Protein 6A2F (pdb70)

CATH classification: 2.40.37.10 (+1 more: 3.20.20.10)

B-factor: mean 16.04, std 6.46, range [0.5, 63.32]

Solvent-accessible surface area: 25827 Å² total

Radius of gyration: 26.83 Å; Cα contacts (8 Å, |Δi|>4): 1817; chains: 2; bounding box: 50×62×83 Å

InterPro domains:
  IPR000821 Alanine racemase [MF_01201] (3-357)
  IPR000821 Alanine racemase [PR00992] (26-42)
  IPR000821 Alanine racemase [PR00992] (61-79)
  IPR000821 Alanine racemase [PR00992] (121-133)
  IPR000821 Alanine racemase [PR00992] (155-166)
  IPR000821 Alanine racemase [PR00992] (192-219)
  IPR000821 Alanine racemase [PR00992] (249-264)
  IPR000821 Alanine racemase [PR00992] (266-281)
  IPR000821 Alanine racemase [PR00992] (287-304)
  IPR000821 Alanine racemase [PR00992] (339-352)
  IPR000821 Alanine racemase [PTHR30511] (1-357)
  IPR000821 Alanine racemase [TIGR00492] (4-356)
  IPR001608 Alanine racemase, N-terminal [PF01168] (8-219)
  IPR009006 Alanine racemase/group IV decarboxylase, C-terminal [G3DSA:2.40.37.10] (213-358)
  IPR009006 Alanine racemase/group IV decarboxylase, C-terminal [SSF50621] (227-357)
  IPR011079 Alanine racemase, C-terminal [PF00842] (233-356)
  IPR011079 Alanine racemase, C-terminal [SM01005] (233-357)
  IPR020622 Alanine racemase, pyridoxal-phosphate attachment site [PS00395] (31-41)
  IPR029066 PLP-binding barrel [G3DSA:3.20.20.10] (10-212)
  IPR029066 PLP-binding barrel [SSF51419] (8-234)

Sequence (714 aa):
MRPLVATVDLSAIRHNYALAKRCAPQRQAFAVVANAYGHGAREVVTALHDDADGFAVACLEEAAEVRALHASARILLLEGCFEASEYALAGQLRLDLVIQGAEQGEAFLAAGLDIPLNVWLKLDSGMHRLGFDPAALRAWHARLRSHPGVRELNLISHFACADERNHPLTEQQLESFLGLLDLDFDQRSLANSAAVLTIPAAHMDWLRPGIMLYGSTPLADLSAAELGLKPAMSLGAQLISLREVAVGESVGYGATWIAERPARIGTVSCGYADGYPRTAPAGTPVLVGGRRAILAGRVSMDMLAVDLSDLPEARVGDPVELWGAGLSVDEVARACGTLGYELLSKVTARVPRRYSHMRPLVATVDLSAIRHNYALAKRCAPQRQAFAVVANAYGHGAREVVTALHDDADGFAVACLEEAAEVRALHASARILLLEGCFEASEYALAGQLRLDLVIQGAEQGEAFLAAGLDIPLNVWLKLDSGMHRLGFDPAALRAWHARLRSHPGVRELNLISHFACADERNHPLTEQQLESFLGLLDLDFDQRSLANSAAVLTIPAAHMDWLRPGIMLYGSTPLADLSAAELGLKPAMSLGAQLISLREVAVGESVGYGATWIAERPARIGTVSCGYADGYPRTAPAGTPVLVGGRRAILAGRVSMDMLAVDLSDLPEARVGDPVELWGAGLSVDEVARACGTLGYELLSKVTARVPRRYSH

Secondary structure (DSSP, 8-state):
--SEEEEE-HHHHHHHHHHHHHTSTTSEEEEE--TTTTT-HHHHHHHTTTT-SEEEESSHHHHHHHHHH-SSSEEEETT--SSTTHHHHHHHTTPBEEE-SHHHHHHHHHH--SS-EEEEEEB-SSS-SSSB-HHHHHHHHHHHTT-TTEEEEEEE---SSTTSSS-HHHHHHHHHHHTTTTS--S-EE---HHHHHH-GGG--SEE---GGGGT----SSS-TTTTTPPP-EEEEEEEEEEEEE-TT-EESGGG-EE-SSSEEEEEES--GGGT--TT--TT-EEEETTEEEEE-S---SS-EEEE-TT-TT--TT-EEEEESSSS-HHHHHHHTTS-HHHHHHT--TTS-EEE--/--S-EEEEEHHHHHHHHHHHHHTSTTSEEEEE--TTTTT-HHHHHHHTTTT-SEEEESSHHHHHHHHHH-SSSEEEETT--SSTTHHHHHHHTTPBEEE-SHHHHHHHHHH--SS-EEEEEEB-SS--SSSB-HHHHHHHHHHHTT-TTEEEEEEE---SSTTSTT-HHHHHHHHHHHTTTTS--S-EE---HHHHHH-GGG--SEE---GGGGT----SSS-HHHHTPPP-EEEEEEEEEEEEE-TT-EESGGG-EE-SSSEEEEEES--GGGT--TTPPTT-EEEETTEEEEE-S---SS-EEEE-TT-TT--TT-EEEEESSSS-HHHHHHHTTS-HHHHHHT--TTS-EEEE-

Structure (mmCIF, N/CA/C/O backbone):
data_6A2F
#
_entry.id   6A2F
#
_cell.length_a   74.240
_cell.length_b   78.300
_cell.length_c   154.070
_cell.angle_alpha   90.00
_cell.angle_beta   90.00
_cell.angle_gamma   90.00
#
_symmetry.space_group_name_H-M   'P 21 21 21'
#
loop_
_entity.id
_entity.type
_entity.pdbx_description
1 polymer 'Alanine racemase, biosynthetic'
2 non-polymer 'MALONATE ION'
3 non-polymer D-LYSINE
4 non-polymer 'ACETATE ION'
5 water water
#
loop_
_atom_site.group_PDB
_atom_site.id
_atom_site.type_symbol
_atom_site.label_atom_id
_atom_site.label_alt_id
_atom_site.label_comp_id
_atom_site.label_asym_id
_atom_site.label_entity_id
_atom_site.label_seq_id
_atom_site.pdbx_PDB_ins_code
_atom_site.Cartn_x
_atom_site.Cartn_y
_atom_site.Cartn_z
_atom_site.occupancy
_atom_site.B_iso_or_equiv
_atom_site.auth_seq_id
_atom_site.auth_comp_id
_atom_site.auth_asym_id
_atom_site.auth_atom_id
_atom_site.pdbx_PDB_model_num
ATOM 1 N N . MET A 1 1 ? 4.625 -1.525 -0.609 1.00 17.32 1 MET A N 1
ATOM 2 C CA . MET A 1 1 ? 5.169 -0.354 0.137 1.00 17.20 1 MET A CA 1
ATOM 3 C C . MET A 1 1 ? 6.688 -0.416 0.259 1.00 16.42 1 MET A C 1
ATOM 4 O O . MET A 1 1 ? 7.288 -1.483 0.106 1.00 16.25 1 MET A O 1
ATOM 9 N N . ARG A 1 2 ? 7.300 0.738 0.520 1.00 15.32 2 ARG A N 1
ATOM 10 C CA . ARG A 1 2 ? 8.723 0.814 0.821 1.00 14.49 2 ARG A CA 1
ATOM 11 C C . ARG A 1 2 ? 9.010 -0.016 2.089 1.00 13.84 2 ARG A C 1
ATOM 12 O O . ARG A 1 2 ? 8.345 0.165 3.111 1.00 13.56 2 ARG A O 1
ATOM 20 N N . PRO A 1 3 ? 9.987 -0.940 2.020 1.00 13.25 3 PRO A N 1
ATOM 21 C CA . PRO A 1 3 ? 10.252 -1.804 3.166 1.00 12.84 3 PRO A CA 1
ATOM 22 C C . PRO A 1 3 ? 11.033 -1.082 4.262 1.00 12.51 3 PRO A C 1
ATOM 23 O O . PRO A 1 3 ? 12.236 -1.303 4.428 1.00 12.37 3 PRO A O 1
ATOM 27 N N . LEU A 1 4 ? 10.339 -0.205 4.983 1.00 12.14 4 LEU A N 1
ATOM 28 C CA . LEU A 1 4 ? 10.891 0.473 6.150 1.00 11.87 4 LEU A CA 1
ATOM 29 C C . LEU A 1 4 ? 9.790 0.776 7.152 1.00 11.75 4 LEU A C 1
ATOM 30 O O . LEU A 1 4 ? 8.840 1.515 6.855 1.00 11.73 4 LEU A O 1
ATOM 35 N N . VAL A 1 5 ? 9.927 0.194 8.339 1.00 11.54 5 VAL A N 1
ATOM 36 C CA . VAL A 1 5 ? 8.916 0.306 9.385 1.00 11.45 5 VAL A CA 1
ATOM 37 C C . VAL A 1 5 ? 9.572 0.481 10.756 1.00 11.33 5 VAL A C 1
ATOM 38 O O . VAL A 1 5 ? 10.522 -0.229 11.100 1.00 11.23 5 VAL A O 1
ATOM 42 N N . ALA A 1 6 ? 9.066 1.445 11.521 1.00 11.20 6 ALA A N 1
ATOM 43 C CA . ALA A 1 6 ? 9.447 1.606 12.917 1.00 11.17 6 ALA A CA 1
ATOM 44 C C . ALA A 1 6 ? 8.399 0.923 13.803 1.00 11.15 6 ALA A C 1
ATOM 45 O O . ALA A 1 6 ? 7.285 1.425 13.973 1.00 11.23 6 ALA A O 1
ATOM 47 N N . THR A 1 7 ? 8.756 -0.239 14.339 1.00 11.07 7 THR A N 1
ATOM 48 C CA . THR A 1 7 ? 7.874 -0.985 15.225 1.00 11.00 7 THR A CA 1
ATOM 49 C C . THR A 1 7 ? 8.118 -0.528 16.657 1.00 10.89 7 THR A C 1
ATOM 50 O O . THR A 1 7 ? 9.250 -0.583 17.157 1.00 10.88 7 THR A O 1
ATOM 54 N N . VAL A 1 8 ? 7.049 -0.065 17.298 1.00 10.70 8 VAL A N 1
ATOM 55 C CA . VAL A 1 8 ? 7.116 0.450 18.658 1.00 10.58 8 VAL A CA 1
ATOM 56 C C . VAL A 1 8 ? 6.443 -0.521 19.631 1.00 10.69 8 VAL A C 1
ATOM 57 O O . VAL A 1 8 ? 5.267 -0.883 19.467 1.00 10.62 8 VAL A O 1
ATOM 61 N N . ASP A 1 9 ? 7.207 -0.950 20.634 1.00 10.81 9 ASP A N 1
ATOM 62 C CA . ASP A 1 9 ? 6.694 -1.814 21.692 1.00 10.86 9 ASP A CA 1
ATOM 63 C C . ASP A 1 9 ? 6.189 -0.965 22.858 1.00 10.87 9 ASP A C 1
ATOM 64 O O . ASP A 1 9 ? 6.970 -0.529 23.714 1.00 10.89 9 ASP A O 1
ATOM 69 N N . LEU A 1 10 ? 4.876 -0.747 22.887 1.00 10.93 10 LEU A N 1
ATOM 70 C CA . LEU A 1 10 ? 4.246 0.095 23.903 1.00 10.89 10 LEU A CA 1
ATOM 71 C C . LEU A 1 10 ? 4.331 -0.492 25.312 1.00 10.93 10 LEU A C 1
ATOM 72 O O . LEU A 1 10 ? 4.468 0.243 26.289 1.00 11.04 10 LEU A O 1
ATOM 77 N N . SER A 1 11 ? 4.272 -1.815 25.415 1.00 11.01 11 SER A N 1
ATOM 78 C CA . SER A 1 11 ? 4.340 -2.474 26.719 1.00 11.06 11 SER A CA 1
ATOM 79 C C . SER A 1 11 ? 5.765 -2.492 27.293 1.00 11.00 11 SER A C 1
ATOM 80 O O . SER A 1 11 ? 5.946 -2.647 28.505 1.00 11.07 11 SER A O 1
ATOM 83 N N . ALA A 1 12 ? 6.769 -2.322 26.433 1.00 10.85 12 ALA A N 1
ATOM 84 C CA . ALA A 1 12 ? 8.134 -2.073 26.904 1.00 10.76 12 ALA A CA 1
ATOM 85 C C . ALA A 1 12 ? 8.234 -0.698 27.583 1.00 10.76 12 ALA A C 1
ATOM 86 O O . ALA A 1 12 ? 8.934 -0.543 28.586 1.00 10.76 12 ALA A O 1
ATOM 88 N N . ILE A 1 13 ? 7.527 0.290 27.033 1.00 10.73 13 ILE A N 1
ATOM 89 C CA . ILE A 1 13 ? 7.471 1.633 27.618 1.00 10.65 13 ILE A CA 1
ATOM 90 C C . ILE A 1 13 ? 6.783 1.589 28.987 1.00 10.71 13 ILE A C 1
ATOM 91 O O . ILE A 1 13 ? 7.258 2.211 29.942 1.00 10.72 13 ILE A O 1
ATOM 96 N N . ARG A 1 14 ? 5.680 0.844 29.081 1.00 10.65 14 ARG A N 1
ATOM 97 C CA . ARG A 1 14 ? 4.997 0.625 30.363 1.00 10.72 14 ARG A CA 1
ATOM 98 C C . ARG A 1 14 ? 5.947 -0.005 31.385 1.00 10.77 14 ARG A C 1
ATOM 99 O O . ARG A 1 14 ? 5.996 0.426 32.536 1.00 10.73 14 ARG A O 1
ATOM 107 N N . HIS A 1 15 ? 6.699 -1.015 30.947 1.00 10.98 15 HIS A N 1
ATOM 108 C CA . HIS A 1 15 ? 7.709 -1.683 31.776 1.00 11.15 15 HIS A CA 1
ATOM 109 C C . HIS A 1 15 ? 8.784 -0.709 32.274 1.00 11.19 15 HIS A C 1
ATOM 110 O O . HIS A 1 15 ? 9.083 -0.670 33.470 1.00 11.29 15 HIS A O 1
ATOM 117 N N . ASN A 1 16 ? 9.350 0.074 31.358 1.00 11.21 16 ASN A N 1
ATOM 118 C CA . ASN A 1 16 ? 10.420 1.003 31.701 1.00 11.40 16 ASN A CA 1
ATOM 119 C C . ASN A 1 16 ? 9.934 2.110 32.630 1.00 11.55 16 ASN A C 1
ATOM 120 O O . ASN A 1 16 ? 10.681 2.566 33.502 1.00 11.59 16 ASN A O 1
ATOM 125 N N . TYR A 1 17 ? 8.683 2.532 32.447 1.00 11.72 17 TYR A N 1
ATOM 126 C CA . TYR A 1 17 ? 8.070 3.525 33.326 1.00 11.80 17 TYR A CA 1
ATOM 127 C C . TYR A 1 17 ? 7.913 3.015 34.763 1.00 12.11 17 TYR A C 1
ATOM 128 O O . TYR A 1 17 ? 8.205 3.740 35.714 1.00 12.17 17 TYR A O 1
ATOM 137 N N . ALA A 1 18 ? 7.449 1.772 34.910 1.00 12.35 18 ALA A N 1
ATOM 138 C CA . ALA A 1 18 ? 7.281 1.153 36.222 1.00 12.61 18 ALA A CA 1
ATOM 139 C C . ALA A 1 18 ? 8.634 0.970 36.910 1.00 12.94 18 ALA A C 1
ATOM 140 O O . ALA A 1 18 ? 8.739 1.070 38.134 1.00 12.91 18 ALA A O 1
ATOM 142 N N . LEU A 1 19 ? 9.661 0.699 36.106 1.00 13.25 19 LEU A N 1
ATOM 143 C CA . LEU A 1 19 ? 11.029 0.592 36.592 1.00 13.56 19 LEU A CA 1
ATOM 144 C C . LEU A 1 19 ? 11.521 1.938 37.136 1.00 13.81 19 LEU A C 1
ATOM 145 O O . LEU A 1 19 ? 12.225 1.986 38.148 1.00 13.80 19 LEU A O 1
ATOM 150 N N . ALA A 1 20 ? 11.151 3.023 36.457 1.00 14.13 20 ALA A N 1
ATOM 151 C CA . ALA A 1 20 ? 11.498 4.370 36.905 1.00 14.42 20 ALA A CA 1
ATOM 152 C C . ALA A 1 20 ? 10.795 4.697 38.219 1.00 14.58 20 ALA A C 1
ATOM 153 O O . ALA A 1 20 ? 11.399 5.272 39.124 1.00 14.63 20 ALA A O 1
ATOM 155 N N . LYS A 1 21 ? 9.524 4.319 38.321 1.00 15.00 21 LYS A N 1
ATOM 156 C CA . LYS A 1 21 ? 8.750 4.543 39.539 1.00 15.69 21 LYS A CA 1
ATOM 157 C C . LYS A 1 21 ? 9.299 3.759 40.735 1.00 16.36 21 LYS A C 1
ATOM 158 O O . LYS A 1 21 ? 9.291 4.254 41.864 1.00 16.35 21 LYS A O 1
ATOM 164 N N . ARG A 1 22 ? 9.810 2.558 40.466 1.00 17.22 22 ARG A N 1
ATOM 165 C CA . ARG A 1 22 ? 10.373 1.676 41.495 1.00 17.93 22 ARG A CA 1
ATOM 166 C C . ARG A 1 22 ? 11.669 2.226 42.121 1.00 17.78 22 ARG A C 1
ATOM 167 O O . ARG A 1 22 ? 12.030 1.850 43.240 1.00 17.68 22 ARG A O 1
ATOM 175 N N . CYS A 1 23 ? 12.346 3.127 41.410 1.00 17.56 23 CYS A N 1
ATOM 176 C CA . CYS A 1 23 ? 13.513 3.829 41.953 1.00 17.60 23 CYS A CA 1
ATOM 177 C C . CYS A 1 23 ? 13.167 4.739 43.131 1.00 17.61 23 CYS A C 1
ATOM 178 O O . CYS A 1 23 ? 14.006 4.993 43.989 1.00 17.60 23 CYS A O 1
ATOM 181 N N . ALA A 1 24 ? 11.935 5.239 43.153 1.00 18.01 24 ALA A N 1
ATOM 182 C CA . ALA A 1 24 ? 11.444 6.083 44.242 1.00 18.46 24 ALA A CA 1
ATOM 183 C C . ALA A 1 24 ? 9.951 5.824 44.440 1.00 18.79 24 ALA A C 1
ATOM 184 O O . ALA A 1 24 ? 9.128 6.668 44.092 1.00 18.60 24 ALA A O 1
ATOM 186 N N . PRO A 1 25 ? 9.597 4.650 45.007 1.00 19.45 25 PRO A N 1
ATOM 187 C CA . PRO A 1 25 ? 8.196 4.184 45.007 1.00 20.00 25 PRO A CA 1
ATOM 188 C C . PRO A 1 25 ? 7.210 5.085 45.752 1.00 20.68 25 PRO A C 1
ATOM 189 O O . PRO A 1 25 ? 6.033 5.121 45.396 1.00 21.04 25 PRO A O 1
ATOM 193 N N . GLN A 1 26 ? 7.680 5.818 46.756 1.00 21.20 26 GLN A N 1
ATOM 194 C CA . GLN A 1 26 ? 6.793 6.702 47.512 1.00 22.26 26 GLN A CA 1
ATOM 195 C C . GLN A 1 26 ? 6.631 8.071 46.844 1.00 22.07 26 GLN A C 1
ATOM 196 O O . GLN A 1 26 ? 5.909 8.944 47.342 1.00 21.86 26 GLN A O 1
ATOM 202 N N . ARG A 1 27 ? 7.296 8.234 45.704 1.00 21.52 27 ARG A N 1
ATOM 203 C CA . ARG A 1 27 ? 7.306 9.485 44.966 1.00 21.16 27 ARG A CA 1
ATOM 204 C C . ARG A 1 27 ? 6.489 9.378 43.680 1.00 19.92 27 ARG A C 1
ATOM 205 O O . ARG A 1 27 ? 5.993 8.306 43.345 1.00 19.88 27 ARG A O 1
ATOM 213 N N . GLN A 1 28 ? 6.343 10.495 42.973 1.00 18.77 28 GLN A N 1
ATOM 214 C CA . GLN A 1 28 ? 5.622 10.527 41.697 1.00 17.85 28 GLN A CA 1
ATOM 215 C C . GLN A 1 28 ? 6.594 10.624 40.513 1.00 16.71 28 GLN A C 1
ATOM 216 O O . GLN A 1 28 ? 7.744 11.045 40.672 1.00 16.50 28 GLN A O 1
ATOM 222 N N . ALA A 1 29 ? 6.134 10.233 39.328 1.00 15.32 29 ALA A N 1
ATOM 223 C CA . ALA A 1 29 ? 6.959 10.351 38.125 1.00 14.15 29 ALA A CA 1
ATOM 224 C C . ALA A 1 29 ? 6.213 10.950 36.927 1.00 13.30 29 ALA A C 1
ATOM 225 O O . ALA A 1 29 ? 5.130 10.477 36.555 1.00 13.32 29 ALA A O 1
ATOM 227 N N . PHE A 1 30 ? 6.794 11.997 36.340 1.00 12.13 30 PHE A N 1
ATOM 228 C CA . PHE A 1 30 ? 6.336 12.513 35.054 1.00 11.39 30 PHE A CA 1
ATOM 229 C C . PHE A 1 30 ? 6.803 11.572 33.952 1.00 10.99 30 PHE A C 1
ATOM 230 O O . PHE A 1 30 ? 7.970 11.176 33.929 1.00 10.79 30 PHE A O 1
ATOM 238 N N . ALA A 1 31 ? 5.900 11.212 33.043 1.00 10.52 31 ALA A N 1
ATOM 239 C CA . ALA A 1 31 ? 6.313 10.592 31.791 1.00 10.18 31 ALA A CA 1
ATOM 240 C C . ALA A 1 31 ? 6.650 11.714 30.811 1.00 9.97 31 ALA A C 1
ATOM 241 O O . ALA A 1 31 ? 5.765 12.458 30.381 1.00 9.91 31 ALA A O 1
ATOM 243 N N . VAL A 1 32 ? 7.937 11.859 30.495 1.00 9.76 32 VAL A N 1
ATOM 244 C CA . VAL A 1 32 ? 8.387 12.871 29.540 1.00 9.56 32 VAL A CA 1
ATOM 245 C C . VAL A 1 32 ? 8.123 12.339 28.137 1.00 9.48 32 VAL A C 1
ATOM 246 O O . VAL A 1 32 ? 8.744 11.368 27.701 1.00 9.57 32 VAL A O 1
ATOM 250 N N . VAL A 1 33 ? 7.177 12.974 27.452 1.00 9.35 33 VAL A N 1
ATOM 251 C CA . VAL A 1 33 ? 6.676 12.504 26.166 1.00 9.25 33 VAL A CA 1
ATOM 252 C C . VAL A 1 33 ? 6.805 13.568 25.071 1.00 9.22 33 VAL A C 1
ATOM 253 O O . VAL A 1 33 ? 6.120 13.503 24.049 1.00 9.15 33 VAL A O 1
ATOM 281 N N . ALA A 1 35 ? 8.463 15.931 21.985 1.00 9.22 35 ALA A N 1
ATOM 282 C CA . ALA A 1 35 ? 8.967 15.596 20.645 1.00 9.15 35 ALA A CA 1
ATOM 283 C C . ALA A 1 35 ? 8.367 14.301 20.098 1.00 9.12 35 ALA A C 1
ATOM 284 O O . ALA A 1 35 ? 9.091 13.395 19.681 1.00 9.05 35 ALA A O 1
ATOM 286 N N . ASN A 1 36 ? 7.038 14.233 20.102 1.00 9.18 36 ASN A N 1
ATOM 287 C CA . ASN A 1 36 ? 6.293 13.063 19.628 1.00 9.24 36 ASN A CA 1
ATOM 288 C C . ASN A 1 36 ? 6.734 11.797 20.377 1.00 9.30 36 ASN A C 1
ATOM 289 O O . ASN A 1 36 ? 7.043 10.766 19.766 1.00 9.23 36 ASN A O 1
ATOM 294 N N . ALA A 1 37 ? 6.750 11.896 21.708 1.00 9.37 37 ALA A N 1
ATOM 295 C CA . ALA A 1 37 ? 7.334 10.874 22.587 1.00 9.49 37 ALA A CA 1
ATOM 296 C C . ALA A 1 37 ? 8.691 10.356 22.088 1.00 9.60 37 ALA A C 1
ATOM 297 O O . ALA A 1 37 ? 8.885 9.150 21.923 1.00 9.61 37 ALA A O 1
ATOM 299 N N . TYR A 1 38 ? 9.617 11.282 21.842 1.00 9.71 38 TYR A N 1
ATOM 300 C CA . TYR A 1 38 ? 10.955 10.945 21.358 1.00 9.95 38 TYR A CA 1
ATOM 301 C C . TYR A 1 38 ? 10.864 10.117 20.067 1.00 10.10 38 TYR A C 1
ATOM 302 O O . TYR A 1 38 ? 11.579 9.126 19.891 1.00 10.10 38 TYR A O 1
ATOM 311 N N . GLY A 1 39 ? 9.959 10.521 19.178 1.00 10.21 39 GLY A N 1
ATOM 312 C CA . GLY A 1 39 ? 9.769 9.840 17.902 1.00 10.40 39 GLY A CA 1
ATOM 313 C C . GLY A 1 39 ? 8.903 8.588 17.937 1.00 10.57 39 GLY A C 1
ATOM 314 O O . GLY A 1 39 ? 8.637 7.996 16.894 1.00 10.54 39 GLY A O 1
ATOM 315 N N . HIS A 1 40 ? 8.449 8.190 19.122 1.00 10.79 40 HIS A N 1
ATOM 316 C CA . HIS A 1 40 ? 7.681 6.953 19.271 1.00 11.06 40 HIS A CA 1
ATOM 317 C C . HIS A 1 40 ? 6.178 7.130 19.022 1.00 11.46 40 HIS A C 1
ATOM 318 O O . HIS A 1 40 ? 5.444 6.142 18.886 1.00 11.52 40 HIS A O 1
ATOM 325 N N . GLY A 1 41 ? 5.733 8.386 18.951 1.00 11.69 41 GLY A N 1
ATOM 326 C CA . GLY A 1 41 ? 4.325 8.712 18.736 1.00 11.99 41 GLY A CA 1
ATOM 327 C C . GLY A 1 41 ? 3.637 9.063 20.040 1.00 12.42 41 GLY A C 1
ATOM 328 O O . GLY A 1 41 ? 3.271 8.171 20.809 1.00 12.32 41 GLY A O 1
ATOM 329 N N . ALA A 1 42 ? 3.454 10.361 20.286 1.00 12.81 42 ALA A N 1
ATOM 330 C CA . ALA A 1 42 ? 2.863 10.845 21.540 1.00 13.40 42 ALA A CA 1
ATOM 331 C C . ALA A 1 42 ? 1.475 10.262 21.800 1.00 13.87 42 ALA A C 1
ATOM 332 O O . ALA A 1 42 ? 1.174 9.836 22.914 1.00 13.82 42 ALA A O 1
ATOM 334 N N . ARG A 1 43 ? 0.648 10.232 20.761 1.00 14.61 43 ARG A N 1
ATOM 335 C CA . ARG A 1 43 ? -0.718 9.724 20.856 1.00 15.21 43 ARG A CA 1
ATOM 336 C C . ARG A 1 43 ? -0.764 8.288 21.409 1.00 14.70 43 ARG A C 1
ATOM 337 O O . ARG A 1 43 ? -1.510 8.000 22.346 1.00 14.37 43 ARG A O 1
ATOM 345 N N . GLU A 1 44 ? 0.064 7.408 20.852 1.00 14.24 44 GLU A N 1
ATOM 346 C CA . GLU A 1 44 ? 0.097 6.004 21.272 1.00 13.67 44 GLU A CA 1
ATOM 347 C C . GLU A 1 44 ? 0.801 5.789 22.619 1.00 13.26 44 GLU A C 1
ATOM 348 O O . GLU A 1 44 ? 0.362 4.965 23.430 1.00 13.46 44 GLU A O 1
ATOM 354 N N . VAL A 1 45 ? 1.879 6.531 22.861 1.00 12.49 45 VAL A N 1
ATOM 355 C CA . VAL A 1 45 ? 2.608 6.438 24.128 1.00 12.00 45 VAL A CA 1
ATOM 356 C C . VAL A 1 45 ? 1.767 6.916 25.324 1.00 11.75 45 VAL A C 1
ATOM 357 O O . VAL A 1 45 ? 1.722 6.245 26.364 1.00 11.55 45 VAL A O 1
ATOM 361 N N . VAL A 1 46 ? 1.100 8.059 25.166 1.00 11.42 46 VAL A N 1
ATOM 362 C CA . VAL A 1 46 ? 0.204 8.597 26.195 1.00 11.28 46 VAL A CA 1
ATOM 363 C C . VAL A 1 46 ? -0.979 7.654 26.451 1.00 11.29 46 VAL A C 1
ATOM 364 O O . VAL A 1 46 ? -1.378 7.456 27.597 1.00 11.33 46 VAL A O 1
ATOM 368 N N . THR A 1 47 ? -1.518 7.059 25.387 1.00 11.29 47 THR A N 1
ATOM 369 C CA . THR A 1 47 ? -2.604 6.077 25.499 1.00 11.23 47 THR A CA 1
ATOM 370 C C . THR A 1 47 ? -2.171 4.841 26.303 1.00 11.35 47 THR A C 1
ATOM 371 O O . THR A 1 47 ? -2.923 4.347 27.141 1.00 11.42 47 THR A O 1
ATOM 375 N N . ALA A 1 48 ? -0.955 4.360 26.051 1.00 11.43 48 ALA A N 1
ATOM 376 C CA . ALA A 1 48 ? -0.404 3.237 26.796 1.00 11.48 48 ALA A CA 1
ATOM 377 C C . ALA A 1 48 ? -0.148 3.592 28.268 1.00 11.72 48 ALA A C 1
ATOM 378 O O . ALA A 1 48 ? -0.340 2.749 29.149 1.00 11.88 48 ALA A O 1
ATOM 380 N N . LEU A 1 49 ? 0.271 4.836 28.525 1.00 11.78 49 LEU A N 1
ATOM 381 C CA . LEU A 1 49 ? 0.545 5.328 29.884 1.00 11.80 49 LEU A CA 1
ATOM 382 C C . LEU A 1 49 ? -0.600 6.190 30.445 1.00 12.05 49 LEU A C 1
ATOM 383 O O . LEU A 1 49 ? -0.401 6.980 31.379 1.00 12.07 49 LEU A O 1
ATOM 388 N N . HIS A 1 50 ? -1.795 6.024 29.876 1.00 12.20 50 HIS A N 1
ATOM 389 C CA . HIS A 1 50 ? -2.973 6.819 30.240 1.00 12.29 50 HIS A CA 1
ATOM 390 C C . HIS A 1 50 ? -3.308 6.726 31.732 1.00 12.42 50 HIS A C 1
ATOM 391 O O . HIS A 1 50 ? -3.599 7.738 32.370 1.00 12.39 50 HIS A O 1
ATOM 398 N N . ASP A 1 51 ? -3.253 5.512 32.276 1.00 12.47 51 ASP A N 1
ATOM 399 C CA . ASP A 1 51 ? -3.563 5.267 33.683 1.00 12.45 51 ASP A CA 1
ATOM 400 C C . ASP A 1 51 ? -2.313 5.020 34.518 1.00 12.27 51 ASP A C 1
ATOM 401 O O . ASP A 1 51 ? -2.286 5.342 35.701 1.00 12.26 51 ASP A O 1
ATOM 406 N N . ASP A 1 52 ? -1.282 4.450 33.895 1.00 12.22 52 ASP A N 1
ATOM 407 C CA . ASP A 1 52 ? -0.014 4.157 34.569 1.00 12.11 52 ASP A CA 1
ATOM 408 C C . ASP A 1 52 ? 0.680 5.411 35.091 1.00 11.99 52 ASP A C 1
ATOM 409 O O . ASP A 1 52 ? 1.205 5.412 36.206 1.00 11.94 52 ASP A O 1
ATOM 414 N N . ALA A 1 53 ? 0.686 6.465 34.274 1.00 11.80 53 ALA A N 1
ATOM 415 C CA . ALA A 1 53 ? 1.489 7.655 34.548 1.00 11.62 53 ALA A CA 1
ATOM 416 C C . ALA A 1 53 ? 0.868 8.559 35.608 1.00 11.48 53 ALA A C 1
ATOM 417 O O . ALA A 1 53 ? -0.341 8.788 35.616 1.00 11.41 53 ALA A O 1
ATOM 419 N N . ASP A 1 54 ? 1.712 9.070 36.497 1.00 11.35 54 ASP A N 1
ATOM 420 C CA . ASP A 1 54 ? 1.277 10.026 37.509 1.00 11.24 54 ASP A CA 1
ATOM 421 C C . ASP A 1 54 ? 1.011 11.383 36.872 1.00 10.96 54 ASP A C 1
ATOM 422 O O . ASP A 1 54 ? 0.211 12.161 37.372 1.00 10.95 54 ASP A O 1
ATOM 427 N N . GLY A 1 55 ? 1.687 11.649 35.761 1.00 10.73 55 GLY A N 1
ATOM 428 C CA . GLY A 1 55 ? 1.490 12.872 34.998 1.00 10.46 55 GLY A CA 1
ATOM 429 C C . GLY A 1 55 ? 2.344 12.866 33.751 1.00 10.23 55 GLY A C 1
ATOM 430 O O . GLY A 1 55 ? 3.114 11.936 33.528 1.00 10.21 55 GLY A O 1
ATOM 431 N N . PHE A 1 56 ? 2.217 13.911 32.941 1.00 10.12 56 PHE A N 1
ATOM 432 C CA . PHE A 1 56 ? 2.966 14.009 31.691 1.00 10.03 56 PHE A CA 1
ATOM 433 C C . PHE A 1 56 ? 3.739 15.313 31.602 1.00 10.00 56 PHE A C 1
ATOM 434 O O . PHE A 1 56 ? 3.274 16.348 32.076 1.00 10.04 56 PHE A O 1
ATOM 442 N N . ALA A 1 57 ? 4.918 15.254 30.992 1.00 9.98 57 ALA A N 1
ATOM 443 C CA . ALA A 1 57 ? 5.717 16.450 30.738 1.00 9.97 57 ALA A CA 1
ATOM 444 C C . ALA A 1 57 ? 6.011 16.599 29.242 1.00 9.97 57 ALA A C 1
ATOM 445 O O . ALA A 1 57 ? 6.403 15.634 28.570 1.00 9.80 57 ALA A O 1
ATOM 447 N N . VAL A 1 58 ? 5.806 17.813 28.732 1.00 9.99 58 VAL A N 1
ATOM 448 C CA . VAL A 1 58 ? 6.048 18.140 27.320 1.00 9.96 58 VAL A CA 1
ATOM 449 C C . VAL A 1 58 ? 6.866 19.430 27.177 1.00 9.99 58 VAL A C 1
ATOM 450 O O . VAL A 1 58 ? 7.110 20.128 28.162 1.00 9.76 58 VAL A O 1
ATOM 454 N N . ALA A 1 59 ? 7.270 19.743 25.945 1.00 10.15 59 ALA A N 1
ATOM 455 C CA . ALA A 1 59 ? 8.139 20.893 25.661 1.00 10.32 59 ALA A CA 1
ATOM 456 C C . ALA A 1 59 ? 7.414 22.201 25.266 1.00 10.46 59 ALA A C 1
ATOM 457 O O . ALA A 1 59 ? 8.012 23.287 25.310 1.00 10.45 59 ALA A O 1
ATOM 459 N N . CYS A 1 60 ? 6.146 22.097 24.867 1.00 10.51 60 CYS A N 1
ATOM 460 C CA . CYS A 1 60 ? 5.392 23.256 24.377 1.00 10.58 60 CYS A CA 1
ATOM 461 C C . CYS A 1 60 ? 3.885 23.027 24.458 1.00 10.69 60 CYS A C 1
ATOM 462 O O . CYS A 1 60 ? 3.433 21.902 24.694 1.00 10.73 60 CYS A O 1
ATOM 465 N N . LEU A 1 61 ? 3.123 24.103 24.249 1.00 10.73 61 LEU A N 1
ATOM 466 C CA . LEU A 1 61 ? 1.663 24.100 24.392 1.00 10.66 61 LEU A CA 1
ATOM 467 C C . LEU A 1 61 ? 0.978 23.184 23.379 1.00 10.70 61 LEU A C 1
ATOM 468 O O . LEU A 1 61 ? -0.011 22.518 23.708 1.00 10.71 61 LEU A O 1
ATOM 473 N N . GLU A 1 62 ? 1.513 23.157 22.157 1.00 10.62 62 GLU A N 1
ATOM 474 C CA . GLU A 1 62 ? 0.995 22.309 21.083 1.00 10.56 62 GLU A CA 1
ATOM 475 C C . GLU A 1 62 ? 0.984 20.843 21.521 1.00 10.55 62 GLU A C 1
ATOM 476 O O . GLU A 1 62 ? -0.027 20.152 21.366 1.00 10.42 62 GLU A O 1
ATOM 482 N N . GLU A 1 63 ? 2.105 20.388 22.087 1.00 10.54 63 GLU A N 1
ATOM 483 C CA . GLU A 1 63 ? 2.229 19.019 22.600 1.00 10.48 63 GLU A CA 1
ATOM 484 C C . GLU A 1 63 ? 1.283 18.764 23.758 1.00 10.40 63 GLU A C 1
ATOM 485 O O . GLU A 1 63 ? 0.669 17.698 23.844 1.00 10.32 63 GLU A O 1
ATOM 491 N N . ALA A 1 64 ? 1.170 19.753 24.641 1.00 10.37 64 ALA A N 1
ATOM 492 C CA . ALA A 1 64 ? 0.285 19.675 25.794 1.00 10.41 64 ALA A CA 1
ATOM 493 C C . ALA A 1 64 ? -1.180 19.541 25.370 1.00 10.44 64 ALA A C 1
ATOM 494 O O . ALA A 1 64 ? -1.944 18.799 25.992 1.00 10.35 64 ALA A O 1
ATOM 496 N N . ALA A 1 65 ? -1.555 20.249 24.305 1.00 10.50 65 ALA A N 1
ATOM 497 C CA . ALA A 1 65 ? -2.924 20.208 23.784 1.00 10.59 65 ALA A CA 1
ATOM 498 C C . ALA A 1 65 ? -3.280 18.813 23.294 1.00 10.68 65 ALA A C 1
ATOM 499 O O . ALA A 1 65 ? -4.395 18.345 23.507 1.00 10.70 65 ALA A O 1
ATOM 501 N N . GLU A 1 66 ? -2.318 18.163 22.639 1.00 10.89 66 GLU A N 1
ATOM 502 C CA . GLU A 1 66 ? -2.459 16.783 22.198 1.00 10.96 66 GLU A CA 1
ATOM 503 C C . GLU A 1 66 ? -2.645 15.836 23.389 1.00 10.90 66 GLU A C 1
ATOM 504 O O . GLU A 1 66 ? -3.511 14.960 23.351 1.00 11.01 66 GLU A O 1
ATOM 510 N N . VAL A 1 67 ? -1.851 16.026 24.444 1.00 10.72 67 VAL A N 1
ATOM 511 C CA . VAL A 1 67 ? -1.955 15.195 25.651 1.00 10.62 67 VAL A CA 1
ATOM 512 C C . VAL A 1 67 ? -3.301 15.390 26.363 1.00 10.66 67 VAL A C 1
ATOM 513 O O . VAL A 1 67 ? -3.951 14.408 26.732 1.00 10.78 67 VAL A O 1
ATOM 517 N N . ARG A 1 68 ? -3.726 16.644 26.532 1.00 10.52 68 ARG A N 1
ATOM 518 C CA . ARG A 1 68 ? -4.997 16.941 27.200 1.00 10.48 68 ARG A CA 1
ATOM 519 C C . ARG A 1 68 ? -6.184 16.367 26.431 1.00 10.70 68 ARG A C 1
ATOM 520 O O . ARG A 1 68 ? -7.158 15.897 27.032 1.00 10.70 68 ARG A O 1
ATOM 528 N N . ALA A 1 69 ? -6.093 16.399 25.103 1.00 10.81 69 ALA A N 1
ATOM 529 C CA . ALA A 1 69 ? -7.129 15.821 24.253 1.00 10.88 69 ALA A CA 1
ATOM 530 C C . ALA A 1 69 ? -7.330 14.346 24.579 1.00 10.92 69 ALA A C 1
ATOM 531 O O . ALA A 1 69 ? -8.449 13.848 24.535 1.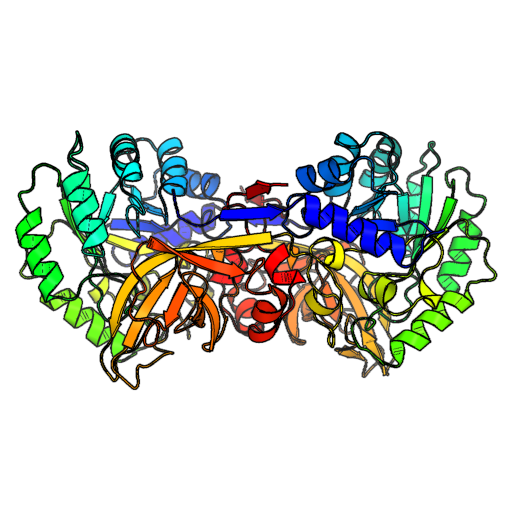00 11.01 69 ALA A O 1
ATOM 533 N N . LEU A 1 70 ? -6.239 13.660 24.920 1.00 11.05 70 LEU A N 1
ATOM 534 C CA . LEU A 1 70 ? -6.276 12.223 25.194 1.00 11.00 70 LEU A CA 1
ATOM 535 C C . LEU A 1 70 ? -6.588 11.889 26.650 1.00 10.95 70 LEU A C 1
ATOM 536 O O . LEU A 1 70 ? -7.187 10.849 26.927 1.00 11.02 70 LEU A O 1
ATOM 541 N N . HIS A 1 71 ? -6.181 12.770 27.565 1.00 10.86 71 HIS A N 1
ATOM 542 C CA . HIS A 1 71 ? -6.417 12.590 29.000 1.00 10.83 71 HIS A CA 1
ATOM 543 C C . HIS A 1 71 ? -6.942 13.877 29.617 1.00 10.73 71 HIS A C 1
ATOM 544 O O . HIS A 1 71 ? -6.233 14.883 29.683 1.00 10.72 71 HIS A O 1
ATOM 551 N N . ALA A 1 72 ? -8.183 13.823 30.088 1.00 10.69 72 ALA A N 1
ATOM 552 C CA . ALA A 1 72 ? -8.908 15.005 30.549 1.00 10.56 72 ALA A CA 1
ATOM 553 C C . ALA A 1 72 ? -8.415 15.566 31.883 1.00 10.60 72 ALA A C 1
ATOM 554 O O . ALA A 1 72 ? -8.496 16.778 32.118 1.00 10.59 72 ALA A O 1
ATOM 556 N N . SER A 1 73 ? -7.899 14.698 32.751 1.00 10.52 73 SER A N 1
ATOM 557 C CA . SER A 1 73 ? -7.602 15.102 34.130 1.00 10.46 73 SER A CA 1
ATOM 558 C C . SER A 1 73 ? -6.125 15.060 34.538 1.00 10.42 73 SER A C 1
ATOM 559 O O . SER A 1 73 ? -5.759 15.611 35.577 1.00 10.62 73 SER A O 1
ATOM 562 N N . ALA A 1 74 ? -5.282 14.413 33.737 1.00 10.23 74 ALA A N 1
ATOM 563 C CA . ALA A 1 74 ? -3.885 14.218 34.119 1.00 10.07 74 ALA A CA 1
ATOM 564 C C . ALA A 1 74 ? -3.110 15.530 34.256 1.00 10.01 74 ALA A C 1
ATOM 565 O O . ALA A 1 74 ? -3.394 16.519 33.562 1.00 10.01 74 ALA A O 1
ATOM 567 N N . ARG A 1 75 ? -2.139 15.525 35.166 1.00 9.75 75 ARG A N 1
ATOM 568 C CA . ARG A 1 75 ? -1.194 16.624 35.308 1.00 9.57 75 ARG A CA 1
ATOM 569 C C . ARG A 1 75 ? -0.308 16.703 34.053 1.00 9.37 75 ARG A C 1
ATOM 570 O O . ARG A 1 75 ? 0.314 15.716 33.659 1.00 9.33 75 ARG A O 1
ATOM 578 N N . ILE A 1 76 ? -0.292 17.871 33.415 1.00 9.15 76 ILE A N 1
ATOM 579 C CA . ILE A 1 76 ? 0.581 18.119 32.264 1.00 8.95 76 ILE A CA 1
ATOM 580 C C . ILE A 1 76 ? 1.488 19.322 32.543 1.00 8.80 76 ILE A C 1
ATOM 581 O O . ILE A 1 76 ? 1.017 20.441 32.743 1.00 8.83 76 ILE A O 1
ATOM 586 N N . LEU A 1 77 ? 2.791 19.073 32.558 1.00 8.70 77 LEU A N 1
ATOM 587 C CA . LEU A 1 77 ? 3.787 20.103 32.819 1.00 8.57 77 LEU A CA 1
ATOM 588 C C . LEU A 1 77 ? 4.400 20.634 31.526 1.00 8.47 77 LEU A C 1
ATOM 589 O O . LEU A 1 77 ? 4.890 19.865 30.710 1.00 8.37 77 LEU A O 1
ATOM 594 N N . LEU A 1 78 ? 4.350 21.951 31.346 1.00 8.52 78 LEU A N 1
ATOM 595 C CA . LEU A 1 78 ? 5.113 22.616 30.294 1.00 8.53 78 LEU A CA 1
ATOM 596 C C . LEU A 1 78 ? 6.521 22.868 30.828 1.00 8.59 78 LEU A C 1
ATOM 597 O O . LEU A 1 78 ? 6.716 23.725 31.691 1.00 8.57 78 LEU A O 1
ATOM 602 N N . LEU A 1 79 ? 7.493 22.112 30.323 1.00 8.64 79 LEU A N 1
ATOM 603 C CA . LEU A 1 79 ? 8.870 22.171 30.821 1.00 8.80 79 LEU A CA 1
ATOM 604 C C . LEU A 1 79 ? 9.531 23.539 30.637 1.00 8.97 79 LEU A C 1
ATOM 605 O O . LEU A 1 79 ? 10.306 23.971 31.484 1.00 8.86 79 LEU A O 1
ATOM 610 N N . GLU A 1 80 ? 9.218 24.208 29.530 1.00 9.26 80 GLU A N 1
ATOM 611 C CA . GLU A 1 80 ? 9.794 25.517 29.227 1.00 9.50 80 GLU A CA 1
ATOM 612 C C . GLU A 1 80 ? 8.814 26.652 29.519 1.00 9.51 80 GLU A C 1
ATOM 613 O O . GLU A 1 80 ? 9.116 27.817 29.257 1.00 9.59 80 GLU A O 1
ATOM 619 N N . GLY A 1 81 ? 7.648 26.305 30.064 1.00 9.47 81 GLY A N 1
ATOM 620 C CA . GLY A 1 81 ? 6.575 27.266 30.292 1.00 9.49 81 GLY A CA 1
ATOM 621 C C . GLY A 1 81 ? 5.979 27.791 28.996 1.00 9.56 81 GLY A C 1
ATOM 622 O O . GLY A 1 81 ? 6.145 27.186 27.930 1.00 9.59 81 GLY A O 1
ATOM 623 N N . CYS A 1 82 ? 5.287 28.924 29.094 1.00 9.57 82 CYS A N 1
ATOM 624 C CA . CYS A 1 82 ? 4.691 29.583 27.937 1.00 9.58 82 CYS A CA 1
ATOM 625 C C . CYS A 1 82 ? 5.693 30.503 27.242 1.00 9.43 82 CYS A C 1
ATOM 626 O O . CYS A 1 82 ? 6.447 31.224 27.905 1.00 9.51 82 CYS A O 1
ATOM 629 N N . PHE A 1 83 ? 5.673 30.485 25.910 1.00 9.21 83 PHE A N 1
ATOM 630 C CA . PHE A 1 83 ? 6.606 31.253 25.083 1.00 9.10 83 PHE A CA 1
ATOM 631 C C . PHE A 1 83 ? 6.160 32.689 24.827 1.00 9.10 83 PHE A C 1
ATOM 632 O O . PHE A 1 83 ? 6.996 33.567 24.619 1.00 9.04 83 PHE A O 1
ATOM 640 N N . GLU A 1 84 ? 4.848 32.920 24.821 1.00 9.15 84 GLU A N 1
ATOM 641 C CA . GLU A 1 84 ? 4.296 34.263 24.597 1.00 9.22 84 GLU A CA 1
ATOM 642 C C . GLU A 1 84 ? 3.029 34.526 25.410 1.00 9.16 84 GLU A C 1
ATOM 643 O O . GLU A 1 84 ? 2.339 33.593 25.831 1.00 9.13 84 GLU A O 1
ATOM 649 N N . ALA A 1 85 ? 2.734 35.810 25.603 1.00 9.07 85 ALA A N 1
ATOM 650 C CA . ALA A 1 85 ? 1.576 36.267 26.375 1.00 8.99 85 ALA A CA 1
ATOM 651 C C . ALA A 1 85 ? 0.269 35.559 26.009 1.00 8.98 85 ALA A C 1
ATOM 652 O O . ALA A 1 85 ? -0.508 35.185 26.896 1.00 8.99 85 ALA A O 1
ATOM 654 N N . SER A 1 86 ? 0.036 35.372 24.711 1.00 8.94 86 SER A N 1
ATOM 655 C CA . SER A 1 86 ? -1.233 34.833 24.224 1.00 8.94 86 SER A CA 1
ATOM 656 C C . SER A 1 86 ? -1.437 33.355 24.567 1.00 8.97 86 SER A C 1
ATOM 657 O O . SER A 1 86 ? -2.550 32.839 24.452 1.00 9.07 86 SER A O 1
ATOM 660 N N . GLU A 1 87 ? -0.369 32.680 24.990 1.00 8.93 87 GLU A N 1
ATOM 661 C CA . GLU A 1 87 ? -0.449 31.263 25.339 1.00 8.90 87 GLU A CA 1
ATOM 662 C C . GLU A 1 87 ? -1.183 31.000 26.654 1.00 8.88 87 GLU A C 1
ATOM 663 O O . GLU A 1 87 ? -1.868 29.985 26.793 1.00 8.90 87 GLU A O 1
ATOM 669 N N . TYR A 1 88 ? -1.060 31.922 27.605 1.00 8.81 88 TYR A N 1
ATOM 670 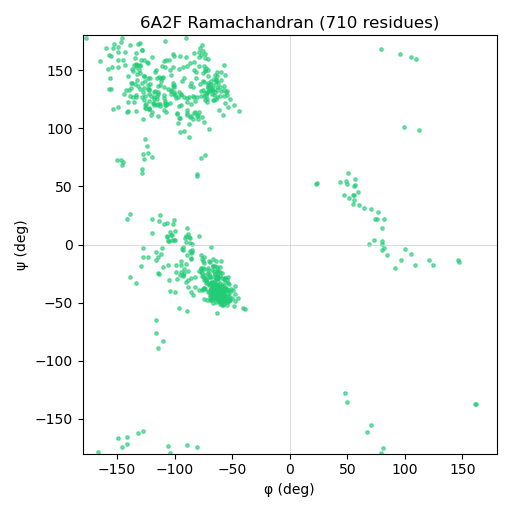C CA . TYR A 1 88 ? -1.590 31.707 28.959 1.00 8.75 88 TYR A CA 1
ATOM 671 C C . TYR A 1 88 ? -3.074 31.368 29.036 1.00 8.72 88 TYR A C 1
ATOM 672 O O . TYR A 1 88 ? -3.453 30.447 29.767 1.00 8.69 88 TYR A O 1
ATOM 681 N N . ALA A 1 89 ? -3.902 32.087 28.277 1.00 8.70 89 ALA A N 1
ATOM 682 C CA . ALA A 1 89 ? -5.343 31.796 28.225 1.00 8.62 89 ALA A CA 1
ATOM 683 C C . ALA A 1 89 ? -5.613 30.347 27.795 1.00 8.59 89 ALA A C 1
ATOM 684 O O . ALA A 1 89 ? -6.477 29.679 28.366 1.00 8.55 89 ALA A O 1
ATOM 686 N N . LEU A 1 90 ? -4.860 29.863 26.806 1.00 8.62 90 LEU A N 1
ATOM 687 C CA . LEU A 1 90 ? -4.989 28.477 26.363 1.00 8.75 90 LEU A CA 1
ATOM 688 C C . LEU A 1 90 ? -4.446 27.478 27.395 1.00 8.77 90 LEU A C 1
ATOM 689 O O . LEU A 1 90 ? -5.058 26.436 27.625 1.00 8.77 90 LEU A O 1
ATOM 694 N N . ALA A 1 91 ? -3.315 27.809 28.017 1.00 8.82 91 ALA A N 1
ATOM 695 C CA . ALA A 1 91 ? -2.745 26.992 29.094 1.00 8.91 91 ALA A CA 1
ATOM 696 C C . ALA A 1 91 ? -3.728 26.840 30.249 1.00 9.01 91 ALA A C 1
ATOM 697 O O . ALA A 1 91 ? -3.786 25.780 30.882 1.00 9.00 91 ALA A O 1
ATOM 699 N N . GLY A 1 92 ? -4.492 27.903 30.509 1.00 9.08 92 GLY A N 1
ATOM 700 C CA . GLY A 1 92 ? -5.540 27.897 31.526 1.00 9.24 92 GLY A CA 1
ATOM 701 C C . GLY A 1 92 ? -6.697 26.984 31.167 1.00 9.37 92 GLY A C 1
ATOM 702 O O . GLY A 1 92 ? -7.174 26.223 32.010 1.00 9.33 92 GLY A O 1
ATOM 703 N N . GLN A 1 93 ? -7.143 27.063 29.913 1.00 9.60 93 GLN A N 1
ATOM 704 C CA . GLN A 1 93 ? -8.204 26.196 29.392 1.00 9.92 93 GLN A CA 1
ATOM 705 C C . GLN A 1 93 ? -7.819 24.717 29.518 1.00 10.34 93 GLN A C 1
ATOM 706 O O . GLN A 1 93 ? -8.649 23.889 29.888 1.00 10.32 93 GLN A O 1
ATOM 712 N N . LEU A 1 94 ? -6.556 24.402 29.228 1.00 10.82 94 LEU A N 1
ATOM 713 C CA . LEU A 1 94 ? -6.073 23.021 29.235 1.00 11.43 94 LEU A CA 1
ATOM 714 C C . LEU A 1 94 ? -5.603 22.557 30.616 1.00 12.06 94 LEU A C 1
ATOM 715 O O . LEU A 1 94 ? -5.144 21.420 30.773 1.00 12.02 94 LEU A O 1
ATOM 720 N N . ARG A 1 95 ? -5.728 23.439 31.609 1.00 12.93 95 ARG A N 1
ATOM 721 C CA . ARG A 1 95 ? -5.340 23.150 32.997 1.00 13.67 95 ARG A CA 1
ATOM 722 C C . ARG A 1 95 ? -3.915 22.580 33.113 1.00 12.93 95 ARG A C 1
ATOM 723 O O . ARG A 1 95 ? -3.704 21.457 33.587 1.00 12.56 95 ARG A O 1
ATOM 731 N N . LEU A 1 96 ? -2.946 23.380 32.675 1.00 12.21 96 LEU A N 1
ATOM 732 C CA . LEU A 1 96 ? -1.553 22.956 32.603 1.00 11.75 96 LEU A CA 1
ATOM 733 C C . LEU A 1 96 ? -0.721 23.494 33.755 1.00 11.56 96 LEU A C 1
ATOM 734 O O . LEU A 1 96 ? -1.032 24.547 34.324 1.00 11.38 96 LEU A O 1
ATOM 739 N N . ASP A 1 97 ? 0.329 22.751 34.098 1.00 11.34 97 ASP A N 1
ATOM 740 C CA . ASP A 1 97 ? 1.336 23.221 35.037 1.00 11.34 97 ASP A CA 1
ATOM 741 C C . ASP A 1 97 ? 2.295 24.135 34.300 1.00 11.37 97 ASP A C 1
ATOM 742 O O . ASP A 1 97 ? 2.859 23.755 33.269 1.00 11.50 97 ASP A O 1
ATOM 747 N N . LEU A 1 98 ? 2.480 25.336 34.831 1.00 11.33 98 LEU A N 1
ATOM 748 C CA . LEU A 1 98 ? 3.351 26.310 34.201 1.00 11.36 98 LEU A CA 1
ATOM 749 C C . LEU A 1 98 ? 4.748 26.286 34.803 1.00 11.51 98 LEU A C 1
ATOM 750 O O . LEU A 1 98 ? 4.931 25.927 35.970 1.00 11.52 98 LEU A O 1
ATOM 755 N N . VAL A 1 99 ? 5.725 26.649 33.976 1.00 11.53 99 VAL A N 1
ATOM 756 C CA . VAL A 1 99 ? 7.083 26.911 34.417 1.00 11.58 99 VAL A CA 1
ATOM 757 C C . VAL A 1 99 ? 7.386 28.400 34.228 1.00 11.78 99 VAL A C 1
ATOM 758 O O . VAL A 1 99 ? 7.004 28.998 33.214 1.00 11.74 99 VAL A O 1
ATOM 762 N N . ILE A 1 100 ? 8.043 28.993 35.226 1.00 12.02 100 ILE A N 1
ATOM 763 C CA . ILE A 1 100 ? 8.624 30.332 35.099 1.00 12.25 100 ILE A CA 1
ATOM 764 C C . ILE A 1 100 ? 10.151 30.261 35.271 1.00 12.46 100 ILE A C 1
ATOM 765 O O . ILE A 1 100 ? 10.643 29.831 36.313 1.00 12.20 100 ILE A O 1
ATOM 770 N N . GLN A 1 101 ? 10.874 30.685 34.231 1.00 13.03 101 GLN A N 1
ATOM 771 C CA . GLN A 1 101 ? 12.339 30.566 34.138 1.00 13.49 101 GLN A CA 1
ATOM 772 C C . GLN A 1 101 ? 13.052 31.901 34.147 1.00 13.81 101 GLN A C 1
ATOM 773 O O . GLN A 1 101 ? 14.231 31.965 34.482 1.00 13.91 101 GLN A O 1
ATOM 779 N N . GLY A 1 102 ? 12.358 32.951 33.716 1.00 14.13 102 GLY A N 1
ATOM 780 C CA . GLY A 1 102 ? 12.980 34.252 33.509 1.00 14.47 102 GLY A CA 1
ATOM 781 C C . GLY A 1 102 ? 12.070 35.393 33.900 1.00 14.82 102 GLY A C 1
ATOM 782 O O . GLY A 1 102 ? 10.869 35.200 34.100 1.00 14.79 102 GLY A O 1
ATOM 783 N N . ALA A 1 103 ? 12.655 36.584 34.016 1.00 15.22 103 ALA A N 1
ATOM 784 C CA . ALA A 1 103 ? 11.919 37.781 34.417 1.00 15.52 103 ALA A CA 1
ATOM 785 C C . ALA A 1 103 ? 10.812 38.104 33.406 1.00 15.72 103 ALA A C 1
ATOM 786 O O . ALA A 1 103 ? 9.665 38.363 33.793 1.00 15.61 103 ALA A O 1
ATOM 788 N N . GLU A 1 104 ? 11.155 38.058 32.118 1.00 15.89 104 GLU A N 1
ATOM 789 C CA . GLU A 1 104 ? 10.196 38.356 31.053 1.00 16.13 104 GLU A CA 1
ATOM 790 C C . GLU A 1 104 ? 8.984 37.420 31.135 1.00 15.80 104 GLU A C 1
ATOM 791 O O . GLU A 1 104 ? 7.839 37.879 31.164 1.00 15.94 104 GLU A O 1
ATOM 797 N N . GLN A 1 105 ? 9.250 36.116 31.205 1.00 15.11 105 GLN A N 1
ATOM 798 C CA . GLN A 1 105 ? 8.206 35.097 31.310 1.00 14.63 105 GLN A CA 1
ATOM 799 C C . GLN A 1 105 ? 7.361 35.271 32.573 1.00 14.59 105 GLN A C 1
ATOM 800 O O . GLN A 1 105 ? 6.133 35.233 32.514 1.00 14.38 105 GLN A O 1
ATOM 806 N N . GLY A 1 106 ? 8.025 35.461 33.709 1.00 14.74 106 GLY A N 1
ATOM 807 C CA . GLY A 1 106 ? 7.336 35.698 34.981 1.00 15.24 106 GLY A CA 1
ATOM 808 C C . GLY A 1 106 ? 6.409 36.898 34.940 1.00 15.48 106 GLY A C 1
ATOM 809 O O . GLY A 1 106 ? 5.302 36.865 35.488 1.00 15.42 106 GLY A O 1
ATOM 810 N N . GLU A 1 107 ? 6.865 37.952 34.269 1.00 15.92 107 GLU A N 1
ATOM 811 C CA . GLU A 1 107 ? 6.082 39.167 34.101 1.00 16.38 107 GLU A CA 1
ATOM 812 C C . GLU A 1 107 ? 4.872 38.905 33.191 1.00 16.45 107 GLU A C 1
ATOM 813 O O . GLU A 1 107 ? 3.792 39.466 33.403 1.00 16.46 107 GLU A O 1
ATOM 819 N N . ALA A 1 108 ? 5.049 38.036 32.195 1.00 16.26 108 ALA A N 1
ATOM 820 C CA . ALA A 1 108 ? 3.958 37.665 31.294 1.00 16.05 108 ALA A CA 1
ATOM 821 C C . ALA A 1 108 ? 2.850 36.892 32.022 1.00 15.91 108 ALA A C 1
ATOM 822 O O . ALA A 1 108 ? 1.660 37.096 31.750 1.00 15.60 108 ALA A O 1
ATOM 824 N N . PHE A 1 109 ? 3.247 36.014 32.944 1.00 15.64 109 PHE A N 1
ATOM 825 C CA . PHE A 1 109 ? 2.289 35.275 33.762 1.00 15.63 109 PHE A CA 1
ATOM 826 C C . PHE A 1 109 ? 1.486 36.214 34.663 1.00 15.70 109 PHE A C 1
ATOM 827 O O . PHE A 1 109 ? 0.259 36.139 34.708 1.00 15.48 109 PHE A O 1
ATOM 835 N N . LEU A 1 110 ? 2.191 37.089 35.376 1.00 16.06 110 LEU A N 1
ATOM 836 C CA . LEU A 1 110 ? 1.564 38.126 36.197 1.00 16.36 110 LEU A CA 1
ATOM 837 C C . LEU A 1 110 ? 0.550 38.952 35.406 1.00 16.53 110 LEU A C 1
ATOM 838 O O . LEU A 1 110 ? -0.569 39.176 35.871 1.00 16.81 110 LEU A O 1
ATOM 843 N N . ALA A 1 111 ? 0.937 39.382 34.204 1.00 16.49 111 ALA A N 1
ATOM 844 C CA . ALA A 1 111 ? 0.080 40.224 33.366 1.00 16.45 111 ALA A CA 1
ATOM 845 C C . ALA A 1 111 ? -1.127 39.484 32.777 1.00 16.63 111 ALA A C 1
ATOM 846 O O . ALA A 1 111 ? -2.122 40.117 32.409 1.00 16.75 111 ALA A O 1
ATOM 848 N N . ALA A 1 112 ? -1.035 38.156 32.690 1.00 16.52 112 ALA A N 1
ATOM 849 C CA . ALA A 1 112 ? -2.059 37.339 32.031 1.00 16.63 112 ALA A CA 1
ATOM 850 C C . ALA A 1 112 ? -3.414 37.416 32.721 1.00 16.69 112 ALA A C 1
ATOM 851 O O . ALA A 1 112 ? -4.441 37.412 32.052 1.00 16.66 112 ALA A O 1
ATOM 853 N N . GLY A 1 113 ? -3.396 37.469 34.055 1.00 17.06 113 GLY A N 1
ATOM 854 C CA . GLY A 1 113 ? -4.597 37.624 34.878 1.00 17.16 113 GLY A CA 1
ATOM 855 C C . GLY A 1 113 ? -5.624 36.543 34.629 1.00 17.68 113 GLY A C 1
ATOM 856 O O . GLY A 1 113 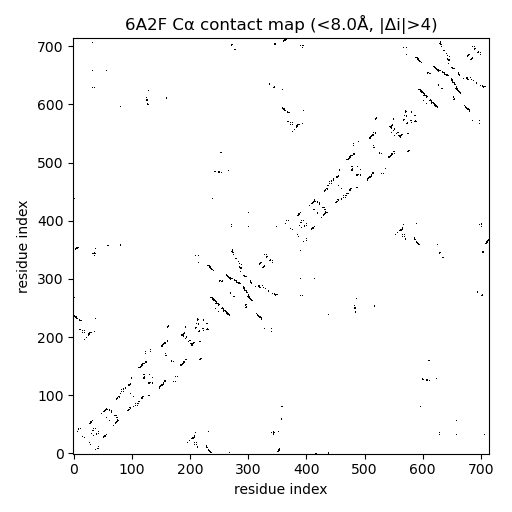? -6.773 36.838 34.292 1.00 17.75 113 GLY A O 1
ATOM 857 N N . LEU A 1 114 ? -5.207 35.291 34.798 1.00 18.17 114 LEU A N 1
ATOM 858 C CA . LEU A 1 114 ? -6.045 34.144 34.454 1.00 18.80 114 LEU A CA 1
ATOM 859 C C . LEU A 1 114 ? -7.233 33.924 35.386 1.00 19.57 114 LEU A C 1
ATOM 860 O O . LEU A 1 114 ? -7.255 34.392 36.526 1.00 19.33 114 LEU A O 1
ATOM 865 N N . ASP A 1 115 ? -8.207 33.188 34.862 1.00 20.92 115 ASP A N 1
ATOM 866 C CA . ASP A 1 115 ? -9.483 32.909 35.512 1.00 21.91 115 ASP A CA 1
ATOM 867 C C . ASP A 1 115 ? -9.359 31.863 36.615 1.00 21.55 115 ASP A C 1
ATOM 868 O O . ASP A 1 115 ? -10.178 31.813 37.534 1.00 21.93 115 ASP A O 1
ATOM 873 N N . ILE A 1 116 ? -8.332 31.026 36.506 1.00 20.38 116 ILE A N 1
ATOM 874 C CA . ILE A 1 116 ? -8.180 29.848 37.344 1.00 19.58 116 ILE A CA 1
ATOM 875 C C . ILE A 1 116 ? -6.735 29.788 37.844 1.00 18.33 116 ILE A C 1
ATOM 876 O O . ILE A 1 116 ? -5.806 30.086 37.088 1.00 18.35 116 ILE A O 1
ATOM 881 N N . PRO A 1 117 ? -6.535 29.441 39.130 1.00 17.15 117 PRO A N 1
ATOM 882 C CA . PRO A 1 117 ? -5.158 29.275 39.592 1.00 16.08 117 PRO A CA 1
ATOM 883 C C . PRO A 1 117 ? -4.527 28.012 38.998 1.00 15.12 117 PRO A C 1
ATOM 884 O O . PRO A 1 117 ? -5.212 27.013 38.793 1.00 14.95 117 PRO A O 1
ATOM 888 N N . LEU A 1 118 ? -3.232 28.073 38.712 1.00 14.23 118 LEU A N 1
ATOM 889 C CA . LEU A 1 118 ? -2.524 26.948 38.111 1.00 13.47 118 LEU A CA 1
ATOM 890 C C . LEU A 1 118 ? -1.286 26.582 38.930 1.00 13.09 118 LEU A C 1
ATOM 891 O O . LEU A 1 118 ? -0.781 27.402 39.707 1.00 12.94 118 LEU A O 1
ATOM 896 N N . ASN A 1 119 ? -0.809 25.350 38.768 1.00 12.57 119 ASN A N 1
ATOM 897 C CA . ASN A 1 119 ? 0.441 24.946 39.403 1.00 12.39 119 ASN A CA 1
ATOM 898 C C . ASN A 1 119 ? 1.599 25.629 38.686 1.00 12.30 119 ASN A C 1
ATOM 899 O O . ASN A 1 119 ? 1.678 25.612 37.453 1.00 12.22 119 ASN A O 1
ATOM 904 N N . VAL A 1 120 ? 2.470 26.253 39.474 1.00 12.11 120 VAL A N 1
ATOM 905 C CA . VAL A 1 120 ? 3.607 27.003 38.963 1.00 11.93 120 VAL A CA 1
ATOM 906 C C . VAL A 1 120 ? 4.898 26.364 39.472 1.00 11.90 120 VAL A C 1
ATOM 907 O O . VAL A 1 120 ? 5.070 26.167 40.679 1.00 11.87 120 VAL A O 1
ATOM 911 N N . TRP A 1 121 ? 5.784 26.023 38.539 1.00 11.75 121 TRP A N 1
ATOM 912 C CA . TRP A 1 121 ? 7.105 25.491 38.856 1.00 11.67 121 TRP A CA 1
ATOM 913 C C . TRP A 1 121 ? 8.144 26.554 38.523 1.00 11.87 121 TRP A C 1
ATOM 914 O O . TRP A 1 121 ? 8.299 26.943 37.360 1.00 11.85 121 TRP A O 1
ATOM 925 N N . LEU A 1 122 ? 8.835 27.038 39.550 1.00 11.99 122 LEU A N 1
ATOM 926 C CA . LEU A 1 122 ? 9.902 28.011 39.375 1.00 12.05 122 LEU A CA 1
ATOM 927 C C . LEU A 1 122 ? 11.172 27.265 39.027 1.00 12.23 122 LEU A C 1
ATOM 928 O O . LEU A 1 122 ? 11.557 26.324 39.727 1.00 12.28 122 LEU A O 1
ATOM 933 N N . LYS A 1 123 ? 11.819 27.681 37.944 1.00 12.51 123 LYS A N 1
ATOM 934 C CA . LYS A 1 123 ? 13.013 26.994 37.479 1.00 12.76 123 LYS A CA 1
ATOM 935 C C . LYS A 1 123 ? 14.290 27.643 37.972 1.00 12.90 123 LYS A C 1
ATOM 936 O O . LYS A 1 123 ? 14.569 28.806 37.683 1.00 12.81 123 LYS A O 1
ATOM 942 N N . LEU A 1 124 ? 15.059 26.864 38.718 1.00 13.35 124 LEU A N 1
ATOM 943 C CA . LEU A 1 124 ? 16.391 27.252 39.137 1.00 13.91 124 LEU A CA 1
ATOM 944 C C . LEU A 1 124 ? 17.406 26.867 38.070 1.00 14.56 124 LEU A C 1
ATOM 945 O O . LEU A 1 124 ? 17.418 25.729 37.586 1.00 14.29 124 LEU A O 1
ATOM 950 N N . ASP A 1 125 ? 18.322 27.780 37.784 1.00 15.71 125 ASP A N 1
ATOM 951 C CA . ASP A 1 125 ? 19.419 27.466 36.901 1.00 16.81 125 ASP A CA 1
ATOM 952 C C . ASP A 1 125 ? 20.503 27.104 37.906 1.00 17.38 125 ASP A C 1
ATOM 953 O O . ASP A 1 125 ? 21.013 27.964 38.609 1.00 17.51 125 ASP A O 1
ATOM 958 N N . SER A 1 126 ? 20.839 25.826 37.982 1.00 18.18 126 SER A N 1
ATOM 959 C CA . SER A 1 126 ? 21.835 25.348 38.935 1.00 19.11 126 SER A CA 1
ATOM 960 C C . SER A 1 126 ? 23.220 25.048 38.365 1.00 19.98 126 SER A C 1
ATOM 961 O O . SER A 1 126 ? 24.078 24.543 39.072 1.00 20.69 126 SER A O 1
ATOM 964 N N . GLY A 1 127 ? 23.453 25.398 37.109 1.00 20.78 127 GLY A N 1
ATOM 965 C CA . GLY A 1 127 ? 24.734 25.128 36.485 1.00 21.61 127 GLY A CA 1
ATOM 966 C C . GLY A 1 127 ? 24.660 24.805 35.008 1.00 22.41 127 GLY A C 1
ATOM 967 O O . GLY A 1 127 ? 25.669 24.823 34.327 1.00 22.46 127 GLY A O 1
ATOM 968 N N . MET A 1 128 ? 23.460 24.527 34.507 1.00 23.16 128 MET A N 1
ATOM 969 C CA . MET A 1 128 ? 23.231 24.291 33.078 1.00 23.72 128 MET A CA 1
ATOM 970 C C . MET A 1 128 ? 23.509 25.573 32.291 1.00 23.68 128 MET A C 1
ATOM 971 O O . MET A 1 128 ? 24.028 25.543 31.183 1.00 23.81 128 MET A O 1
ATOM 976 N N . HIS A 1 129 ? 23.114 26.690 32.889 1.00 23.22 129 HIS A N 1
ATOM 977 C CA . HIS A 1 129 ? 23.292 28.034 32.362 1.00 23.31 129 HIS A CA 1
ATOM 978 C C . HIS A 1 129 ? 22.585 28.412 31.074 1.00 23.02 129 HIS A C 1
ATOM 979 O O . HIS A 1 129 ? 23.091 29.193 30.280 1.00 23.26 129 HIS A O 1
ATOM 986 N N . ARG A 1 130 ? 21.419 27.825 30.859 1.00 22.46 130 ARG A N 1
ATOM 987 C CA . ARG A 1 130 ? 20.594 28.250 29.733 1.00 22.11 130 ARG A CA 1
ATOM 988 C C . ARG A 1 130 ? 19.272 28.840 30.223 1.00 21.47 130 ARG A C 1
ATOM 989 O O . ARG A 1 130 ? 19.019 30.038 30.046 1.00 21.70 130 ARG A O 1
ATOM 997 N N . LEU A 1 131 ? 18.452 28.006 30.859 1.00 20.27 131 LEU A N 1
ATOM 998 C CA . LEU A 1 131 ? 17.169 28.442 31.407 1.00 19.34 131 LEU A CA 1
ATOM 999 C C . LEU A 1 131 ? 17.206 28.494 32.929 1.00 18.76 131 LEU A C 1
ATOM 1000 O O . LEU A 1 131 ? 17.971 27.764 33.557 1.00 19.01 131 LEU A O 1
ATOM 1005 N N . GLY A 1 132 ? 16.382 29.357 33.518 1.00 18.29 132 GLY A N 1
ATOM 1006 C CA . GLY A 1 132 ? 16.240 29.415 34.978 1.00 17.65 132 GLY A CA 1
ATOM 1007 C C . GLY A 1 132 ? 16.812 30.653 35.654 1.00 17.14 132 GLY A C 1
ATOM 1008 O O . GLY A 1 132 ? 17.655 31.346 35.085 1.00 16.88 132 GLY A O 1
ATOM 1009 N N . PHE A 1 133 ? 16.334 30.925 36.870 1.00 16.72 133 PHE A N 1
ATOM 1010 C CA . PHE A 1 133 ? 16.814 32.033 37.701 1.00 16.54 133 PHE A CA 1
ATOM 1011 C C . PHE A 1 133 ? 18.078 31.646 38.475 1.00 16.61 133 PHE A C 1
ATOM 1012 O O . PHE A 1 133 ? 18.326 30.462 38.717 1.00 16.54 133 PHE A O 1
ATOM 1020 N N . ASP A 1 134 ? 18.863 32.648 38.877 1.00 16.84 134 ASP A N 1
ATOM 1021 C CA . ASP A 1 134 ? 19.878 32.457 39.922 1.00 17.14 134 ASP A CA 1
ATOM 1022 C C . ASP A 1 134 ? 19.172 32.332 41.288 1.00 16.71 134 ASP A C 1
ATOM 1023 O O . ASP A 1 134 ? 17.990 32.675 41.401 1.00 16.62 134 ASP A O 1
ATOM 1028 N N . PRO A 1 135 ? 19.875 31.826 42.323 1.00 16.36 135 PRO A N 1
ATOM 1029 C CA . PRO A 1 135 ? 19.197 31.668 43.617 1.00 16.32 135 PRO A CA 1
ATOM 1030 C C . PRO A 1 135 ? 18.509 32.934 44.152 1.00 16.34 135 PRO A C 1
ATOM 1031 O O . PRO A 1 135 ? 17.390 32.845 44.656 1.00 16.06 135 PRO A O 1
ATOM 1035 N N . ALA A 1 136 ? 19.152 34.096 44.019 1.00 16.40 136 ALA A N 1
ATOM 1036 C CA . ALA A 1 136 ? 18.578 35.354 44.531 1.00 16.43 136 ALA A CA 1
ATOM 1037 C C . ALA A 1 136 ? 17.255 35.725 43.846 1.00 16.43 136 ALA A C 1
ATOM 1038 O O . ALA A 1 136 ? 16.282 36.075 44.514 1.00 16.77 136 ALA A O 1
ATOM 1040 N N . ALA A 1 137 ? 17.227 35.633 42.518 1.00 16.24 137 ALA A N 1
ATOM 1041 C CA . ALA A 1 137 ? 16.035 35.954 41.739 1.00 16.10 137 ALA A CA 1
ATOM 1042 C C . ALA A 1 137 ? 14.884 34.993 42.042 1.00 16.12 137 ALA A C 1
ATOM 1043 O O . ALA A 1 137 ? 13.725 35.412 42.115 1.00 16.09 137 ALA A O 1
ATOM 1045 N N . LEU A 1 138 ? 15.205 33.715 42.237 1.00 16.00 138 LEU A N 1
ATOM 1046 C CA . LEU A 1 138 ? 14.183 32.720 42.549 1.00 15.88 138 LEU A CA 1
ATOM 1047 C C . LEU A 1 138 ? 13.535 32.990 43.903 1.00 15.97 138 LEU A C 1
ATOM 1048 O O . LEU A 1 138 ? 12.314 32.863 44.044 1.00 16.39 138 LEU A O 1
ATOM 1053 N N . ARG A 1 139 ? 14.342 33.373 44.888 1.00 15.98 139 ARG A N 1
ATOM 1054 C CA . ARG A 1 139 ? 13.817 33.742 46.207 1.00 15.82 139 ARG A CA 1
ATOM 1055 C C . ARG A 1 139 ? 12.874 34.938 46.066 1.00 15.57 139 ARG A C 1
ATOM 1056 O O . ARG A 1 139 ? 11.780 34.937 46.629 1.00 15.50 139 ARG A O 1
ATOM 1064 N N . ALA A 1 140 ? 13.293 35.931 45.282 1.00 15.27 140 ALA A N 1
ATOM 1065 C CA . ALA A 1 140 ? 12.471 37.110 45.008 1.00 15.19 140 ALA A CA 1
ATOM 1066 C C . ALA A 1 140 ? 11.125 36.740 44.382 1.00 15.14 140 ALA A C 1
ATOM 1067 O O . ALA A 1 140 ? 10.076 37.229 44.813 1.00 15.23 140 ALA A O 1
ATOM 1069 N N . TRP A 1 141 ? 11.161 35.865 43.376 1.00 14.92 141 TRP A N 1
ATOM 1070 C CA . TRP A 1 141 ? 9.941 35.409 42.709 1.00 14.46 141 TRP A CA 1
ATOM 1071 C C . TRP A 1 141 ? 9.074 34.535 43.611 1.00 14.38 141 TRP A C 1
ATOM 1072 O O . TRP A 1 141 ? 7.846 34.570 43.510 1.00 14.32 141 TRP A O 1
ATOM 1083 N N . HIS A 1 142 ? 9.708 33.770 44.500 1.00 14.27 142 HIS A N 1
ATOM 1084 C CA . HIS A 1 142 ? 8.965 33.001 45.494 1.00 14.34 142 HIS A CA 1
ATOM 1085 C C . HIS A 1 142 ? 8.150 33.941 46.387 1.00 14.55 142 HIS A C 1
ATOM 1086 O O . HIS A 1 142 ? 6.959 33.710 46.608 1.00 14.44 142 HIS A O 1
ATOM 1093 N N . ALA A 1 143 ? 8.800 35.001 46.874 1.00 14.68 143 ALA A N 1
ATOM 1094 C CA . ALA A 1 143 ? 8.154 36.034 47.695 1.00 15.01 143 ALA A CA 1
ATOM 1095 C C . ALA A 1 143 ? 6.951 36.683 47.000 1.00 15.22 143 ALA A C 1
ATOM 1096 O O . ALA A 1 143 ? 5.948 36.986 47.646 1.00 15.33 143 ALA A O 1
ATOM 1098 N N . ARG A 1 144 ? 7.054 36.886 45.690 1.00 15.53 144 ARG A N 1
ATOM 1099 C CA . ARG A 1 144 ? 5.967 37.482 44.924 1.00 15.96 144 ARG A CA 1
ATOM 1100 C C . ARG A 1 144 ? 4.812 36.500 44.730 1.00 15.48 144 ARG A C 1
ATOM 1101 O O . ARG A 1 144 ? 3.644 36.886 44.804 1.00 15.47 144 ARG A O 1
ATOM 1109 N N . LEU A 1 145 ? 5.145 35.229 44.509 1.00 14.89 145 LEU A N 1
ATOM 1110 C CA . LEU A 1 145 ? 4.173 34.255 44.003 1.00 14.31 145 LEU A CA 1
ATOM 1111 C C . LEU A 1 145 ? 3.518 33.340 45.035 1.00 13.88 145 LEU A C 1
ATOM 1112 O O . LEU A 1 145 ? 2.483 32.744 44.740 1.00 13.95 145 LEU A O 1
ATOM 1117 N N . ARG A 1 146 ? 4.106 33.22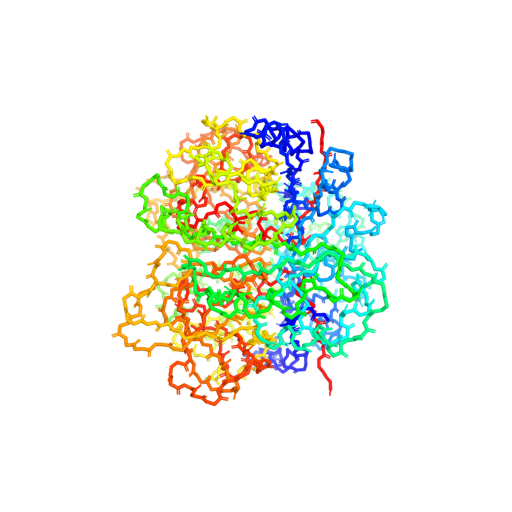8 46.227 1.00 13.42 146 ARG A N 1
ATOM 1118 C CA . ARG A 1 146 ? 3.647 32.253 47.226 1.00 13.22 146 ARG A CA 1
ATOM 1119 C C . ARG A 1 146 ? 2.163 32.362 47.610 1.00 13.22 146 ARG A C 1
ATOM 1120 O O . ARG A 1 146 ? 1.505 31.339 47.815 1.00 13.22 146 ARG A O 1
ATOM 1128 N N . SER A 1 147 ? 1.646 33.588 47.705 1.00 13.02 147 SER A N 1
ATOM 1129 C CA . SER A 1 147 ? 0.225 33.798 47.998 1.00 13.15 147 SER A CA 1
ATOM 1130 C C . SER A 1 147 ? -0.504 34.561 46.878 1.00 13.15 147 SER A C 1
ATOM 1131 O O . SER A 1 147 ? -1.560 35.164 47.110 1.00 13.21 147 SER A O 1
ATOM 1134 N N . HIS A 1 148 ? 0.061 34.520 45.671 1.00 12.87 148 HIS A N 1
ATOM 1135 C CA . HIS A 1 148 ? -0.578 35.094 44.487 1.00 12.82 148 HIS A CA 1
ATOM 1136 C C . HIS A 1 148 ? -1.834 34.297 44.115 1.00 12.74 148 HIS A C 1
ATOM 1137 O O . HIS A 1 148 ? -1.787 33.066 44.055 1.00 12.77 148 HIS A O 1
ATOM 1144 N N . PRO A 1 149 ? -2.955 35.001 43.850 1.00 12.59 149 PRO A N 1
ATOM 1145 C CA . PRO A 1 149 ? -4.251 34.374 43.565 1.00 12.47 149 PRO A CA 1
ATOM 1146 C C . PRO A 1 149 ? -4.284 33.459 42.331 1.00 12.47 149 PRO A C 1
ATOM 1147 O O . PRO A 1 149 ? -5.152 32.588 42.242 1.00 12.49 149 PRO A O 1
ATOM 1151 N N . GLY A 1 150 ? -3.366 33.667 41.390 1.00 12.32 150 GLY A N 1
ATOM 1152 C CA . GLY A 1 150 ? -3.284 32.838 40.189 1.00 12.19 150 GLY A CA 1
ATOM 1153 C C . GLY A 1 150 ? -2.385 31.620 40.343 1.00 12.16 150 GLY A C 1
ATOM 1154 O O . GLY A 1 150 ? -2.193 30.861 39.395 1.00 12.12 150 GLY A O 1
ATOM 1155 N N . VAL A 1 151 ? -1.829 31.431 41.527 1.00 12.08 151 VAL A N 1
ATOM 1156 C CA . VAL A 1 151 ? -0.947 30.305 41.766 1.00 11.94 151 VAL A CA 1
ATOM 1157 C C . VAL A 1 151 ? -1.608 29.289 42.676 1.00 12.03 151 VAL A C 1
ATOM 1158 O O . VAL A 1 151 ? -2.085 29.628 43.746 1.00 11.98 151 VAL A O 1
ATOM 1162 N N . ARG A 1 152 ? -1.662 28.041 42.238 1.00 12.03 152 ARG A N 1
ATOM 1163 C CA . ARG A 1 152 ? -2.247 27.017 43.070 1.00 11.95 152 ARG A CA 1
ATOM 1164 C C . ARG A 1 152 ? -1.133 26.303 43.823 1.00 11.85 152 ARG A C 1
ATOM 1165 O O . ARG A 1 152 ? -1.090 26.305 45.038 1.00 11.97 152 ARG A O 1
ATOM 1173 N N . GLU A 1 153 ? -0.165 25.794 43.089 1.00 11.63 153 GLU A N 1
ATOM 1174 C CA . GLU A 1 153 ? 0.953 25.107 43.690 1.00 11.42 153 GLU A CA 1
ATOM 1175 C C . GLU A 1 153 ? 2.185 25.881 43.336 1.00 11.31 153 GLU A C 1
ATOM 1176 O O . GLU A 1 153 ? 2.351 26.268 42.194 1.00 11.34 153 GLU A O 1
ATOM 1182 N N . LEU A 1 154 ? 3.020 26.172 44.317 1.00 11.17 154 LEU A N 1
ATOM 1183 C CA . LEU A 1 154 ? 4.291 26.804 43.986 1.00 11.13 154 LEU A CA 1
ATOM 1184 C C . LEU A 1 154 ? 5.392 25.766 44.191 1.00 11.09 154 LEU A C 1
ATOM 1185 O O . LEU A 1 154 ? 5.535 25.206 45.279 1.00 11.17 154 LEU A O 1
ATOM 1190 N N . ASN A 1 155 ? 6.144 25.502 43.127 1.00 10.98 155 ASN A N 1
ATOM 1191 C CA . ASN A 1 155 ? 7.057 24.364 43.074 1.00 10.98 155 ASN A CA 1
ATOM 1192 C C . ASN A 1 155 ? 8.471 24.763 42.661 1.00 11.00 155 ASN A C 1
ATOM 1193 O O . ASN A 1 155 ? 8.699 25.887 42.200 1.00 11.08 155 ASN A O 1
ATOM 1198 N N . LEU A 1 156 ? 9.417 23.842 42.839 1.00 10.91 156 LEU A N 1
ATOM 1199 C CA . LEU A 1 156 ? 10.800 24.068 42.429 1.00 10.91 156 LEU A CA 1
ATOM 1200 C C . LEU A 1 156 ? 11.273 23.009 41.433 1.00 11.03 156 LEU A C 1
ATOM 1201 O O . LEU A 1 156 ? 11.055 21.808 41.634 1.00 11.11 156 LEU A O 1
ATOM 1206 N N . ILE A 1 157 ? 11.922 23.468 40.364 1.00 11.08 157 ILE A N 1
ATOM 1207 C CA . ILE A 1 157 ? 12.468 22.579 39.337 1.00 11.19 157 ILE A CA 1
ATOM 1208 C C . ILE A 1 157 ? 13.867 23.033 38.884 1.00 11.44 157 ILE A C 1
ATOM 1209 O O . ILE A 1 157 ? 14.135 24.232 38.748 1.00 11.40 157 ILE A O 1
ATOM 1214 N N . SER A 1 158 ? 14.757 22.061 38.694 1.00 11.63 158 SER A N 1
ATOM 1215 C CA . SER A 1 158 ? 16.061 22.291 38.089 1.00 11.88 158 SER A CA 1
ATOM 1216 C C . SER A 1 158 ? 16.483 21.039 37.330 1.00 12.13 158 SER A C 1
ATOM 1217 O O . SER A 1 158 ? 15.851 19.987 37.457 1.00 12.29 158 SER A O 1
ATOM 1220 N N . HIS A 1 159 ? 17.550 21.151 36.549 1.00 12.40 159 HIS A N 1
ATOM 1221 C CA . HIS A 1 159 ? 17.944 20.091 35.629 1.00 12.79 159 HIS A CA 1
ATOM 1222 C C . HIS A 1 159 ? 19.470 19.952 35.579 1.00 12.96 159 HIS A C 1
ATOM 1223 O O . HIS A 1 159 ? 20.179 20.953 35.456 1.00 12.91 159 HIS A O 1
ATOM 1230 N N . PHE A 1 160 ? 19.958 18.712 35.683 1.00 13.17 160 PHE A N 1
ATOM 1231 C CA . PHE A 1 160 ? 21.397 18.406 35.685 1.00 13.51 160 PHE A CA 1
ATOM 1232 C C . PHE A 1 160 ? 22.021 18.549 34.305 1.00 13.76 160 PHE A C 1
ATOM 1233 O O . PHE A 1 160 ? 21.354 18.323 33.298 1.00 13.95 160 PHE A O 1
ATOM 1241 N N . ALA A 1 161 ? 23.306 18.894 34.264 1.00 14.08 161 ALA A N 1
ATOM 1242 C CA . ALA A 1 161 ? 24.046 18.990 32.996 1.00 14.44 161 ALA A CA 1
ATOM 1243 C C . ALA A 1 161 ? 24.902 17.753 32.686 1.00 14.68 161 ALA A C 1
ATOM 1244 O O . ALA A 1 161 ? 25.232 17.495 31.526 1.00 14.43 161 ALA A O 1
ATOM 1246 N N . CYS A 1 162 ? 25.269 17.005 33.724 1.00 15.20 162 CYS A N 1
ATOM 1247 C CA . CYS A 1 162 ? 26.246 15.925 33.580 1.00 16.04 162 CYS A CA 1
ATOM 1248 C C . CYS A 1 162 ? 25.906 14.685 34.404 1.00 16.71 162 CYS A C 1
ATOM 1249 O O . CYS A 1 162 ? 26.791 13.876 34.706 1.00 16.68 162 CYS A O 1
ATOM 1252 N N . ALA A 1 163 ? 24.634 14.527 34.759 1.00 17.40 163 ALA A N 1
ATOM 1253 C CA . ALA A 1 163 ? 24.194 13.350 35.505 1.00 18.55 163 ALA A CA 1
ATOM 1254 C C . ALA A 1 163 ? 24.465 12.038 34.752 1.00 19.58 163 ALA A C 1
ATOM 1255 O O . ALA A 1 163 ? 24.402 10.958 35.341 1.00 19.62 163 ALA A O 1
ATOM 1257 N N . ASP A 1 164 ? 24.774 12.141 33.457 1.00 20.91 164 ASP A N 1
ATOM 1258 C CA . ASP A 1 164 ? 25.102 10.974 32.628 1.00 22.41 164 ASP A CA 1
ATOM 1259 C C . ASP A 1 164 ? 26.454 10.355 33.006 1.00 23.67 164 ASP A C 1
ATOM 1260 O O . ASP A 1 164 ? 26.690 9.169 32.769 1.00 23.07 164 ASP A O 1
ATOM 1265 N N . GLU A 1 165 ? 27.332 11.174 33.586 1.00 25.81 165 GLU A N 1
ATOM 1266 C CA . GLU A 1 165 ? 28.660 10.737 34.023 1.00 27.90 165 GLU A CA 1
ATOM 1267 C C . GLU A 1 165 ? 28.638 10.246 35.468 1.00 29.11 165 GLU A C 1
ATOM 1268 O O . GLU A 1 165 ? 27.714 10.559 36.222 1.00 29.05 165 GLU A O 1
ATOM 1274 N N . ARG A 1 166 ? 29.657 9.477 35.849 1.00 31.46 166 ARG A N 1
ATOM 1275 C CA . ARG A 1 166 ? 29.648 8.776 37.134 1.00 33.07 166 ARG A CA 1
ATOM 1276 C C . ARG A 1 166 ? 29.623 9.705 38.349 1.00 33.33 166 ARG A C 1
ATOM 1277 O O . ARG A 1 166 ? 28.692 9.632 39.157 1.00 34.43 166 ARG A O 1
ATOM 1285 N N . ASN A 1 167 ? 30.622 10.577 38.474 1.00 31.87 167 ASN A N 1
ATOM 1286 C CA . ASN A 1 167 ? 30.649 11.554 39.570 1.00 31.31 167 ASN A CA 1
ATOM 1287 C C . ASN A 1 167 ? 31.265 12.871 39.136 1.00 30.52 167 ASN A C 1
ATOM 1288 O O . ASN A 1 167 ? 32.352 13.240 39.584 1.00 30.42 167 ASN A O 1
ATOM 1293 N N . HIS A 1 168 ? 30.561 13.577 38.258 1.00 29.17 168 HIS A N 1
ATOM 1294 C CA . HIS A 1 168 ? 31.017 14.874 37.780 1.00 27.98 168 HIS A CA 1
ATOM 1295 C C . HIS A 1 168 ? 30.900 15.913 38.903 1.00 27.61 168 HIS A C 1
ATOM 1296 O O . HIS A 1 168 ? 29.909 15.917 39.638 1.00 27.17 168 HIS A O 1
ATOM 1303 N N . PRO A 1 169 ? 31.928 16.776 39.054 1.00 27.30 169 PRO A N 1
ATOM 1304 C CA . PRO A 1 169 ? 31.926 17.857 40.047 1.00 26.88 169 PRO A CA 1
ATOM 1305 C C . PRO A 1 169 ? 30.681 18.753 39.999 1.00 26.22 169 PRO A C 1
ATOM 1306 O O . PRO A 1 169 ? 30.153 19.118 41.053 1.00 26.05 169 PRO A O 1
ATOM 1310 N N . LEU A 1 170 ? 30.219 19.088 38.793 1.00 25.47 170 LEU A N 1
ATOM 1311 C CA . LEU A 1 170 ? 29.074 19.990 38.607 1.00 24.86 170 LEU A CA 1
ATOM 1312 C C . LEU A 1 170 ? 27.754 19.424 39.148 1.00 24.84 170 LEU A C 1
ATOM 1313 O O . LEU A 1 170 ? 26.883 20.185 39.585 1.00 24.64 170 LEU A O 1
ATOM 1318 N N . THR A 1 171 ? 27.623 18.097 39.117 1.00 24.79 171 THR A N 1
ATOM 1319 C CA . THR A 1 171 ? 26.456 17.397 39.661 1.00 24.85 171 THR A CA 1
ATOM 1320 C C . THR A 1 171 ? 26.263 17.703 41.148 1.00 25.01 171 THR A C 1
ATOM 1321 O O . THR A 1 171 ? 25.137 17.942 41.592 1.00 24.95 171 THR A O 1
ATOM 1325 N N . GLU A 1 172 ? 27.362 17.697 41.906 1.00 25.41 172 GLU A N 1
ATOM 1326 C CA . GLU A 1 172 ? 27.325 18.036 43.333 1.00 25.61 172 GLU A CA 1
ATOM 1327 C C . GLU A 1 172 ? 26.987 19.512 43.536 1.00 25.24 172 GLU A C 1
ATOM 1328 O O . GLU A 1 172 ? 26.162 19.851 44.388 1.00 24.71 172 GLU A O 1
ATOM 1334 N N . GLN A 1 173 ? 27.616 20.376 42.740 1.00 25.46 173 GLN A N 1
ATOM 1335 C CA . GLN A 1 173 ? 27.332 21.811 42.756 1.00 26.28 173 GLN A CA 1
ATOM 1336 C C . GLN A 1 173 ? 25.855 22.098 42.510 1.00 25.67 173 GLN A C 1
ATOM 1337 O O . GLN A 1 173 ? 25.268 22.939 43.191 1.00 25.99 173 GLN A O 1
ATOM 1343 N N . GLN A 1 174 ? 25.273 21.406 41.527 1.00 24.49 174 GLN A N 1
ATOM 1344 C CA . GLN A 1 174 ? 23.878 21.622 41.132 1.00 23.42 174 GLN A CA 1
ATOM 1345 C C . GLN A 1 174 ? 22.917 21.167 42.222 1.00 23.07 174 GLN A C 1
ATOM 1346 O O . GLN A 1 174 ? 21.899 21.813 42.473 1.00 22.59 174 GLN A O 1
ATOM 1352 N N . LEU A 1 175 ? 23.267 20.060 42.871 1.00 23.28 175 LEU A N 1
ATOM 1353 C CA . LEU A 1 175 ? 22.472 19.481 43.948 1.00 23.54 175 LEU A CA 1
ATOM 1354 C C . LEU A 1 175 ? 22.493 20.391 45.181 1.00 23.87 175 LEU A C 1
ATOM 1355 O O . LEU A 1 175 ? 21.455 20.618 45.811 1.00 23.72 175 LEU A O 1
ATOM 1360 N N . GLU A 1 176 ? 23.674 20.927 45.496 1.00 23.93 176 GLU A N 1
ATOM 1361 C CA . GLU A 1 176 ? 23.842 21.858 46.613 1.00 23.94 176 GLU A CA 1
ATOM 1362 C C . GLU A 1 176 ? 23.090 23.163 46.384 1.00 23.50 176 GLU A C 1
ATOM 1363 O O . GLU A 1 176 ? 22.501 23.712 47.319 1.00 23.69 176 GLU A O 1
ATOM 1369 N N . SER A 1 177 ? 23.113 23.648 45.143 1.00 22.54 177 SER A N 1
ATOM 1370 C CA . SER A 1 177 ? 22.356 24.834 44.750 1.00 22.07 177 SER A CA 1
ATOM 1371 C C . SER A 1 177 ? 20.856 24.625 44.978 1.00 21.79 177 SER A C 1
ATOM 1372 O O . SER A 1 177 ? 20.193 25.467 45.585 1.00 21.60 177 SER A O 1
ATOM 1375 N N . PHE A 1 178 ? 20.345 23.493 44.494 1.00 21.56 178 PHE A N 1
ATOM 1376 C CA . PHE A 1 178 ? 18.949 23.096 44.662 1.00 21.39 178 PHE A CA 1
ATOM 1377 C C . PHE A 1 178 ? 18.576 23.013 46.142 1.00 21.61 178 PHE A C 1
ATOM 1378 O O . PHE A 1 178 ? 17.596 23.627 46.567 1.00 21.82 178 PHE A O 1
ATOM 1386 N N . LEU A 1 179 ? 19.370 22.269 46.915 1.00 21.76 179 LEU A N 1
ATOM 1387 C CA . LEU A 1 179 ? 19.118 22.056 48.344 1.00 21.84 179 LEU A CA 1
ATOM 1388 C C . LEU A 1 179 ? 19.162 23.348 49.162 1.00 22.04 179 LEU A C 1
ATOM 1389 O O . LEU A 1 179 ? 18.482 23.463 50.185 1.00 22.11 179 LEU A O 1
ATOM 1394 N N . GLY A 1 180 ? 19.957 24.314 48.705 1.00 21.88 180 GLY A N 1
ATOM 1395 C CA . GLY A 1 180 ? 20.074 25.605 49.376 1.00 22.09 180 GLY A CA 1
ATOM 1396 C C . GLY A 1 180 ? 18.820 26.464 49.300 1.00 22.74 180 GLY A C 1
ATOM 1397 O O . GLY A 1 180 ? 18.784 27.566 49.851 1.00 23.25 180 GLY A O 1
ATOM 1398 N N . LEU A 1 181 ? 17.793 25.967 48.614 1.00 22.62 181 LEU A N 1
ATOM 1399 C CA . LEU A 1 181 ? 16.528 26.686 48.505 1.00 22.86 181 LEU A CA 1
ATOM 1400 C C . LEU A 1 181 ? 15.394 26.009 49.272 1.00 22.83 181 LEU A C 1
ATOM 1401 O O . LEU A 1 181 ? 14.284 26.538 49.338 1.00 22.73 181 LEU A O 1
ATOM 1406 N N . LEU A 1 182 ? 15.679 24.854 49.869 1.00 22.96 182 LEU A N 1
ATOM 1407 C CA . LEU A 1 182 ? 14.634 24.038 50.487 1.00 23.08 182 LEU A CA 1
ATOM 1408 C C . LEU A 1 182 ? 14.183 24.525 51.873 1.00 23.13 182 LEU A C 1
ATOM 1409 O O . LEU A 1 182 ? 13.395 23.863 52.555 1.00 23.26 182 LEU A O 1
ATOM 1414 N N . ASP A 1 183 ? 14.673 25.698 52.269 1.00 22.62 183 ASP A N 1
ATOM 1415 C CA . ASP A 1 183 ? 14.124 26.425 53.412 1.00 22.22 183 ASP A CA 1
ATOM 1416 C C . ASP A 1 183 ? 12.814 27.124 53.023 1.00 21.85 183 ASP A C 1
ATOM 1417 O O . ASP A 1 183 ? 12.001 27.457 53.890 1.00 21.93 183 ASP A O 1
ATOM 1422 N N . LEU A 1 184 ? 12.622 27.338 51.719 1.00 20.97 184 LEU A N 1
ATOM 1423 C CA . LEU A 1 184 ? 11.413 27.967 51.181 1.00 20.21 184 LEU A CA 1
ATOM 1424 C C . LEU A 1 184 ? 10.263 26.975 51.056 1.00 19.65 184 LEU A C 1
ATOM 1425 O O . LEU A 1 184 ? 10.478 25.789 50.799 1.00 19.62 184 LEU A O 1
ATOM 1430 N N . ASP A 1 185 ? 9.043 27.482 51.217 1.00 19.25 185 ASP A N 1
ATOM 1431 C CA . ASP A 1 185 ? 7.835 26.666 51.140 1.00 18.98 185 ASP A CA 1
ATOM 1432 C C . ASP A 1 185 ? 7.500 26.292 49.694 1.00 18.49 185 ASP A C 1
ATOM 1433 O O . ASP A 1 185 ? 7.023 27.122 48.912 1.00 18.27 185 ASP A O 1
ATOM 1438 N N . PHE A 1 186 ? 7.757 25.031 49.358 1.00 17.83 186 PHE A N 1
ATOM 1439 C CA . PHE A 1 186 ? 7.446 24.476 48.047 1.00 17.08 186 PHE A CA 1
ATOM 1440 C C . PHE A 1 186 ? 6.497 23.291 48.192 1.00 16.85 186 PHE A C 1
ATOM 1441 O O . PHE A 1 186 ? 6.667 22.453 49.079 1.00 16.43 186 PHE A O 1
ATOM 1449 N N . ASP A 1 187 ? 5.505 23.218 47.310 1.00 16.85 187 ASP A N 1
ATOM 1450 C CA . ASP A 1 187 ? 4.566 22.102 47.308 1.00 16.83 187 ASP A CA 1
ATOM 1451 C C . ASP A 1 187 ? 5.190 20.856 46.694 1.00 16.66 187 ASP A C 1
ATOM 1452 O O . ASP A 1 187 ? 4.960 19.746 47.169 1.00 16.63 187 ASP A O 1
ATOM 1457 N N . GLN A 1 188 ? 5.974 21.051 45.635 1.00 16.61 188 GLN A N 1
ATOM 1458 C CA . GLN A 1 188 ? 6.638 19.954 44.932 1.00 16.44 188 GLN A CA 1
ATOM 1459 C C . GLN A 1 188 ? 8.046 20.355 44.516 1.00 16.66 188 GLN A C 1
ATOM 1460 O O . GLN A 1 188 ? 8.303 21.512 44.172 1.00 16.15 188 GLN A O 1
ATOM 1466 N N . ARG A 1 189 ? 8.952 19.385 44.546 1.00 17.21 189 ARG A N 1
ATOM 1467 C CA . ARG A 1 189 ? 10.326 19.596 44.118 1.00 17.86 189 ARG A CA 1
ATOM 1468 C C . ARG A 1 189 ? 10.663 18.545 43.082 1.00 17.40 189 ARG A C 1
ATOM 1469 O O . ARG A 1 189 ? 10.341 17.367 43.258 1.00 17.62 189 ARG A O 1
ATOM 1477 N N . SER A 1 190 ? 11.291 18.974 41.991 1.00 16.78 190 SER A N 1
ATOM 1478 C CA . SER A 1 190 ? 11.667 18.064 40.915 1.00 16.13 190 SER A CA 1
ATOM 1479 C C . SER A 1 190 ? 13.053 18.400 40.393 1.00 15.76 190 SER A C 1
ATOM 1480 O O . SER A 1 190 ? 13.326 19.552 40.042 1.00 15.75 190 SER A O 1
ATOM 1483 N N . LEU A 1 191 ? 13.918 17.387 40.340 1.00 15.37 191 LEU A N 1
ATOM 1484 C CA . LEU A 1 191 ? 15.318 17.567 39.945 1.00 14.88 191 LEU A CA 1
ATOM 1485 C C . LEU A 1 191 ? 15.847 16.457 39.022 1.00 14.57 191 LEU A C 1
ATOM 1486 O O . LEU A 1 191 ? 16.737 16.698 38.205 1.00 14.52 191 LEU A O 1
ATOM 1491 N N . ALA A 1 192 ? 15.280 15.257 39.142 1.00 14.26 192 ALA A N 1
ATOM 1492 C CA . ALA A 1 192 ? 15.845 14.058 38.514 1.00 13.92 192 ALA A CA 1
ATOM 1493 C C . ALA A 1 192 ? 15.363 13.762 37.090 1.00 13.71 192 ALA A C 1
ATOM 1494 O O . ALA A 1 192 ? 14.175 13.486 36.871 1.00 13.59 192 ALA A O 1
ATOM 1496 N N . ASN A 1 193 ? 16.296 13.807 36.135 1.00 13.45 193 ASN A N 1
ATOM 1497 C CA . ASN A 1 193 ? 16.089 13.210 34.803 1.00 13.20 193 ASN A CA 1
ATOM 1498 C C . ASN A 1 193 ? 16.347 11.690 34.867 1.00 13.15 193 ASN A C 1
ATOM 1499 O O . ASN A 1 193 ? 16.573 11.149 35.952 1.00 13.04 193 ASN A O 1
ATOM 1504 N N . SER A 1 194 ? 16.318 11.008 33.720 1.00 13.18 194 SER A N 1
ATOM 1505 C CA . SER A 1 194 ? 16.514 9.551 33.679 1.00 13.19 194 SER A CA 1
ATOM 1506 C C . SER A 1 194 ? 17.818 9.151 34.357 1.00 13.35 194 SER A C 1
ATOM 1507 O O . SER A 1 194 ? 17.838 8.265 35.219 1.00 13.16 194 SER A O 1
ATOM 1510 N N . ALA A 1 195 ? 18.897 9.827 33.968 1.00 13.57 195 ALA A N 1
ATOM 1511 C CA . ALA A 1 195 ? 20.214 9.619 34.553 1.00 13.83 195 ALA A CA 1
ATOM 1512 C C . ALA A 1 195 ? 20.152 9.639 36.079 1.00 14.15 195 ALA A C 1
ATOM 1513 O O . ALA A 1 195 ? 20.605 8.697 36.737 1.00 14.39 195 ALA A O 1
ATOM 1515 N N . ALA A 1 196 ? 19.562 10.699 36.628 1.00 14.29 196 ALA A N 1
ATOM 1516 C CA . ALA A 1 196 ? 19.477 10.874 38.070 1.00 14.46 196 ALA A CA 1
ATOM 1517 C C . ALA A 1 196 ? 18.495 9.907 38.725 1.00 14.65 196 ALA A C 1
ATOM 1518 O O . ALA A 1 196 ? 18.705 9.497 39.867 1.00 14.64 196 ALA A O 1
ATOM 1520 N N . VAL A 1 197 ? 17.431 9.542 38.006 1.00 14.94 197 VAL A N 1
ATOM 1521 C CA . VAL A 1 197 ? 16.438 8.586 38.518 1.00 15.27 197 VAL A CA 1
ATOM 1522 C C . VAL A 1 197 ? 17.116 7.261 38.855 1.00 15.67 197 VAL A C 1
ATOM 1523 O O . VAL A 1 197 ? 16.742 6.583 39.820 1.00 15.79 197 VAL A O 1
ATOM 1527 N N . LEU A 1 198 ? 18.127 6.912 38.067 1.00 15.94 198 LEU A N 1
ATOM 1528 C CA . LEU A 1 198 ? 18.820 5.644 38.232 1.00 16.56 198 LEU A CA 1
ATOM 1529 C C . LEU A 1 198 ? 20.034 5.717 39.157 1.00 17.13 198 LEU A C 1
ATOM 1530 O O . LEU A 1 198 ? 20.421 4.709 39.738 1.00 17.13 198 LEU A O 1
ATOM 1535 N N . THR A 1 199 ? 20.633 6.898 39.299 1.00 18.05 199 THR A N 1
ATOM 1536 C CA . THR A 1 199 ? 21.923 6.992 39.984 1.00 18.82 199 THR A CA 1
ATOM 1537 C C . THR A 1 199 ? 22.052 8.031 41.104 1.00 19.59 199 THR A C 1
ATOM 1538 O O . THR A 1 199 ? 22.975 7.932 41.916 1.00 20.23 199 THR A O 1
ATOM 1542 N N . ILE A 1 200 ? 21.156 9.021 41.154 1.00 20.02 200 ILE A N 1
ATOM 1543 C CA . ILE A 1 200 ? 21.234 10.083 42.178 1.00 19.95 200 ILE A CA 1
ATOM 1544 C C . ILE A 1 200 ? 19.976 10.129 43.062 1.00 19.84 200 ILE A C 1
ATOM 1545 O O . ILE A 1 200 ? 19.149 11.035 42.905 1.00 20.04 200 ILE A O 1
ATOM 1550 N N . PRO A 1 201 ? 19.832 9.171 44.010 1.00 19.58 201 PRO A N 1
ATOM 1551 C CA . PRO A 1 201 ? 18.615 9.137 44.846 1.00 18.99 201 PRO A CA 1
ATOM 1552 C C . PRO A 1 201 ? 18.323 10.443 45.607 1.00 18.44 201 PRO A C 1
ATOM 1553 O O . PRO A 1 201 ? 17.153 10.752 45.865 1.00 18.24 201 PRO A O 1
ATOM 1557 N N . ALA A 1 202 ? 19.371 11.199 45.942 1.00 17.72 202 ALA A N 1
ATOM 1558 C CA . ALA A 1 202 ? 19.231 12.523 46.571 1.00 17.25 202 ALA A CA 1
ATOM 1559 C C . ALA A 1 202 ? 18.507 13.546 45.682 1.00 17.10 202 ALA A C 1
ATOM 1560 O O . ALA A 1 202 ? 18.003 14.559 46.173 1.00 17.10 202 ALA A O 1
ATOM 1562 N N . ALA A 1 203 ? 18.460 13.278 44.379 1.00 16.64 203 ALA A N 1
ATOM 1563 C CA . ALA A 1 203 ? 17.801 14.171 43.431 1.00 16.13 203 ALA A CA 1
ATOM 1564 C C . ALA A 1 203 ? 16.340 13.803 43.190 1.00 15.66 203 ALA A C 1
ATOM 1565 O O . ALA A 1 203 ? 15.634 14.521 42.481 1.00 15.42 203 ALA A O 1
ATOM 1567 N N . HIS A 1 204 ? 15.898 12.689 43.775 1.00 15.13 204 HIS A N 1
ATOM 1568 C CA . HIS A 1 204 ? 14.555 12.157 43.526 1.00 14.69 204 HIS A CA 1
ATOM 1569 C C . HIS A 1 204 ? 13.432 13.120 43.913 1.00 14.60 204 HIS A C 1
ATOM 1570 O O . HIS A 1 204 ? 12.437 13.228 43.192 1.00 14.61 204 HIS A O 1
ATOM 1577 N N . MET A 1 205 ? 13.595 13.806 45.046 1.00 14.35 205 MET A N 1
ATOM 1578 C CA . MET A 1 205 ? 12.630 14.814 45.511 1.00 14.09 205 MET A CA 1
ATOM 1579 C C . MET A 1 205 ? 11.174 14.314 45.467 1.00 13.88 205 MET A C 1
ATOM 1580 O O . MET A 1 205 ? 10.884 13.245 45.994 1.00 13.88 205 MET A O 1
ATOM 1585 N N . ASP A 1 206 ? 10.267 15.067 44.843 1.00 13.46 206 ASP A N 1
ATOM 1586 C CA . ASP A 1 206 ? 8.843 14.694 44.829 1.00 13.01 206 ASP A CA 1
ATOM 1587 C C . ASP A 1 206 ? 8.372 14.111 43.494 1.00 12.70 206 ASP A C 1
ATOM 1588 O O . ASP A 1 206 ? 7.586 13.163 43.474 1.00 12.56 206 ASP A O 1
ATOM 1593 N N . TRP A 1 207 ? 8.844 14.692 42.391 1.00 12.27 207 TRP A N 1
ATOM 1594 C CA . TRP A 1 207 ? 8.472 14.251 41.049 1.00 11.95 207 TRP A CA 1
ATOM 1595 C C . TRP A 1 207 ? 9.709 13.941 40.210 1.00 11.83 207 TRP A C 1
ATOM 1596 O O . TRP A 1 207 ? 10.532 14.819 39.948 1.00 11.86 207 TRP A O 1
ATOM 1607 N N . LEU A 1 208 ? 9.832 12.680 39.806 1.00 11.61 208 LEU A N 1
ATOM 1608 C CA . LEU A 1 208 ? 10.857 12.258 38.863 1.00 11.45 208 LEU A CA 1
ATOM 1609 C C . LEU A 1 208 ? 10.473 12.719 37.462 1.00 11.41 208 LEU A C 1
ATOM 1610 O O . LEU A 1 208 ? 9.291 12.905 37.171 1.00 11.58 208 LEU A O 1
ATOM 1615 N N . ARG A 1 209 ? 11.463 12.910 36.591 1.00 11.17 209 ARG A N 1
ATOM 1616 C CA . ARG A 1 209 ? 11.185 13.288 35.204 1.00 10.78 209 ARG A CA 1
ATOM 1617 C C . ARG A 1 209 ? 11.909 12.373 34.227 1.00 10.51 209 ARG A C 1
ATOM 1618 O O . ARG A 1 209 ? 12.801 12.832 33.499 1.00 10.49 209 ARG A O 1
ATOM 1626 N N . PRO A 1 210 ? 11.539 11.074 34.202 1.00 10.25 210 PRO A N 1
ATOM 1627 C CA . PRO A 1 210 ? 12.179 10.188 33.232 1.00 10.09 210 PRO A CA 1
ATOM 1628 C C . PRO A 1 210 ? 11.691 10.417 31.804 1.00 9.92 210 PRO A C 1
ATOM 1629 O O . PRO A 1 210 ? 10.484 10.486 31.556 1.00 9.80 210 PRO A O 1
ATOM 1633 N N . GLY A 1 211 ? 12.651 10.559 30.891 1.00 9.87 211 GLY A N 1
ATOM 1634 C CA . GLY A 1 211 ? 12.398 10.621 29.460 1.00 9.75 211 GLY A CA 1
ATOM 1635 C C . GLY A 1 211 ? 13.003 9.425 28.745 1.00 9.76 211 GLY A C 1
ATOM 1636 O O . GLY A 1 211 ? 12.352 8.392 28.584 1.00 9.57 211 GLY A O 1
ATOM 1637 N N . ILE A 1 212 ? 14.263 9.566 28.338 1.00 9.85 212 ILE A N 1
ATOM 1638 C CA . ILE A 1 212 ? 14.949 8.576 27.500 1.00 9.96 212 ILE A CA 1
ATOM 1639 C C . ILE A 1 212 ? 14.864 7.130 28.019 1.00 10.21 212 ILE A C 1
ATOM 1640 O O . ILE A 1 212 ? 14.699 6.194 27.224 1.00 10.23 212 ILE A O 1
ATOM 1645 N N . MET A 1 213 ? 14.944 6.952 29.340 1.00 10.38 213 MET A N 1
ATOM 1646 C CA . MET A 1 213 ? 14.904 5.611 29.936 1.00 10.61 213 MET A CA 1
ATOM 1647 C C . MET A 1 213 ? 13.579 4.895 29.676 1.00 10.73 213 MET A C 1
ATOM 1648 O O . MET A 1 213 ? 13.532 3.661 29.626 1.00 10.81 213 MET A O 1
ATOM 1653 N N . LEU A 1 214 ? 12.515 5.677 29.496 1.00 10.80 214 LEU A N 1
ATOM 1654 C CA . LEU A 1 214 ? 11.196 5.146 29.175 1.00 10.85 214 LEU A CA 1
ATOM 1655 C C . LEU A 1 214 ? 11.199 4.372 27.866 1.00 10.87 214 LEU A C 1
ATOM 1656 O O . LEU A 1 214 ? 10.396 3.460 27.677 1.00 11.12 214 LEU A O 1
ATOM 1661 N N . TYR A 1 215 ? 12.119 4.724 26.976 1.00 10.78 215 TYR A N 1
ATOM 1662 C CA . TYR A 1 215 ? 12.125 4.173 25.624 1.00 10.80 215 TYR A CA 1
ATOM 1663 C C . TYR A 1 215 ? 13.201 3.096 25.426 1.00 10.85 215 TYR A C 1
ATOM 1664 O O . TYR A 1 215 ? 13.422 2.614 24.314 1.00 10.66 215 TYR A O 1
ATOM 1673 N N . GLY A 1 216 ? 13.844 2.711 26.526 1.00 11.10 216 GLY A N 1
ATOM 1674 C CA . GLY A 1 216 ? 14.819 1.626 26.514 1.00 11.50 216 GLY A CA 1
ATOM 1675 C C . GLY A 1 216 ? 16.154 2.025 25.925 1.00 11.87 216 GLY A C 1
ATOM 1676 O O . GLY A 1 216 ? 16.872 1.193 25.360 1.00 11.97 216 GLY A O 1
ATOM 1677 N N . SER A 1 217 ? 16.470 3.312 26.038 1.00 12.05 217 SER A N 1
ATOM 1678 C CA . SER A 1 217 ? 17.773 3.827 25.671 1.00 12.29 217 SER A CA 1
ATOM 1679 C C . SER A 1 217 ? 18.443 4.328 26.944 1.00 12.66 217 SER A C 1
ATOM 1680 O O . SER A 1 217 ? 17.822 5.059 27.726 1.00 12.75 217 SER A O 1
ATOM 1683 N N . THR A 1 218 ? 19.695 3.922 27.156 1.00 13.05 218 THR A N 1
ATOM 1684 C CA . THR A 1 218 ? 20.452 4.336 28.341 1.00 13.55 218 THR A CA 1
ATOM 1685 C C . THR A 1 218 ? 20.692 5.846 28.415 1.00 13.97 218 THR A C 1
ATOM 1686 O O . THR A 1 218 ? 21.082 6.466 27.423 1.00 13.84 218 THR A O 1
ATOM 1690 N N . PRO A 1 219 ? 20.446 6.441 29.598 1.00 14.45 219 PRO A N 1
ATOM 1691 C CA . PRO A 1 219 ? 20.813 7.830 29.886 1.00 14.86 219 PRO A CA 1
ATOM 1692 C C . PRO A 1 219 ? 22.254 7.980 30.386 1.00 15.52 219 PRO A C 1
ATOM 1693 O O . PRO A 1 219 ? 22.734 9.099 30.533 1.00 15.77 219 PRO A O 1
ATOM 1697 N N . LEU A 1 220 ? 22.927 6.861 30.645 1.00 16.38 220 LEU A N 1
ATOM 1698 C CA . LEU A 1 220 ? 24.237 6.873 31.297 1.00 17.20 220 LEU A CA 1
ATOM 1699 C C . LEU A 1 220 ? 25.385 6.615 30.328 1.00 17.96 220 LEU A C 1
ATOM 1700 O O . LEU A 1 220 ? 25.227 5.904 29.335 1.00 18.17 220 LEU A O 1
ATOM 1705 N N . ALA A 1 221 ? 26.541 7.192 30.644 1.00 18.93 221 ALA A N 1
ATOM 1706 C CA . ALA A 1 221 ? 27.726 7.105 29.796 1.00 20.10 221 ALA A CA 1
ATOM 1707 C C . ALA A 1 221 ? 28.405 5.737 29.842 1.00 21.01 221 ALA A C 1
ATOM 1708 O O . ALA A 1 221 ? 28.890 5.252 28.816 1.00 21.13 221 ALA A O 1
ATOM 1710 N N . ASP A 1 222 ? 28.434 5.116 31.019 1.00 22.23 222 ASP A N 1
ATOM 1711 C CA . ASP A 1 222 ? 29.197 3.872 31.195 1.00 23.70 222 ASP A CA 1
ATOM 1712 C C . ASP A 1 222 ? 28.399 2.617 31.616 1.00 23.30 222 ASP A C 1
ATOM 1713 O O . ASP A 1 222 ? 28.984 1.583 31.944 1.00 23.60 222 ASP A O 1
ATOM 1718 N N . LEU A 1 223 ? 27.074 2.707 31.588 1.00 22.55 223 LEU A N 1
ATOM 1719 C CA . LEU A 1 223 ? 26.218 1.522 31.692 1.00 21.72 223 LEU A CA 1
ATOM 1720 C C . LEU A 1 223 ? 25.245 1.494 30.511 1.00 20.89 223 LEU A C 1
ATOM 1721 O O . LEU A 1 223 ? 24.806 2.545 30.040 1.00 20.81 223 LEU A O 1
ATOM 1726 N N . SER A 1 224 ? 24.928 0.296 30.025 1.00 19.88 224 SER A N 1
ATOM 1727 C CA . SER A 1 224 ? 24.031 0.140 28.876 1.00 19.03 224 SER A CA 1
ATOM 1728 C C . SER A 1 224 ? 22.592 -0.113 29.322 1.00 18.56 224 SER A C 1
ATOM 1729 O O . SER A 1 224 ? 22.345 -0.497 30.470 1.00 18.48 224 SER A O 1
ATOM 1732 N N . ALA A 1 225 ? 21.654 0.092 28.398 1.00 17.97 225 ALA A N 1
ATOM 1733 C CA . ALA A 1 225 ? 20.228 -0.129 28.649 1.00 17.54 225 ALA A CA 1
ATOM 1734 C C . ALA A 1 225 ? 19.912 -1.560 29.090 1.00 17.16 225 ALA A C 1
ATOM 1735 O O . ALA A 1 225 ? 19.058 -1.771 29.955 1.00 16.70 225 ALA A O 1
ATOM 1737 N N . ALA A 1 226 ? 20.605 -2.529 28.492 1.00 17.07 226 ALA A N 1
ATOM 1738 C CA . ALA A 1 226 ? 20.460 -3.938 28.863 1.00 17.32 226 ALA A CA 1
ATOM 1739 C C . ALA A 1 226 ? 20.919 -4.201 30.303 1.00 17.46 226 ALA A C 1
ATOM 1740 O O . ALA A 1 226 ? 20.234 -4.907 31.055 1.00 17.50 226 ALA A O 1
ATOM 1742 N N . GLU A 1 227 ? 22.063 -3.619 30.677 1.00 17.46 227 GLU A N 1
ATOM 1743 C CA . GLU A 1 227 ? 22.609 -3.738 32.038 1.00 17.69 227 GLU A CA 1
ATOM 1744 C C .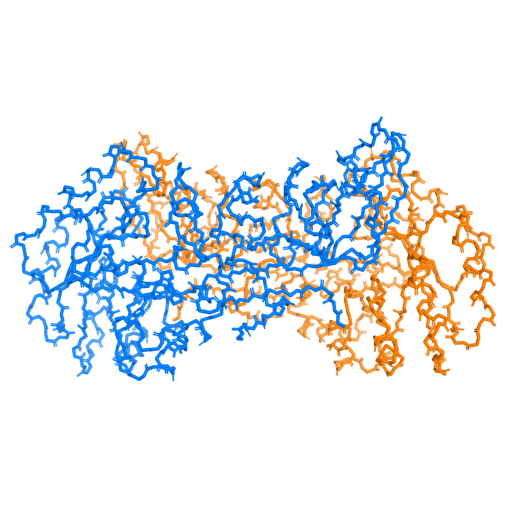 GLU A 1 227 ? 21.706 -3.070 33.075 1.00 17.42 227 GLU A C 1
ATOM 1745 O O . GLU A 1 227 ? 21.725 -3.435 34.252 1.00 17.38 227 GLU A O 1
ATOM 1751 N N . LEU A 1 228 ? 20.924 -2.088 32.627 1.00 17.06 228 LEU A N 1
ATOM 1752 C CA . LEU A 1 228 ? 19.999 -1.357 33.498 1.00 16.73 228 LEU A CA 1
ATOM 1753 C C . LEU A 1 228 ? 18.595 -1.970 33.516 1.00 16.57 228 LEU A C 1
ATOM 1754 O O . LEU A 1 228 ? 17.714 -1.498 34.238 1.00 16.64 228 LEU A O 1
ATOM 1759 N N . GLY A 1 229 ? 18.397 -3.023 32.728 1.00 16.45 229 GLY A N 1
ATOM 1760 C CA . GLY A 1 229 ? 17.112 -3.718 32.667 1.00 16.51 229 GLY A CA 1
ATOM 1761 C C . GLY A 1 229 ? 16.034 -2.995 31.872 1.00 16.65 229 GLY A C 1
ATOM 1762 O O . GLY A 1 229 ? 14.846 -3.254 32.067 1.00 16.97 229 GLY A O 1
ATOM 1763 N N . LEU A 1 230 ? 16.447 -2.100 30.976 1.00 16.45 230 LEU A N 1
ATOM 1764 C CA . LEU A 1 230 ? 15.518 -1.328 30.153 1.00 16.40 230 LEU A CA 1
ATOM 1765 C C . LEU A 1 230 ? 15.240 -2.018 28.819 1.00 16.50 230 LEU A C 1
ATOM 1766 O O . LEU A 1 230 ? 16.172 -2.348 28.077 1.00 16.53 230 LEU A O 1
ATOM 1771 N N . LYS A 1 231 ? 13.959 -2.215 28.511 1.00 16.33 231 LYS A N 1
ATOM 1772 C CA . LYS A 1 231 ? 13.553 -2.851 27.257 1.00 16.34 231 LYS A CA 1
ATOM 1773 C C . LYS A 1 231 ? 13.413 -1.828 26.125 1.00 15.81 231 LYS A C 1
ATOM 1774 O O . LYS A 1 231 ? 12.712 -0.831 26.285 1.00 15.59 231 LYS A O 1
ATOM 1780 N N . PRO A 1 232 ? 14.081 -2.071 24.977 1.00 15.45 232 PRO A N 1
ATOM 1781 C CA . PRO A 1 232 ? 14.031 -1.124 23.854 1.00 15.02 232 PRO A CA 1
ATOM 1782 C C . PRO A 1 232 ? 12.630 -0.994 23.271 1.00 14.60 232 PRO A C 1
ATOM 1783 O O . PRO A 1 232 ? 11.971 -1.997 23.006 1.00 14.87 232 PRO A O 1
ATOM 1787 N N . ALA A 1 233 ? 12.180 0.241 23.088 1.00 14.14 233 ALA A N 1
ATOM 1788 C CA . ALA A 1 233 ? 10.827 0.498 22.609 1.00 13.61 233 ALA A CA 1
ATOM 1789 C C . ALA A 1 233 ? 10.732 0.466 21.087 1.00 13.23 233 ALA A C 1
ATOM 1790 O O . ALA A 1 233 ? 9.772 -0.084 20.545 1.00 13.19 233 ALA A O 1
ATOM 1792 N N . MET A 1 234 ? 11.724 1.042 20.407 1.00 12.76 234 MET A N 1
ATOM 1793 C CA . MET A 1 234 ? 11.673 1.183 18.953 1.00 12.62 234 MET A CA 1
ATOM 1794 C C . MET A 1 234 ? 12.548 0.174 18.221 1.00 12.63 234 MET A C 1
ATOM 1795 O O . MET A 1 234 ? 13.715 -0.021 18.561 1.00 12.66 234 MET A O 1
ATOM 1800 N N . SER A 1 235 ? 11.965 -0.452 17.205 1.00 12.62 235 SER A N 1
ATOM 1801 C CA . SER A 1 235 ? 12.700 -1.316 16.302 1.00 12.71 235 SER A CA 1
ATOM 1802 C C . SER A 1 235 ? 12.564 -0.762 14.888 1.00 12.76 235 SER A C 1
ATOM 1803 O O . SER A 1 235 ? 11.473 -0.760 14.318 1.00 12.73 235 SER A O 1
ATOM 1806 N N . LEU A 1 236 ? 13.666 -0.256 14.341 1.00 12.93 236 LEU A N 1
ATOM 1807 C CA . LEU A 1 236 ? 13.671 0.257 12.974 1.00 13.05 236 LEU A CA 1
ATOM 1808 C C . LEU A 1 236 ? 14.161 -0.837 12.032 1.00 13.28 236 LEU A C 1
ATOM 1809 O O . LEU A 1 236 ? 15.338 -1.204 12.045 1.00 13.42 236 LEU A O 1
ATOM 1814 N N . GLY A 1 237 ? 13.239 -1.373 11.237 1.00 13.56 237 GLY A N 1
ATOM 1815 C CA . GLY A 1 237 ? 13.542 -2.474 10.330 1.00 13.89 237 GLY A CA 1
ATOM 1816 C C . GLY A 1 237 ? 13.416 -2.088 8.868 1.00 14.31 237 GLY A C 1
ATOM 1817 O O . GLY A 1 237 ? 12.469 -1.402 8.476 1.00 14.24 237 GLY A O 1
ATOM 1818 N N . ALA A 1 238 ? 14.384 -2.526 8.067 1.00 14.57 238 ALA A N 1
ATOM 1819 C CA . ALA A 1 238 ? 14.346 -2.339 6.624 1.00 14.94 238 ALA A CA 1
ATOM 1820 C C . ALA A 1 238 ? 14.657 -3.651 5.901 1.00 15.21 238 ALA A C 1
ATOM 1821 O O . ALA A 1 238 ? 14.565 -4.730 6.492 1.00 14.92 238 ALA A O 1
ATOM 1823 N N . GLN A 1 239 ? 15.019 -3.549 4.623 1.00 15.43 239 GLN A N 1
ATOM 1824 C CA . GLN A 1 239 ? 15.326 -4.720 3.811 1.00 15.75 239 GLN A CA 1
ATOM 1825 C C . GLN A 1 239 ? 16.472 -4.480 2.848 1.00 15.94 239 GLN A C 1
ATOM 1826 O O . GLN A 1 239 ? 16.738 -3.343 2.450 1.00 16.01 239 GLN A O 1
ATOM 1832 N N . LEU A 1 240 ? 17.143 -5.567 2.476 1.00 16.14 240 LEU A N 1
ATOM 1833 C CA . LEU A 1 240 ? 18.071 -5.552 1.355 1.00 16.20 240 LEU A CA 1
ATOM 1834 C C . LEU A 1 240 ? 17.261 -5.451 0.072 1.00 16.18 240 LEU A C 1
ATOM 1835 O O . LEU A 1 240 ? 16.391 -6.283 -0.182 1.00 16.10 240 LEU A O 1
ATOM 1840 N N . ILE A 1 241 ? 17.542 -4.414 -0.715 1.00 16.56 241 ILE A N 1
ATOM 1841 C CA . ILE A 1 241 ? 16.831 -4.148 -1.971 1.00 17.15 241 ILE A CA 1
ATOM 1842 C C . ILE A 1 241 ? 17.752 -4.348 -3.177 1.00 17.95 241 ILE A C 1
ATOM 1843 O O . ILE A 1 241 ? 17.308 -4.308 -4.335 1.00 17.85 241 ILE A O 1
ATOM 1848 N N . SER A 1 242 ? 19.036 -4.557 -2.890 1.00 18.67 242 SER A N 1
ATOM 1849 C CA . SER A 1 242 ? 20.034 -4.827 -3.919 1.00 19.42 242 SER A CA 1
ATOM 1850 C C . SER A 1 242 ? 21.242 -5.550 -3.339 1.00 20.15 242 SER A C 1
ATOM 1851 O O . SER A 1 242 ? 21.569 -5.393 -2.159 1.00 20.06 242 SER A O 1
ATOM 1854 N N . LEU A 1 243 ? 21.896 -6.342 -4.184 1.00 21.13 243 LEU A N 1
ATOM 1855 C CA . LEU A 1 243 ? 23.102 -7.063 -3.806 1.00 22.00 243 LEU A CA 1
ATOM 1856 C C . LEU A 1 243 ? 24.053 -7.108 -5.000 1.00 22.86 243 LEU A C 1
ATOM 1857 O O . LEU A 1 243 ? 23.645 -7.452 -6.113 1.00 22.85 243 LEU A O 1
ATOM 1862 N N . ARG A 1 244 ? 25.310 -6.732 -4.762 1.00 24.18 244 ARG A N 1
ATOM 1863 C CA . ARG A 1 244 ? 26.312 -6.569 -5.821 1.00 25.30 244 ARG A CA 1
ATOM 1864 C C . ARG A 1 244 ? 27.649 -7.222 -5.493 1.00 25.63 244 ARG A C 1
ATOM 1865 O O . ARG A 1 244 ? 28.023 -7.362 -4.326 1.00 25.00 244 ARG A O 1
ATOM 1873 N N . GLU A 1 245 ? 28.363 -7.602 -6.548 1.00 26.34 245 GLU A N 1
ATOM 1874 C CA . GLU A 1 245 ? 29.759 -7.990 -6.459 1.00 26.31 245 GLU A CA 1
ATOM 1875 C C . GLU A 1 245 ? 30.605 -6.760 -6.769 1.00 25.76 245 GLU A C 1
ATOM 1876 O O . GLU A 1 245 ? 30.376 -6.081 -7.773 1.00 25.66 245 GLU A O 1
ATOM 1882 N N . VAL A 1 246 ? 31.569 -6.468 -5.902 1.00 24.94 246 VAL A N 1
ATOM 1883 C CA . VAL A 1 246 ? 32.466 -5.328 -6.092 1.00 24.42 246 VAL A CA 1
ATOM 1884 C C . VAL A 1 246 ? 33.910 -5.819 -6.042 1.00 24.47 246 VAL A C 1
ATOM 1885 O O . VAL A 1 246 ? 34.345 -6.394 -5.038 1.00 24.54 246 VAL A O 1
ATOM 1889 N N . ALA A 1 247 ? 34.640 -5.597 -7.134 1.00 24.32 247 ALA A N 1
ATOM 1890 C CA . ALA A 1 247 ? 36.034 -6.037 -7.262 1.00 24.17 247 ALA A CA 1
ATOM 1891 C C . ALA A 1 247 ? 36.985 -5.181 -6.428 1.00 23.99 247 ALA A C 1
ATOM 1892 O O . ALA A 1 247 ? 36.643 -4.066 -6.039 1.00 24.18 247 ALA A O 1
ATOM 1894 N N . VAL A 1 248 ? 38.173 -5.716 -6.154 1.00 24.10 248 VAL A N 1
ATOM 1895 C CA . VAL A 1 248 ? 39.217 -4.989 -5.423 1.00 24.02 248 VAL A CA 1
ATOM 1896 C C . VAL A 1 248 ? 39.555 -3.670 -6.137 1.00 23.77 248 VAL A C 1
ATOM 1897 O O . VAL A 1 248 ? 39.649 -3.628 -7.368 1.00 23.45 248 VAL A O 1
ATOM 1901 N N . GLY A 1 249 ? 39.691 -2.595 -5.360 1.00 23.32 249 GLY A N 1
ATOM 1902 C CA . GLY A 1 249 ? 40.019 -1.274 -5.900 1.00 22.67 249 GLY A CA 1
ATOM 1903 C C . GLY A 1 249 ? 38.824 -0.474 -6.393 1.00 22.64 249 GLY A C 1
ATOM 1904 O O . GLY A 1 249 ? 38.957 0.711 -6.724 1.00 22.69 249 GLY A O 1
ATOM 1905 N N . GLU A 1 250 ? 37.660 -1.119 -6.460 1.00 22.12 250 GLU A N 1
ATOM 1906 C CA . GLU A 1 250 ? 36.419 -0.440 -6.839 1.00 21.84 250 GLU A CA 1
ATOM 1907 C C . GLU A 1 250 ? 35.804 0.255 -5.625 1.00 20.70 250 GLU A C 1
ATOM 1908 O O . GLU A 1 250 ? 35.973 -0.196 -4.489 1.00 20.40 250 GLU A O 1
ATOM 1914 N N . SER A 1 251 ? 35.097 1.356 -5.869 1.00 19.50 251 SER A N 1
ATOM 1915 C CA . SER A 1 251 ? 34.555 2.175 -4.784 1.00 18.75 251 SER A CA 1
ATOM 1916 C C . SER A 1 251 ? 33.036 2.059 -4.635 1.00 18.14 251 SER A C 1
ATOM 1917 O O . SER A 1 251 ? 32.343 1.655 -5.566 1.00 17.91 251 SER A O 1
ATOM 1920 N N . VAL A 1 252 ? 32.534 2.409 -3.450 1.00 17.73 252 VAL A N 1
ATOM 1921 C CA . VAL A 1 252 ? 31.101 2.345 -3.153 1.00 17.20 252 VAL A CA 1
ATOM 1922 C C . VAL A 1 252 ? 30.575 3.687 -2.647 1.00 17.07 252 VAL A C 1
ATOM 1923 O O . VAL A 1 252 ? 31.138 4.276 -1.719 1.00 17.13 252 VAL A O 1
ATOM 1927 N N . GLY A 1 253 ? 29.503 4.162 -3.282 1.00 16.79 253 GLY A N 1
ATOM 1928 C CA . GLY A 1 253 ? 28.772 5.346 -2.832 1.00 16.68 253 GLY A CA 1
ATOM 1929 C C . GLY A 1 253 ? 29.402 6.677 -3.195 1.00 16.63 253 GLY A C 1
ATOM 1930 O O . GLY A 1 253 ? 30.457 6.728 -3.832 1.00 16.66 253 GLY A O 1
ATOM 1931 N N . TYR A 1 254 ? 28.744 7.757 -2.778 1.00 16.58 254 TYR A N 1
ATOM 1932 C CA . TYR A 1 254 ? 29.206 9.119 -3.028 1.00 16.64 254 TYR A CA 1
ATOM 1933 C C . TYR A 1 254 ? 30.607 9.372 -2.500 1.00 16.68 254 TYR A C 1
ATOM 1934 O O . TYR A 1 254 ? 31.001 8.828 -1.461 1.00 16.62 254 TYR A O 1
ATOM 1943 N N . GLY A 1 255 ? 31.351 10.204 -3.224 1.00 16.55 255 GLY A N 1
ATOM 1944 C CA . GLY A 1 255 ? 32.697 10.590 -2.816 1.00 16.77 255 GLY A CA 1
ATOM 1945 C C . GLY A 1 255 ? 33.729 9.481 -2.882 1.00 16.85 255 GLY A C 1
ATOM 1946 O O . GLY A 1 255 ? 34.894 9.707 -2.554 1.00 16.98 255 GLY A O 1
ATOM 1947 N N . ALA A 1 256 ? 33.300 8.292 -3.314 1.00 16.95 256 ALA A N 1
ATOM 1948 C CA . ALA A 1 256 ? 34.151 7.098 -3.386 1.00 17.50 256 ALA A CA 1
ATOM 1949 C C . ALA A 1 256 ? 34.877 6.827 -2.059 1.00 17.80 256 ALA A C 1
ATOM 1950 O O . ALA A 1 256 ? 36.048 6.435 -2.039 1.00 17.56 256 ALA A O 1
ATOM 1952 N N . THR A 1 257 ? 34.145 7.028 -0.962 1.00 18.51 257 THR A N 1
ATOM 1953 C CA . THR A 1 257 ? 34.670 6.966 0.408 1.00 19.07 257 THR A CA 1
ATOM 1954 C C . THR A 1 257 ? 35.141 5.573 0.822 1.00 19.23 257 THR A C 1
ATOM 1955 O O . THR A 1 257 ? 36.076 5.436 1.609 1.00 19.03 257 THR A O 1
ATOM 1959 N N . TRP A 1 258 ? 34.482 4.550 0.288 1.00 19.54 258 TRP A N 1
ATOM 1960 C CA . TRP A 1 258 ? 34.767 3.168 0.638 1.00 19.77 258 TRP A CA 1
ATOM 1961 C C . TRP A 1 258 ? 35.364 2.444 -0.574 1.00 20.13 258 TRP A C 1
ATOM 1962 O O . TRP A 1 258 ? 34.739 2.375 -1.634 1.00 19.67 258 TRP A O 1
ATOM 1973 N N . ILE A 1 259 ? 36.581 1.925 -0.411 1.00 20.83 259 ILE A N 1
ATOM 1974 C CA . ILE A 1 259 ? 37.275 1.194 -1.476 1.00 21.49 259 ILE A CA 1
ATOM 1975 C C . ILE A 1 259 ? 37.481 -0.264 -1.066 1.00 22.20 259 ILE A C 1
ATOM 1976 O O . ILE A 1 259 ? 38.040 -0.546 -0.005 1.00 22.38 259 ILE A O 1
ATOM 1981 N N . ALA A 1 260 ? 37.020 -1.180 -1.916 1.00 23.40 260 ALA A N 1
ATOM 1982 C CA . ALA A 1 260 ? 37.130 -2.620 -1.674 1.00 24.69 260 ALA A CA 1
ATOM 1983 C C . ALA A 1 260 ? 38.576 -3.107 -1.715 1.00 25.80 260 ALA A C 1
ATOM 1984 O O . ALA A 1 260 ? 39.311 -2.827 -2.665 1.00 25.78 260 ALA A O 1
ATOM 1986 N N . GLU A 1 261 ? 38.967 -3.844 -0.679 1.00 27.56 261 GLU A N 1
ATOM 1987 C CA . GLU A 1 261 ? 40.332 -4.354 -0.545 1.00 29.84 261 GLU A CA 1
ATOM 1988 C C . GLU A 1 261 ? 40.443 -5.855 -0.817 1.00 30.89 261 GLU A C 1
ATOM 1989 O O . GLU A 1 261 ? 41.537 -6.371 -1.056 1.00 31.88 261 GLU A O 1
ATOM 1995 N N . ARG A 1 262 ? 39.307 -6.542 -0.764 1.00 31.56 262 ARG A N 1
ATOM 1996 C CA . ARG A 1 262 ? 39.187 -7.935 -1.184 1.00 32.01 262 ARG A CA 1
ATOM 1997 C C . AR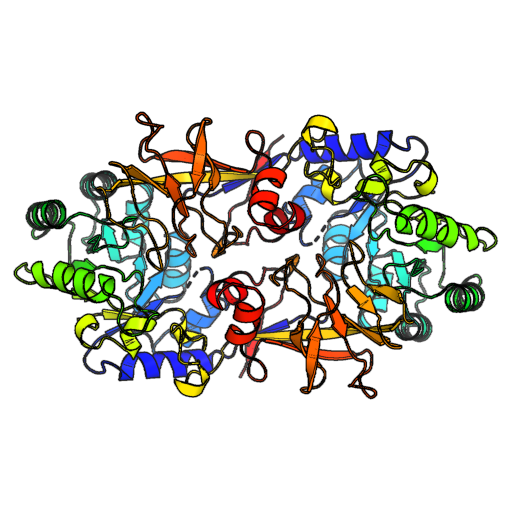G A 1 262 ? 37.915 -8.027 -2.029 1.00 31.60 262 ARG A C 1
ATOM 1998 O O . ARG A 1 262 ? 37.068 -7.134 -1.936 1.00 32.05 262 ARG A O 1
ATOM 2006 N N . PRO A 1 263 ? 37.769 -9.079 -2.869 1.00 30.83 263 PRO A N 1
ATOM 2007 C CA . PRO A 1 263 ? 36.506 -9.165 -3.613 1.00 29.85 263 PRO A CA 1
ATOM 2008 C C . PRO A 1 263 ? 35.334 -9.051 -2.640 1.00 29.08 263 PRO A C 1
ATOM 2009 O O . PRO A 1 263 ? 35.269 -9.793 -1.655 1.00 28.63 263 PRO A O 1
ATOM 2013 N N . ALA A 1 264 ? 34.441 -8.099 -2.902 1.00 28.03 264 ALA A N 1
ATOM 2014 C CA . ALA A 1 264 ? 33.416 -7.734 -1.930 1.00 26.73 264 ALA A CA 1
ATOM 2015 C C . ALA A 1 264 ? 31.989 -8.004 -2.391 1.00 26.21 264 ALA A C 1
ATOM 2016 O O . ALA A 1 264 ? 31.678 -7.967 -3.584 1.00 25.85 264 ALA A O 1
ATOM 2018 N N . ARG A 1 265 ? 31.138 -8.283 -1.409 1.00 25.48 265 ARG A N 1
ATOM 2019 C CA . ARG A 1 265 ? 29.717 -8.489 -1.603 1.00 24.64 265 ARG A CA 1
ATOM 2020 C C . ARG A 1 265 ? 29.025 -7.317 -0.904 1.00 23.48 265 ARG A C 1
ATOM 2021 O O . ARG A 1 265 ? 29.196 -7.121 0.300 1.00 23.54 265 ARG A O 1
ATOM 2029 N N . ILE A 1 266 ? 28.274 -6.518 -1.659 1.00 21.98 266 ILE A N 1
ATOM 2030 C CA . ILE A 1 266 ? 27.713 -5.271 -1.129 1.00 20.58 266 ILE A CA 1
ATOM 2031 C C . ILE A 1 266 ? 26.203 -5.151 -1.326 1.00 19.86 266 ILE A C 1
ATOM 2032 O O . ILE A 1 266 ? 25.706 -5.246 -2.451 1.00 19.73 266 ILE A O 1
ATOM 2037 N N . GLY A 1 267 ? 25.488 -4.940 -0.220 1.00 18.92 267 GLY A N 1
ATOM 2038 C CA . GLY A 1 267 ? 24.028 -4.871 -0.229 1.00 17.95 267 GLY A CA 1
ATOM 2039 C C . GLY A 1 267 ? 23.493 -3.485 0.065 1.00 17.27 267 GLY A C 1
ATOM 2040 O O . GLY A 1 267 ? 24.029 -2.778 0.912 1.00 17.36 267 GLY A O 1
ATOM 2041 N N . THR A 1 268 ? 22.430 -3.100 -0.637 1.00 16.54 268 THR A N 1
ATOM 2042 C CA . THR A 1 268 ? 21.790 -1.799 -0.442 1.00 15.88 268 THR A CA 1
ATOM 2043 C C . THR A 1 268 ? 20.515 -1.946 0.394 1.00 15.41 268 THR A C 1
ATOM 2044 O O . THR A 1 268 ? 19.719 -2.860 0.175 1.00 15.37 268 THR A O 1
ATOM 2048 N N . VAL A 1 269 ? 20.340 -1.037 1.352 1.00 14.82 269 VAL A N 1
ATOM 2049 C CA . VAL A 1 269 ? 19.244 -1.096 2.318 1.00 14.30 269 VAL A CA 1
ATOM 2050 C C . VAL A 1 269 ? 18.270 0.071 2.134 1.00 13.99 269 VAL A C 1
ATOM 2051 O O . VAL A 1 269 ? 18.676 1.197 1.816 1.00 13.97 269 VAL A O 1
ATOM 2055 N N . SER A 1 270 ? 16.985 -0.216 2.345 1.00 13.51 270 SER A N 1
ATOM 2056 C CA . SER A 1 270 ? 15.907 0.757 2.184 1.00 13.03 270 SER A CA 1
ATOM 2057 C C . SER A 1 270 ? 15.764 1.688 3.393 1.00 12.76 270 SER A C 1
ATOM 2058 O O . SER A 1 270 ? 14.703 1.754 4.032 1.00 12.64 270 SER A O 1
ATOM 2061 N N . CYS A 1 271 ? 16.843 2.403 3.700 1.00 12.51 271 CYS A N 1
ATOM 2062 C CA . CYS A 1 271 ? 16.869 3.385 4.787 1.00 12.29 271 CYS A CA 1
ATOM 2063 C C . CYS A 1 271 ? 17.978 4.389 4.528 1.00 12.03 271 CYS A C 1
ATOM 2064 O O . CYS A 1 271 ? 19.088 4.005 4.181 1.00 12.04 271 CYS A O 1
ATOM 2067 N N . GLY A 1 272 ? 17.671 5.671 4.692 1.00 11.85 272 GLY A N 1
ATOM 2068 C CA . GLY A 1 272 ? 18.650 6.736 4.484 1.00 11.66 272 GLY A CA 1
ATOM 2069 C C . GLY A 1 272 ? 18.449 7.897 5.431 1.00 11.56 272 GLY A C 1
ATOM 2070 O O . GLY A 1 272 ? 17.590 7.841 6.314 1.00 11.51 272 GLY A O 1
ATOM 2071 N N . TYR A 1 273 ? 19.224 8.964 5.244 1.00 11.64 273 TYR A N 1
ATOM 2072 C CA . TYR A 1 273 ? 19.212 10.076 6.203 1.00 11.71 273 TYR A CA 1
ATOM 2073 C C . TYR A 1 273 ? 17.895 10.856 6.283 1.00 11.74 273 TYR A C 1
ATOM 2074 O O . TYR A 1 273 ? 17.614 11.483 7.303 1.00 11.76 273 TYR A O 1
ATOM 2083 N N . ALA A 1 274 ? 17.086 10.797 5.226 1.00 11.64 274 ALA A N 1
ATOM 2084 C CA . ALA A 1 274 ? 15.753 11.402 5.251 1.00 11.57 274 ALA A CA 1
ATOM 2085 C C . ALA A 1 274 ? 14.749 10.584 6.068 1.00 11.51 274 ALA A C 1
ATOM 2086 O O . ALA A 1 274 ? 13.668 11.067 6.392 1.00 11.46 274 ALA A O 1
ATOM 2088 N N . ASP A 1 275 ? 15.105 9.344 6.388 1.00 11.61 275 ASP A N 1
ATOM 2089 C CA . ASP A 1 275 ? 14.300 8.524 7.288 1.00 11.75 275 ASP A CA 1
ATOM 2090 C C . ASP A 1 275 ? 14.664 8.801 8.749 1.00 11.86 275 ASP A C 1
ATOM 2091 O O . ASP A 1 275 ? 13.951 8.391 9.662 1.00 11.99 275 ASP A O 1
ATOM 2096 N N . GLY A 1 276 ? 15.770 9.510 8.958 1.00 11.88 276 GLY A N 1
ATOM 2097 C CA . GLY A 1 276 ? 16.244 9.829 10.298 1.00 12.04 276 GLY A CA 1
ATOM 2098 C C . GLY A 1 276 ? 17.638 9.301 10.590 1.00 12.17 276 GLY A C 1
ATOM 2099 O O . GLY A 1 276 ? 18.260 9.697 11.581 1.00 12.17 276 GLY A O 1
ATOM 2100 N N . TYR A 1 277 ? 18.125 8.405 9.730 1.00 12.08 277 TYR A N 1
ATOM 2101 C CA . TYR A 1 277 ? 19.447 7.823 9.901 1.00 12.10 277 TYR A CA 1
ATOM 2102 C C . TYR A 1 277 ? 20.526 8.906 9.787 1.00 12.24 277 TYR A C 1
ATOM 2103 O O . TYR A 1 277 ? 20.387 9.836 8.987 1.00 12.24 277 TYR A O 1
ATOM 2112 N N . PRO A 1 278 ? 21.586 8.817 10.614 1.00 12.33 278 PRO A N 1
ATOM 2113 C CA . PRO A 1 278 ? 22.672 9.805 10.499 1.00 12.33 278 PRO A CA 1
ATOM 2114 C C . PRO A 1 278 ? 23.378 9.713 9.152 1.00 12.42 278 PRO A C 1
ATOM 2115 O O . PRO A 1 278 ? 23.842 8.634 8.778 1.00 12.50 278 PRO A O 1
ATOM 2119 N N . ARG A 1 279 ? 23.452 10.829 8.427 1.00 12.40 279 ARG A N 1
ATOM 2120 C CA . ARG A 1 279 ? 24.102 10.837 7.115 1.00 12.44 279 ARG A CA 1
ATOM 2121 C C . ARG A 1 279 ? 25.583 10.474 7.187 1.00 12.62 279 ARG A C 1
ATOM 2122 O O . ARG A 1 279 ? 26.107 9.816 6.282 1.00 12.64 279 ARG A O 1
ATOM 2130 N N . THR A 1 280 ? 26.245 10.907 8.259 1.00 12.80 280 THR A N 1
ATOM 2131 C CA . THR A 1 280 ? 27.701 10.783 8.384 1.00 13.16 280 THR A CA 1
ATOM 2132 C C . THR A 1 280 ? 28.156 9.472 9.044 1.00 13.39 280 THR A C 1
ATOM 2133 O O . THR A 1 280 ? 29.342 9.299 9.332 1.00 13.26 280 THR A O 1
ATOM 2137 N N . ALA A 1 281 ? 27.214 8.558 9.276 1.00 13.75 281 ALA A N 1
ATOM 2138 C CA . ALA A 1 281 ? 27.525 7.234 9.813 1.00 14.13 281 ALA A CA 1
ATOM 2139 C C . ALA A 1 281 ? 28.752 6.668 9.107 1.00 14.43 281 ALA A C 1
ATOM 2140 O O . ALA A 1 281 ? 28.712 6.424 7.900 1.00 14.26 281 ALA A O 1
ATOM 2142 N N . PRO A 1 282 ? 29.856 6.486 9.855 1.00 14.84 282 PRO A N 1
ATOM 2143 C CA . PRO A 1 282 ? 31.112 6.043 9.253 1.00 15.25 282 PRO A CA 1
ATOM 2144 C C . PRO A 1 282 ? 31.146 4.543 8.961 1.00 15.71 282 PRO A C 1
ATOM 2145 O O . PRO A 1 282 ? 30.260 3.798 9.397 1.00 15.75 282 PRO A O 1
ATOM 2149 N N . ALA A 1 283 ? 32.167 4.124 8.215 1.00 15.98 283 ALA A N 1
ATOM 2150 C CA . ALA A 1 283 ? 32.443 2.718 7.982 1.00 16.03 283 ALA A CA 1
ATOM 2151 C C . ALA A 1 283 ? 32.621 2.017 9.330 1.00 16.14 283 ALA A C 1
ATOM 2152 O O . ALA A 1 283 ? 33.327 2.519 10.210 1.00 15.95 283 ALA A O 1
ATOM 2154 N N . GLY A 1 284 ? 31.962 0.873 9.493 1.00 16.10 284 GLY A N 1
ATOM 2155 C CA . GLY A 1 284 ? 32.042 0.116 10.742 1.00 16.19 284 GLY A CA 1
ATOM 2156 C C . GLY A 1 284 ? 30.861 0.305 11.682 1.00 16.11 284 GLY A C 1
ATOM 2157 O O . GLY A 1 284 ? 30.800 -0.331 12.740 1.00 16.08 284 GLY A O 1
ATOM 2158 N N . THR A 1 285 ? 29.936 1.191 11.310 1.00 15.91 285 THR A N 1
ATOM 2159 C CA . THR A 1 285 ? 28.675 1.347 12.032 1.00 15.78 285 THR A CA 1
ATOM 2160 C C . THR A 1 285 ? 27.908 0.026 11.921 1.00 15.95 285 THR A C 1
ATOM 2161 O O . THR A 1 285 ? 27.722 -0.492 10.818 1.00 15.86 285 THR A O 1
ATOM 2165 N N . PRO A 1 286 ? 27.488 -0.536 13.067 1.00 16.17 286 PRO A N 1
ATOM 2166 C CA . PRO A 1 286 ? 26.881 -1.866 13.073 1.00 16.46 286 PRO A CA 1
ATOM 2167 C C . PRO A 1 286 ? 25.461 -1.907 12.508 1.00 16.82 286 PRO A C 1
ATOM 2168 O O . PRO A 1 286 ? 24.707 -0.922 12.604 1.00 16.59 286 PRO A O 1
ATOM 2172 N N . VAL A 1 287 ? 25.120 -3.053 11.921 1.00 16.91 287 VAL A N 1
ATOM 2173 C CA . VAL A 1 287 ? 23.775 -3.330 11.435 1.00 17.19 287 VAL A CA 1
ATOM 2174 C C . VAL A 1 287 ? 23.495 -4.837 11.550 1.00 17.38 287 VAL A C 1
ATOM 2175 O O . VAL A 1 287 ? 24.430 -5.641 11.640 1.00 17.35 287 VAL A O 1
ATOM 2179 N N . LEU A 1 288 ? 22.221 -5.217 11.572 1.00 17.58 288 LEU A N 1
ATOM 2180 C CA . LEU A 1 288 ? 21.855 -6.633 11.527 1.00 17.85 288 LEU A CA 1
ATOM 2181 C C . LEU A 1 288 ? 21.229 -7.008 10.186 1.00 18.13 288 LEU A C 1
ATOM 2182 O O . LEU A 1 288 ? 20.304 -6.346 9.717 1.00 18.14 288 LEU A O 1
ATOM 2187 N N . VAL A 1 289 ? 21.751 -8.068 9.573 1.00 18.52 289 VAL A N 1
ATOM 2188 C CA . VAL A 1 289 ? 21.178 -8.627 8.349 1.00 18.85 289 VAL A CA 1
ATOM 2189 C C . VAL A 1 289 ? 20.784 -10.071 8.638 1.00 19.30 289 VAL A C 1
ATOM 2190 O O . VAL A 1 289 ? 21.641 -10.916 8.903 1.00 19.94 289 VAL A O 1
ATOM 2194 N N . GLY A 1 290 ? 19.483 -10.341 8.607 1.00 19.52 290 GLY A N 1
ATOM 2195 C CA . GLY A 1 290 ? 18.952 -11.652 8.979 1.00 19.88 290 GLY A CA 1
ATOM 2196 C C . GLY A 1 290 ? 19.279 -12.022 10.414 1.00 20.14 290 GLY A C 1
ATOM 2197 O O . GLY A 1 290 ? 19.509 -13.193 10.727 1.00 20.19 290 GLY A O 1
ATOM 2198 N N . GLY A 1 291 ? 19.308 -11.012 11.282 1.00 20.28 291 GLY A N 1
ATOM 2199 C CA . GLY A 1 291 ? 19.708 -11.181 12.675 1.00 20.26 291 GLY A CA 1
ATOM 2200 C C . GLY A 1 291 ? 21.212 -11.220 12.883 1.00 20.65 291 GLY A C 1
ATOM 2201 O O . GLY A 1 291 ? 21.679 -11.265 14.021 1.00 20.72 291 GLY A O 1
ATOM 2202 N N . ARG A 1 292 ? 21.977 -11.194 11.793 1.00 21.11 292 ARG A N 1
ATOM 2203 C CA . ARG A 1 292 ? 23.432 -11.357 11.873 1.00 21.56 292 ARG A CA 1
ATOM 2204 C C . ARG A 1 292 ? 24.178 -10.026 11.773 1.00 21.42 292 ARG A C 1
ATOM 2205 O O . ARG A 1 292 ? 23.832 -9.162 10.966 1.00 21.30 292 ARG A O 1
ATOM 2213 N N . ARG A 1 293 ? 25.210 -9.875 12.595 1.00 21.44 293 ARG A N 1
ATOM 2214 C CA . ARG A 1 293 ? 25.969 -8.629 12.672 1.00 21.47 293 ARG A CA 1
ATOM 2215 C C . ARG A 1 293 ? 26.781 -8.353 11.401 1.00 21.20 293 ARG A C 1
ATOM 2216 O O . ARG A 1 293 ? 27.439 -9.248 10.863 1.00 21.29 293 ARG A O 1
ATOM 2224 N N . ALA A 1 294 ? 26.703 -7.111 10.926 1.00 20.74 294 ALA A N 1
ATOM 2225 C CA . ALA A 1 294 ? 27.436 -6.647 9.746 1.00 20.27 294 ALA A CA 1
ATOM 2226 C C . ALA A 1 294 ? 27.660 -5.139 9.852 1.00 20.25 294 ALA A C 1
ATOM 2227 O O . ALA A 1 294 ? 27.075 -4.484 10.717 1.00 21.26 294 ALA A O 1
ATOM 2229 N N . ILE A 1 295 ? 28.497 -4.588 8.976 1.00 19.57 295 ILE A N 1
ATOM 2230 C CA . ILE A 1 295 ? 28.877 -3.174 9.066 1.00 18.87 295 ILE A CA 1
ATOM 2231 C C . ILE A 1 295 ? 28.587 -2.364 7.798 1.00 18.40 295 ILE A C 1
ATOM 2232 O O . ILE A 1 295 ? 28.474 -2.917 6.704 1.00 18.61 295 ILE A O 1
ATOM 2237 N N . LEU A 1 296 ? 28.462 -1.050 7.966 1.00 17.90 296 LEU A N 1
ATOM 2238 C CA . LEU A 1 296 ? 28.178 -0.138 6.859 1.00 17.38 296 LEU A CA 1
ATOM 2239 C C . LEU A 1 296 ? 29.365 0.021 5.922 1.00 16.86 296 LEU A C 1
ATOM 2240 O O . LEU A 1 296 ? 30.521 -0.076 6.340 1.00 16.54 296 LEU A O 1
ATOM 2245 N N . ALA A 1 297 ? 29.058 0.278 4.652 1.00 16.52 297 ALA A N 1
ATOM 2246 C CA . ALA A 1 297 ? 30.071 0.534 3.636 1.00 16.14 297 ALA A CA 1
ATOM 2247 C C . ALA A 1 297 ? 29.606 1.645 2.705 1.00 15.91 297 ALA A C 1
ATOM 2248 O O . ALA A 1 297 ? 28.619 1.488 1.983 1.00 15.83 297 ALA A O 1
ATOM 2250 N N . GLY A 1 298 ? 30.317 2.770 2.736 1.00 15.69 298 GLY A N 1
ATOM 2251 C CA . GLY A 1 298 ? 30.016 3.908 1.872 1.00 15.46 298 GLY A CA 1
ATOM 2252 C C . GLY A 1 298 ? 29.144 4.941 2.555 1.00 15.37 298 GLY A C 1
ATOM 2253 O O . GLY A 1 298 ? 28.536 4.657 3.586 1.00 15.16 298 GLY A O 1
ATOM 2254 N N . ARG A 1 299 ? 29.091 6.143 1.980 1.00 15.51 299 ARG A N 1
ATOM 2255 C CA . ARG A 1 299 ? 28.253 7.223 2.499 1.00 15.68 299 ARG A CA 1
ATOM 2256 C C . ARG A 1 299 ? 26.785 6.825 2.487 1.00 15.21 299 ARG A C 1
ATOM 2257 O O . ARG A 1 299 ? 26.297 6.247 1.518 1.00 15.03 299 ARG A O 1
ATOM 2265 N N . VAL A 1 300 ? 26.093 7.130 3.579 1.00 14.74 300 VAL A N 1
ATOM 2266 C CA . VAL A 1 300 ? 24.643 7.029 3.629 1.00 14.39 300 VAL A CA 1
ATOM 2267 C C . VAL A 1 300 ? 24.071 8.115 2.713 1.00 14.18 300 VAL A C 1
ATOM 2268 O O . VAL A 1 300 ? 24.521 9.266 2.739 1.00 14.12 300 VAL A O 1
ATOM 2272 N N . SER A 1 301 ? 23.105 7.743 1.883 1.00 13.91 301 SER A N 1
ATOM 2273 C CA . SER A 1 301 ? 22.409 8.718 1.057 1.00 13.96 301 SER A CA 1
ATOM 2274 C C . SER A 1 301 ? 20.996 8.982 1.604 1.00 14.11 301 SER A C 1
ATOM 2275 O O . SER A 1 301 ? 20.654 8.512 2.695 1.00 13.96 301 SER A O 1
ATOM 2278 N N . MET A 1 302 ? 20.196 9.751 0.868 1.00 14.25 302 MET A N 1
ATOM 2279 C CA . MET A 1 302 ? 18.892 10.212 1.356 1.00 14.48 302 MET A CA 1
ATOM 2280 C C . MET A 1 302 ? 17.914 9.075 1.670 1.00 14.62 302 MET A C 1
ATOM 2281 O O . MET A 1 302 ? 17.245 9.090 2.706 1.00 14.50 302 MET A O 1
ATOM 2286 N N . ASP A 1 303 ? 17.796 8.128 0.757 1.00 14.93 303 ASP A N 1
ATOM 2287 C CA . ASP A 1 303 ? 16.879 7.029 0.953 1.00 15.57 303 ASP A CA 1
ATOM 2288 C C . ASP A 1 303 ? 17.549 5.672 1.064 1.00 16.07 303 ASP A C 1
ATOM 2289 O O . ASP A 1 303 ? 16.881 4.679 1.308 1.00 16.04 303 ASP A O 1
ATOM 2294 N N . MET A 1 304 ? 18.856 5.623 0.835 1.00 16.82 304 MET A N 1
ATOM 2295 C CA . MET A 1 304 ? 19.559 4.346 0.822 1.00 17.60 304 MET A CA 1
ATOM 2296 C C . MET A 1 304 ? 20.818 4.254 1.670 1.00 17.26 304 MET A C 1
ATOM 2297 O O . MET A 1 304 ? 21.472 5.247 1.966 1.00 17.15 304 MET A O 1
ATOM 2302 N N . LEU A 1 305 ? 21.122 3.024 2.074 1.00 16.77 305 LEU A N 1
ATOM 2303 C CA . LEU A 1 305 ? 22.298 2.715 2.873 1.00 16.69 305 LEU A CA 1
ATOM 2304 C C . LEU A 1 305 ? 22.937 1.446 2.319 1.00 16.69 305 LEU A C 1
ATOM 2305 O O . LEU A 1 305 ? 22.249 0.591 1.762 1.00 16.69 305 LEU A O 1
ATOM 2310 N N . ALA A 1 306 ? 24.250 1.325 2.472 1.00 16.81 306 ALA A N 1
ATOM 2311 C CA . ALA A 1 306 ? 24.972 0.151 1.977 1.00 16.97 306 ALA A CA 1
ATOM 2312 C C . ALA A 1 306 ? 25.718 -0.585 3.084 1.00 17.05 306 ALA A C 1
ATOM 2313 O O . ALA A 1 306 ? 26.251 0.032 3.996 1.00 17.09 306 ALA A O 1
ATOM 2315 N N . VAL A 1 307 ? 25.742 -1.911 3.000 1.00 17.43 307 VAL A N 1
ATOM 2316 C CA . VAL A 1 307 ? 26.395 -2.735 4.021 1.00 17.91 307 VAL A CA 1
ATOM 2317 C C . VAL A 1 307 ? 27.344 -3.752 3.396 1.00 18.24 307 VAL A C 1
ATOM 2318 O O . VAL A 1 307 ? 27.100 -4.241 2.288 1.00 18.26 307 VAL A O 1
ATOM 2322 N N . ASP A 1 308 ? 28.422 -4.062 4.114 1.00 18.51 308 ASP A N 1
ATOM 2323 C CA . ASP A 1 308 ? 29.379 -5.073 3.674 1.00 18.88 308 ASP A CA 1
ATOM 2324 C C . ASP A 1 308 ? 28.863 -6.471 4.008 1.00 19.00 308 ASP A C 1
ATOM 2325 O O . ASP A 1 308 ? 28.797 -6.859 5.174 1.00 19.05 308 ASP A O 1
ATOM 2330 N N . LEU A 1 309 ? 28.503 -7.223 2.976 1.00 19.56 309 LEU A N 1
ATOM 2331 C CA . LEU A 1 309 ? 27.932 -8.557 3.158 1.00 20.28 309 LEU A CA 1
ATOM 2332 C C . LEU A 1 309 ? 28.901 -9.688 2.794 1.00 20.85 309 LEU A C 1
ATOM 2333 O O . LEU A 1 309 ? 28.482 -10.832 2.592 1.00 20.49 309 LEU A O 1
ATOM 2338 N N . SER A 1 310 ? 30.192 -9.361 2.737 1.00 21.85 310 SER A N 1
ATOM 2339 C CA . SER A 1 310 ? 31.237 -10.312 2.333 1.00 23.00 310 SER A CA 1
ATOM 2340 C C . SER A 1 310 ? 31.348 -11.554 3.223 1.00 23.81 310 SER A C 1
ATOM 2341 O O . SER A 1 310 ? 31.670 -12.633 2.732 1.00 24.18 310 SER A O 1
ATOM 2344 N N . ASP A 1 311 ? 31.078 -11.391 4.518 1.00 24.86 311 ASP A N 1
ATOM 2345 C CA . ASP A 1 311 ? 31.141 -12.488 5.485 1.00 25.48 311 ASP A CA 1
ATOM 2346 C C . ASP A 1 311 ? 29.760 -13.066 5.797 1.00 26.04 311 ASP A C 1
ATOM 2347 O O . ASP A 1 311 ? 29.600 -13.844 6.742 1.00 26.12 311 ASP A O 1
ATOM 2352 N N . LEU A 1 312 ? 28.764 -12.681 5.002 1.00 26.42 312 LEU A N 1
ATOM 2353 C CA . LEU A 1 312 ? 27.435 -13.279 5.091 1.00 27.26 312 LEU A CA 1
ATOM 2354 C C . LEU A 1 312 ? 26.981 -13.781 3.714 1.00 28.31 312 LEU A C 1
ATOM 2355 O O . LEU A 1 312 ? 26.119 -13.169 3.080 1.00 28.78 312 LEU A O 1
ATOM 2360 N N . PRO A 1 313 ? 27.563 -14.907 3.248 1.00 29.25 313 PRO A N 1
ATOM 2361 C CA . PRO A 1 313 ? 27.344 -15.395 1.878 1.00 29.73 313 PRO A CA 1
ATOM 2362 C C . PRO A 1 313 ? 25.893 -15.763 1.583 1.00 30.37 313 PRO A C 1
ATOM 2363 O O . PRO A 1 313 ? 25.477 -15.734 0.424 1.00 29.99 313 PRO A O 1
ATOM 2367 N N . GLU A 1 314 ? 25.137 -16.099 2.626 1.00 31.74 314 GLU A N 1
ATOM 2368 C CA . GLU A 1 314 ? 23.752 -16.543 2.470 1.00 33.16 314 GLU A CA 1
ATOM 2369 C C . GLU A 1 314 ? 22.716 -15.408 2.440 1.00 32.40 314 GLU A C 1
ATOM 2370 O O . GLU A 1 314 ? 21.529 -15.652 2.198 1.00 32.33 314 GLU A O 1
ATOM 2376 N N . ALA A 1 315 ? 23.166 -14.176 2.673 1.00 31.09 315 ALA A N 1
ATOM 2377 C CA . ALA A 1 315 ? 22.292 -13.005 2.604 1.00 30.06 315 ALA A CA 1
ATOM 2378 C C . ALA A 1 315 ? 21.747 -12.810 1.188 1.00 29.29 315 ALA A C 1
ATOM 2379 O O . ALA A 1 315 ? 22.488 -12.923 0.212 1.00 28.99 315 ALA A O 1
ATOM 2381 N N . ARG A 1 316 ? 20.448 -12.531 1.091 1.00 28.81 316 ARG A N 1
ATOM 2382 C CA . ARG A 1 316 ? 19.763 -12.370 -0.193 1.00 28.30 316 ARG A CA 1
ATOM 2383 C C . ARG A 1 316 ? 18.873 -11.133 -0.199 1.00 26.34 316 ARG A C 1
ATOM 2384 O O . ARG A 1 316 ? 18.440 -10.673 0.859 1.00 25.76 316 ARG A O 1
ATOM 2392 N N . VAL A 1 317 ? 18.610 -10.597 -1.392 1.00 24.32 317 VAL A N 1
ATOM 2393 C CA . VAL A 1 317 ? 17.654 -9.501 -1.565 1.00 23.02 317 VAL A CA 1
ATOM 2394 C C . VAL A 1 317 ? 16.307 -9.896 -0.953 1.00 22.36 317 VAL A C 1
ATOM 2395 O O . VAL A 1 317 ? 15.783 -10.980 -1.232 1.00 22.50 317 VAL A O 1
ATOM 2399 N N . GLY A 1 318 ? 15.771 -9.021 -0.102 1.00 21.12 318 GLY A N 1
ATOM 2400 C CA . GLY A 1 318 ? 14.521 -9.282 0.601 1.00 19.76 318 GLY A CA 1
ATOM 2401 C C . GLY A 1 318 ? 14.706 -9.547 2.085 1.00 19.14 318 GLY A C 1
ATOM 2402 O O . GLY A 1 318 ? 13.746 -9.467 2.851 1.00 19.20 318 GLY A O 1
ATOM 2403 N N . ASP A 1 319 ? 15.937 -9.864 2.490 1.00 18.43 319 ASP A N 1
ATOM 2404 C CA . ASP A 1 319 ? 16.258 -10.157 3.894 1.00 17.64 319 ASP A CA 1
ATOM 2405 C C . ASP A 1 319 ? 16.042 -8.946 4.806 1.00 17.11 319 ASP A C 1
ATOM 2406 O O . ASP A 1 319 ? 16.334 -7.815 4.415 1.00 16.92 319 ASP A O 1
ATOM 2411 N N . PRO A 1 320 ? 15.520 -9.180 6.025 1.00 16.67 320 PRO A N 1
ATOM 2412 C CA . PRO A 1 320 ? 15.272 -8.084 6.962 1.00 16.16 320 PRO A CA 1
ATOM 2413 C C . PRO A 1 320 ? 16.565 -7.460 7.477 1.00 15.83 320 PRO A C 1
ATOM 2414 O O . PRO A 1 320 ? 17.540 -8.169 7.733 1.00 15.88 320 PRO A O 1
ATOM 2418 N N . VAL A 1 321 ? 16.569 -6.138 7.615 1.00 15.39 321 VAL A N 1
ATOM 2419 C CA . VAL A 1 321 ? 17.721 -5.419 8.144 1.00 14.92 321 VAL A CA 1
ATOM 2420 C C . VAL A 1 321 ? 17.299 -4.625 9.376 1.00 14.55 321 VAL A C 1
ATOM 2421 O O . VAL A 1 321 ? 16.458 -3.732 9.278 1.00 14.64 321 VAL A O 1
ATOM 2425 N N . GLU A 1 322 ? 17.872 -4.960 10.530 1.00 14.11 322 GLU A N 1
ATOM 2426 C CA . GLU A 1 322 ? 17.636 -4.182 11.750 1.00 13.84 322 GLU A CA 1
ATOM 2427 C C . GLU A 1 322 ? 18.657 -3.048 11.887 1.00 13.58 322 GLU A C 1
ATOM 2428 O O . GLU A 1 322 ? 19.855 -3.295 12.058 1.00 13.31 322 GLU A O 1
ATOM 2434 N N . LEU A 1 323 ? 18.176 -1.808 11.791 1.00 13.33 323 LEU A N 1
ATOM 2435 C CA . LEU A 1 323 ? 19.029 -0.638 11.992 1.00 13.23 323 LEU A CA 1
ATOM 2436 C C . LEU A 1 323 ? 19.229 -0.404 13.484 1.00 13.04 323 LEU A C 1
ATOM 2437 O O . LEU A 1 323 ? 20.316 -0.023 13.917 1.00 13.09 323 LEU A O 1
ATOM 2442 N N . TRP A 1 324 ? 18.160 -0.608 14.251 1.00 12.89 324 TRP A N 1
ATOM 2443 C CA . TRP A 1 324 ? 18.226 -0.708 15.713 1.00 12.87 324 TRP A CA 1
ATOM 2444 C C . TRP A 1 324 ? 16.947 -1.300 16.286 1.00 12.93 324 TRP A C 1
ATOM 2445 O O . TRP A 1 324 ? 15.904 -1.267 15.636 1.00 13.16 324 TRP A O 1
ATOM 2456 N N . GLY A 1 325 ? 17.042 -1.850 17.496 1.00 13.05 325 GLY A N 1
ATOM 2457 C CA . GLY A 1 325 ? 15.902 -2.469 18.174 1.00 12.89 325 GLY A CA 1
ATOM 2458 C C . GLY A 1 325 ? 16.309 -3.392 19.311 1.00 12.91 325 GLY A C 1
ATOM 2459 O O . GLY A 1 325 ? 17.196 -3.064 20.107 1.00 12.77 325 GLY A O 1
ATOM 2460 N N . ALA A 1 326 ? 15.653 -4.550 19.383 1.00 12.85 326 ALA A N 1
ATOM 2461 C CA . ALA A 1 326 ? 15.923 -5.533 20.432 1.00 12.87 326 ALA A CA 1
ATOM 2462 C C . ALA A 1 326 ? 17.211 -6.329 20.177 1.00 12.87 326 ALA A C 1
ATOM 2463 O O . ALA A 1 326 ? 17.815 -6.851 21.115 1.00 12.83 326 ALA A O 1
ATOM 2465 N N . GLY A 1 327 ? 17.625 -6.412 18.914 1.00 12.80 327 GLY A N 1
ATOM 2466 C CA . GLY A 1 327 ? 18.841 -7.136 18.546 1.00 12.87 327 GLY A CA 1
ATOM 2467 C C . GLY A 1 327 ? 20.094 -6.278 18.599 1.00 12.97 327 GLY A C 1
ATOM 2468 O O . GLY A 1 327 ? 21.164 -6.755 18.969 1.00 12.89 327 GLY A O 1
ATOM 2469 N N . LEU A 1 328 ? 19.957 -5.011 18.220 1.00 13.10 328 LEU A N 1
ATOM 2470 C CA . LEU A 1 328 ? 21.079 -4.079 18.154 1.00 13.15 328 LEU A CA 1
ATOM 2471 C C . LEU A 1 328 ? 20.664 -2.753 18.775 1.00 13.29 328 LEU A C 1
ATOM 2472 O O . LEU A 1 328 ? 19.689 -2.131 18.342 1.00 13.21 328 LEU A O 1
ATOM 2477 N N . SER A 1 329 ? 21.407 -2.332 19.795 1.00 13.41 329 SER A N 1
ATOM 2478 C CA . SER A 1 329 ? 21.026 -1.177 20.603 1.00 13.49 329 SER A CA 1
ATOM 2479 C C . SER A 1 329 ? 21.191 0.140 19.859 1.00 13.45 329 SER A C 1
ATOM 2480 O O . SER A 1 329 ? 22.241 0.409 19.259 1.00 13.61 329 SER A O 1
ATOM 2483 N N . VAL A 1 330 ? 20.143 0.957 19.912 1.00 13.29 330 VAL A N 1
ATOM 2484 C CA . VAL A 1 330 ? 20.168 2.297 19.330 1.00 13.26 330 VAL A CA 1
ATOM 2485 C C . VAL A 1 330 ? 21.360 3.074 19.904 1.00 13.33 330 VAL A C 1
ATOM 2486 O O . VAL A 1 330 ? 21.966 3.912 19.224 1.00 13.23 330 VAL A O 1
ATOM 2490 N N . ASP A 1 331 ? 21.713 2.744 21.145 1.00 13.44 331 ASP A N 1
ATOM 2491 C CA . ASP A 1 331 ? 22.847 3.356 21.835 1.00 13.56 331 ASP A CA 1
ATOM 2492 C C . ASP A 1 331 ? 24.183 2.994 21.201 1.00 13.58 331 ASP A C 1
ATOM 2493 O O . ASP A 1 331 ? 25.040 3.861 21.048 1.00 13.69 331 ASP A O 1
ATOM 2498 N N . GLU A 1 332 ? 24.352 1.732 20.811 1.00 13.78 332 GLU A N 1
ATOM 2499 C CA . GLU A 1 332 ? 25.576 1.310 20.125 1.00 14.04 332 GLU A CA 1
ATOM 2500 C C . GLU A 1 332 ? 25.708 2.005 18.769 1.00 14.07 332 GLU A C 1
ATOM 2501 O O . GLU A 1 332 ? 26.781 2.517 18.434 1.00 13.88 332 GLU A O 1
ATOM 2507 N N . VAL A 1 333 ? 24.614 2.029 18.006 1.00 14.25 333 VAL A N 1
ATOM 2508 C CA . VAL A 1 333 ? 24.606 2.661 16.681 1.00 14.48 333 VAL A CA 1
ATOM 2509 C C . VAL A 1 333 ? 24.914 4.154 16.797 1.00 14.69 333 VAL A C 1
ATOM 2510 O O . VAL A 1 333 ? 25.734 4.683 16.045 1.00 14.46 333 VAL A O 1
ATOM 2514 N N . ALA A 1 334 ? 24.270 4.813 17.757 1.00 15.24 334 ALA A N 1
ATOM 2515 C CA . ALA A 1 334 ? 24.497 6.233 18.019 1.00 15.95 334 ALA A CA 1
ATOM 2516 C C . ALA A 1 334 ? 25.943 6.537 18.422 1.00 16.60 334 ALA A C 1
ATOM 2517 O O . ALA A 1 334 ? 26.505 7.548 18.000 1.00 16.53 334 ALA A O 1
ATOM 2519 N N . ARG A 1 335 ? 26.532 5.663 19.239 1.00 17.68 335 ARG A N 1
ATOM 2520 C CA . ARG A 1 335 ? 27.921 5.818 19.682 1.00 18.64 335 ARG A CA 1
ATOM 2521 C C . ARG A 1 335 ? 28.879 5.754 18.492 1.00 17.80 335 ARG A C 1
ATOM 2522 O O . ARG A 1 335 ? 29.820 6.540 18.405 1.00 17.68 335 ARG A O 1
ATOM 2530 N N . ALA A 1 336 ? 28.612 4.834 17.569 1.00 17.14 336 ALA A N 1
ATOM 2531 C CA . ALA A 1 336 ? 29.392 4.717 16.336 1.00 16.62 336 ALA A CA 1
ATOM 2532 C C . ALA A 1 336 ? 29.249 5.959 15.451 1.00 16.31 336 ALA A C 1
ATOM 2533 O O . ALA A 1 336 ? 30.168 6.309 14.698 1.00 16.77 336 ALA A O 1
ATOM 2535 N N . CYS A 1 337 ? 28.099 6.623 15.555 1.00 15.41 337 CYS A N 1
ATOM 2536 C CA . CYS A 1 337 ? 27.806 7.812 14.762 1.00 14.60 337 CYS A CA 1
ATOM 2537 C C . CYS A 1 337 ? 28.217 9.107 15.454 1.00 14.21 337 CYS A C 1
ATOM 2538 O O . CYS A 1 337 ? 27.942 10.196 14.948 1.00 14.23 337 CYS A O 1
ATOM 2541 N N . GLY A 1 338 ? 28.878 8.984 16.604 1.00 13.77 338 GLY A N 1
ATOM 2542 C CA . GLY A 1 338 ? 29.370 10.141 17.354 1.00 13.21 338 GLY A CA 1
ATOM 2543 C C . GLY A 1 338 ? 28.281 10.977 18.010 1.00 12.81 338 GLY A C 1
ATOM 2544 O O . GLY A 1 338 ? 28.439 12.189 18.173 1.00 12.78 338 GLY A O 1
ATOM 2545 N N . THR A 1 339 ? 27.182 10.327 18.390 1.00 12.31 339 THR A N 1
ATOM 2546 C CA . THR A 1 339 ? 26.038 10.996 19.018 1.00 12.04 339 THR A CA 1
ATOM 2547 C C . THR A 1 339 ? 25.323 10.050 19.999 1.00 11.92 339 THR A C 1
ATOM 2548 O O . THR A 1 339 ? 25.877 9.012 20.360 1.00 11.95 339 THR A O 1
ATOM 2552 N N . LEU A 1 340 ? 24.114 10.409 20.435 1.00 11.69 340 LEU A N 1
ATOM 2553 C CA . LEU A 1 340 ? 23.368 9.602 21.410 1.00 11.45 340 LEU A CA 1
ATOM 2554 C C . LEU A 1 340 ? 22.018 9.101 20.888 1.00 11.26 340 LEU A C 1
ATOM 2555 O O . LEU A 1 340 ? 21.478 9.634 19.911 1.00 11.06 340 LEU A O 1
ATOM 2560 N N . GLY A 1 341 ? 21.485 8.074 21.555 1.00 11.08 341 GLY A N 1
ATOM 2561 C CA . GLY A 1 341 ? 20.179 7.488 21.226 1.00 10.88 341 GLY A CA 1
ATOM 2562 C C . GLY A 1 341 ? 19.061 8.508 21.077 1.00 10.79 341 GLY A C 1
ATOM 2563 O O . GLY A 1 341 ? 18.208 8.377 20.197 1.00 10.69 341 GLY A O 1
ATOM 2564 N N . TYR A 1 342 ? 19.073 9.528 21.937 1.00 10.76 342 TYR A N 1
ATOM 2565 C CA . TYR A 1 342 ? 18.134 10.643 21.845 1.00 10.71 342 TYR A CA 1
ATOM 2566 C C . TYR A 1 342 ? 17.913 11.074 20.393 1.00 10.69 342 TYR A C 1
ATOM 2567 O O . TYR A 1 342 ? 16.778 11.140 19.926 1.00 10.77 342 TYR A O 1
ATOM 2576 N N . GLU A 1 343 ? 19.006 11.370 19.692 1.00 10.71 343 GLU A N 1
ATOM 2577 C CA . GLU A 1 343 ? 18.934 11.950 18.355 1.00 10.70 343 GLU A CA 1
ATOM 2578 C C . GLU A 1 343 ? 18.361 10.984 17.331 1.00 10.72 343 GLU A C 1
ATOM 2579 O O . GLU A 1 343 ? 17.486 11.359 16.548 1.00 10.76 343 GLU A O 1
ATOM 2585 N N . LEU A 1 344 ? 18.849 9.746 17.344 1.00 10.68 344 LEU A N 1
ATOM 2586 C CA . LEU A 1 344 ? 18.394 8.731 16.400 1.00 10.66 344 LEU A CA 1
ATOM 2587 C C . LEU A 1 344 ? 16.904 8.446 16.556 1.00 10.73 344 LEU A C 1
ATOM 2588 O O . LEU A 1 344 ? 16.181 8.392 15.562 1.00 10.76 344 LEU A O 1
ATOM 2593 N N . LEU A 1 345 ? 16.455 8.290 17.802 1.00 10.72 345 LEU A N 1
ATOM 2594 C CA . LEU A 1 345 ? 15.055 7.990 18.106 1.00 10.78 345 LEU A CA 1
ATOM 2595 C C . LEU A 1 345 ? 14.108 9.136 17.745 1.00 10.71 345 LEU A C 1
ATOM 2596 O O . LEU A 1 345 ? 13.104 8.925 17.060 1.00 10.64 345 LEU A O 1
ATOM 2601 N N . SER A 1 346 ? 14.436 10.347 18.191 1.00 10.63 346 SER A N 1
ATOM 2602 C CA . SER A 1 346 ? 13.524 11.480 18.026 1.00 10.63 346 SER A CA 1
ATOM 2603 C C . SER A 1 346 ? 13.507 12.072 16.616 1.00 10.67 346 SER A C 1
ATOM 2604 O O . SER A 1 346 ? 12.653 12.904 16.309 1.00 10.69 346 SER A O 1
ATOM 2607 N N . LYS A 1 347 ? 14.432 11.637 15.761 1.00 10.76 347 LYS A N 1
ATOM 2608 C CA . LYS A 1 347 ? 14.504 12.154 14.391 1.00 10.90 347 LYS A CA 1
ATOM 2609 C C . LYS A 1 347 ? 14.020 11.199 13.298 1.00 10.97 347 LYS A C 1
ATOM 2610 O O . LYS A 1 347 ? 14.150 11.496 12.103 1.00 11.00 347 LYS A O 1
ATOM 2616 N N . VAL A 1 348 ? 13.465 10.062 13.704 1.00 10.89 348 VAL A N 1
ATOM 2617 C CA . VAL A 1 348 ? 12.785 9.180 12.763 1.00 11.05 348 VAL A CA 1
ATOM 2618 C C . VAL A 1 348 ? 11.602 9.960 12.164 1.00 11.25 348 VAL A C 1
ATOM 2619 O O . VAL A 1 348 ? 10.671 10.351 12.875 1.00 11.32 348 VAL A O 1
ATOM 2623 N N . THR A 1 349 ? 11.664 10.201 10.858 1.00 11.54 349 THR A N 1
ATOM 2624 C CA . THR A 1 349 ? 10.773 11.170 10.195 1.00 11.76 349 THR A CA 1
ATOM 2625 C C . THR A 1 349 ? 9.368 10.640 9.917 1.00 11.96 349 THR A C 1
ATOM 2626 O O . THR A 1 349 ? 9.126 9.434 9.977 1.00 11.87 349 THR A O 1
ATOM 2630 N N . ALA A 1 350 ? 8.459 11.560 9.593 1.00 12.35 350 ALA A N 1
ATOM 2631 C CA . ALA A 1 350 ? 7.044 11.252 9.360 1.00 12.84 350 ALA A CA 1
ATOM 2632 C C . ALA A 1 350 ? 6.812 10.155 8.322 1.00 13.22 350 ALA A C 1
ATOM 2633 O O . ALA A 1 350 ? 5.869 9.368 8.448 1.00 13.45 350 ALA A O 1
ATOM 2635 N N . ARG A 1 351 ? 7.679 10.088 7.314 1.00 13.51 351 ARG A N 1
ATOM 2636 C CA . ARG A 1 351 ? 7.500 9.125 6.227 1.00 13.76 351 ARG A CA 1
ATOM 2637 C C . ARG A 1 351 ? 7.839 7.684 6.602 1.00 14.00 351 ARG A C 1
ATOM 2638 O O . ARG A 1 351 ? 7.564 6.764 5.837 1.00 14.09 351 ARG A O 1
ATOM 2646 N N . VAL A 1 352 ? 8.447 7.492 7.769 1.00 14.35 352 VAL A N 1
ATOM 2647 C CA . VAL A 1 352 ? 8.641 6.153 8.315 1.00 14.69 352 VAL A CA 1
ATOM 2648 C C . VAL A 1 352 ? 7.385 5.780 9.096 1.00 15.17 352 VAL A C 1
ATOM 2649 O O . VAL A 1 352 ? 7.114 6.367 10.146 1.00 15.09 352 VAL A O 1
ATOM 2653 N N . PRO A 1 353 ? 6.595 4.822 8.575 1.00 15.85 353 PRO A N 1
ATOM 2654 C CA . PRO A 1 353 ? 5.374 4.436 9.284 1.00 16.25 353 PRO A CA 1
ATOM 2655 C C . PRO A 1 353 ? 5.674 3.805 10.635 1.00 16.74 353 PRO A C 1
ATOM 2656 O O . PRO A 1 353 ? 6.689 3.127 10.795 1.00 16.93 353 PRO A O 1
ATOM 2660 N N . ARG A 1 354 ? 4.797 4.049 11.599 1.00 17.45 354 ARG A N 1
ATOM 2661 C CA . ARG A 1 354 ? 4.911 3.439 12.909 1.00 18.60 354 ARG A CA 1
ATOM 2662 C C . ARG A 1 354 ? 3.897 2.301 13.013 1.00 20.07 354 ARG A C 1
ATOM 2663 O O . ARG A 1 354 ? 2.723 2.489 12.689 1.00 20.19 354 ARG A O 1
ATOM 2671 N N . ARG A 1 355 ? 4.358 1.120 13.427 1.00 22.07 355 ARG A N 1
ATOM 2672 C CA . ARG A 1 355 ? 3.465 0.004 13.775 1.00 24.07 355 ARG A CA 1
ATOM 2673 C C . ARG A 1 355 ? 3.561 -0.244 15.273 1.00 24.57 355 ARG A C 1
ATOM 2674 O O . ARG A 1 355 ? 4.645 -0.144 15.854 1.00 24.31 355 ARG A O 1
ATOM 2682 N N . TYR A 1 356 ? 2.436 -0.585 15.894 1.00 25.15 356 TYR A N 1
ATOM 2683 C CA . TYR A 1 356 ? 2.400 -0.772 17.342 1.00 26.65 356 TYR A CA 1
ATOM 2684 C C . TYR A 1 356 ? 2.079 -2.207 17.717 1.00 29.53 356 TYR A C 1
ATOM 2685 O O . TYR A 1 356 ? 1.109 -2.786 17.233 1.00 30.05 356 TYR A O 1
ATOM 2694 N N . SER A 1 357 ? 2.922 -2.783 18.569 1.00 33.86 357 SER A N 1
ATOM 2695 C CA . SER A 1 357 ? 2.905 -4.221 18.806 1.00 38.80 357 SER A CA 1
ATOM 2696 C C . SER A 1 357 ? 2.014 -4.652 19.969 1.00 43.98 357 SER A C 1
ATOM 2697 O O . SER A 1 357 ? 1.909 -3.960 20.991 1.00 43.77 357 SER A O 1
ATOM 2700 N N . HIS A 1 358 ? 1.378 -5.809 19.780 1.00 50.57 358 HIS A N 1
ATOM 2701 C CA . HIS A 1 358 ? 0.453 -6.409 20.741 1.00 55.83 358 HIS A CA 1
ATOM 2702 C C . HIS A 1 358 ? 0.454 -7.937 20.610 1.00 58.52 358 HIS A C 1
ATOM 2703 O O . HIS A 1 358 ? 0.413 -8.663 21.607 1.00 60.21 358 HIS A O 1
ATOM 2711 N N . MET B 1 1 ? 2.339 30.400 20.414 1.00 12.10 1 MET B N 1
ATOM 2712 C CA . MET B 1 1 ? 2.964 29.155 19.884 1.00 12.03 1 MET B CA 1
ATOM 2713 C C . MET B 1 1 ? 4.482 29.168 20.039 1.00 11.73 1 MET B C 1
ATOM 2714 O O . MET B 1 1 ? 5.101 30.231 20.156 1.00 11.67 1 MET B O 1
ATOM 2719 N N . ARG B 1 2 ? 5.070 27.975 20.054 1.00 11.33 2 ARG B N 1
ATOM 2720 C CA . ARG B 1 2 ? 6.518 27.841 20.075 1.00 10.97 2 ARG B CA 1
ATOM 2721 C C . ARG B 1 2 ? 7.077 28.608 18.869 1.00 10.65 2 ARG B C 1
ATOM 2722 O O . ARG B 1 2 ? 6.685 28.338 17.728 1.00 10.55 2 ARG B O 1
ATOM 2730 N N . PRO B 1 3 ? 7.960 29.594 19.124 1.00 10.33 3 PRO B N 1
ATOM 2731 C CA . PRO B 1 3 ? 8.507 30.431 18.051 1.00 10.14 3 PRO B CA 1
ATOM 2732 C C . PRO B 1 3 ? 9.528 29.681 17.192 1.00 10.00 3 PRO B C 1
ATOM 2733 O O . PRO B 1 3 ? 10.740 29.864 17.349 1.00 9.89 3 PRO B O 1
ATOM 2737 N N . LEU B 1 4 ? 9.021 28.830 16.304 1.00 9.81 4 LEU B N 1
ATOM 2738 C CA . LEU B 1 4 ? 9.837 28.126 15.322 1.00 9.72 4 LEU B CA 1
ATOM 2739 C C . LEU B 1 4 ? 8.992 27.785 14.101 1.00 9.66 4 LEU B C 1
ATOM 2740 O O . LEU B 1 4 ? 8.026 27.023 14.195 1.00 9.54 4 LEU B O 1
ATOM 2745 N N . VAL B 1 5 ? 9.366 28.362 12.961 1.00 9.62 5 VAL B N 1
ATOM 2746 C CA . VAL B 1 5 ? 8.599 28.235 11.729 1.00 9.65 5 VAL B CA 1
ATOM 2747 C C . VAL B 1 5 ? 9.558 28.017 10.571 1.00 9.75 5 VAL B C 1
ATOM 2748 O O . VAL B 1 5 ? 10.586 28.692 10.481 1.00 9.85 5 VAL B O 1
ATOM 2752 N N . ALA B 1 6 ? 9.230 27.060 9.704 1.00 9.82 6 ALA B N 1
ATOM 2753 C CA . ALA B 1 6 ? 9.909 26.917 8.420 1.00 9.97 6 ALA B CA 1
ATOM 2754 C C . ALA B 1 6 ? 9.080 27.582 7.323 1.00 10.13 6 ALA B C 1
ATOM 2755 O O . ALA B 1 6 ? 7.971 27.139 7.010 1.00 10.16 6 ALA B O 1
ATOM 2757 N N . THR B 1 7 ? 9.620 28.657 6.757 1.00 10.21 7 THR B N 1
ATOM 2758 C CA . THR B 1 7 ? 8.979 29.349 5.645 1.00 10.36 7 THR B CA 1
ATOM 2759 C C . THR B 1 7 ? 9.580 28.870 4.323 1.00 10.53 7 THR B C 1
ATOM 2760 O O . THR B 1 7 ? 10.802 28.884 4.141 1.00 10.53 7 THR B O 1
ATOM 2764 N N . VAL B 1 8 ? 8.711 28.433 3.416 1.00 10.69 8 VAL B N 1
ATOM 2765 C CA . VAL B 1 8 ? 9.135 27.962 2.105 1.00 10.90 8 VAL B CA 1
ATOM 2766 C C . VAL B 1 8 ? 8.753 28.971 1.019 1.00 11.17 8 VAL B C 1
ATOM 2767 O O . VAL B 1 8 ? 7.573 29.299 0.835 1.00 11.22 8 VAL B O 1
ATOM 2771 N N . ASP B 1 9 ? 9.770 29.469 0.320 1.00 11.41 9 ASP B N 1
ATOM 2772 C CA . ASP B 1 9 ? 9.581 30.389 -0.789 1.00 11.63 9 ASP B CA 1
ATOM 2773 C C . ASP B 1 9 ? 9.379 29.581 -2.067 1.00 11.87 9 ASP B C 1
ATOM 2774 O O . ASP B 1 9 ? 10.334 29.032 -2.635 1.00 11.94 9 ASP B O 1
ATOM 2779 N N . LEU B 1 10 ? 8.129 29.512 -2.512 1.00 12.09 10 LEU B N 1
ATOM 2780 C CA . LEU B 1 10 ? 7.766 28.677 -3.654 1.00 12.35 10 LEU B CA 1
ATOM 2781 C C . LEU B 1 10 ? 8.232 29.259 -4.987 1.00 12.60 10 LEU B C 1
ATOM 2782 O O . LEU B 1 10 ? 8.502 28.516 -5.935 1.00 12.62 10 LEU B O 1
ATOM 2787 N N . SER B 1 11 ? 8.334 30.584 -5.059 1.00 12.85 11 SER B N 1
ATOM 2788 C CA . SER B 1 11 ? 8.767 31.224 -6.292 1.00 13.12 11 SER B CA 1
ATOM 2789 C C . SER B 1 11 ? 10.265 31.002 -6.504 1.00 13.11 11 SER B C 1
ATOM 2790 O O . SER B 1 11 ? 10.725 30.920 -7.643 1.00 13.18 11 SER B O 1
ATOM 2793 N N . ALA B 1 12 ? 11.015 30.884 -5.409 1.00 13.06 12 ALA B N 1
ATOM 2794 C CA . ALA B 1 12 ? 12.418 30.484 -5.492 1.00 13.12 12 ALA B CA 1
ATOM 2795 C C . ALA B 1 12 ? 12.556 29.117 -6.168 1.00 13.23 12 ALA B C 1
ATOM 2796 O O . ALA B 1 12 ? 13.395 28.947 -7.051 1.00 13.39 12 ALA B O 1
ATOM 2798 N N . ILE B 1 13 ? 11.720 28.159 -5.771 1.00 13.22 13 ILE B N 1
ATOM 2799 C CA . ILE B 1 13 ? 11.757 26.811 -6.349 1.00 13.44 13 ILE B CA 1
ATOM 2800 C C . ILE B 1 13 ? 11.473 26.833 -7.853 1.00 13.67 13 ILE B C 1
ATOM 2801 O O . ILE B 1 13 ? 12.140 26.147 -8.628 1.00 13.84 13 ILE B O 1
ATOM 2806 N N . ARG B 1 14 ? 10.497 27.638 -8.257 1.00 14.01 14 ARG B N 1
ATOM 2807 C CA . ARG B 1 14 ? 10.170 27.816 -9.668 1.00 14.18 14 ARG B CA 1
ATOM 2808 C C . ARG B 1 14 ? 11.316 28.499 -10.411 1.00 13.92 14 ARG B C 1
ATOM 2809 O O . ARG B 1 14 ? 11.649 28.120 -11.541 1.00 13.68 14 ARG B O 1
ATOM 2817 N N . HIS B 1 15 ? 11.909 29.502 -9.762 1.00 13.65 15 HIS B N 1
ATOM 2818 C CA . HIS B 1 15 ? 13.078 30.200 -10.285 1.00 13.55 15 HIS B CA 1
ATOM 2819 C C . HIS B 1 15 ? 14.215 29.208 -10.503 1.00 13.08 15 HIS B C 1
ATOM 2820 O O . HIS B 1 15 ? 14.775 29.133 -11.598 1.00 12.91 15 HIS B O 1
ATOM 2827 N N . ASN B 1 16 ? 14.524 28.437 -9.460 1.00 12.62 16 ASN B N 1
ATOM 2828 C CA . ASN B 1 16 ? 15.592 27.443 -9.498 1.00 12.32 16 ASN B CA 1
ATOM 2829 C C . ASN B 1 16 ? 15.342 26.358 -10.543 1.00 12.23 16 ASN B C 1
ATOM 2830 O O . ASN B 1 16 ? 16.280 25.892 -11.196 1.00 12.25 16 ASN B O 1
ATOM 2835 N N . TYR B 1 17 ? 14.085 25.951 -10.697 1.00 12.03 17 TYR B N 1
ATOM 2836 C CA . TYR B 1 17 ? 13.747 24.960 -11.709 1.00 12.03 17 TYR B CA 1
ATOM 2837 C C . TYR B 1 17 ? 13.934 25.513 -13.127 1.00 12.23 17 TYR B C 1
ATOM 2838 O O . TYR B 1 17 ? 14.455 24.815 -14.004 1.00 12.15 17 TYR B O 1
ATOM 2847 N N . ALA B 1 18 ? 13.509 26.760 -13.337 1.00 12.40 18 ALA B N 1
ATOM 2848 C CA . ALA B 1 18 ? 13.720 27.462 -14.603 1.00 12.56 18 ALA B CA 1
ATOM 2849 C C . ALA B 1 18 ? 15.206 27.630 -14.899 1.00 12.80 18 ALA B C 1
ATOM 2850 O O . ALA B 1 18 ? 15.626 27.559 -16.058 1.00 13.09 18 ALA B O 1
ATOM 2852 N N . LEU B 1 19 ? 15.998 27.839 -13.850 1.00 12.85 19 LEU B N 1
ATOM 2853 C CA . LEU B 1 19 ? 17.447 27.956 -13.993 1.00 13.05 19 LEU B CA 1
ATOM 2854 C C . LEU B 1 19 ? 18.077 26.639 -14.460 1.00 13.26 19 LEU B C 1
ATOM 2855 O O . LEU B 1 19 ? 18.967 26.642 -15.321 1.00 13.44 19 LEU B O 1
ATOM 2860 N N . ALA B 1 20 ? 17.613 25.525 -13.895 1.00 13.36 20 ALA B N 1
ATOM 2861 C CA . ALA B 1 20 ? 18.098 24.197 -14.277 1.00 13.66 20 ALA B CA 1
ATOM 2862 C C . ALA B 1 20 ? 17.772 23.930 -15.740 1.00 13.79 20 ALA B C 1
ATOM 2863 O O . ALA B 1 20 ? 18.613 23.469 -16.509 1.00 13.78 20 ALA B O 1
ATOM 2865 N N . LYS B 1 21 ? 16.538 24.248 -16.105 1.00 14.12 21 LYS B N 1
ATOM 2866 C CA . LYS B 1 21 ? 16.052 24.162 -17.470 1.00 14.41 21 LYS B CA 1
ATOM 2867 C C . LYS B 1 21 ? 16.955 24.917 -18.456 1.00 14.70 21 LYS B C 1
ATOM 2868 O O . LYS B 1 21 ? 17.277 24.399 -19.531 1.00 14.49 21 LYS B O 1
ATOM 2874 N N . ARG B 1 22 ? 17.367 26.129 -18.076 1.00 15.06 22 ARG B N 1
ATOM 2875 C CA . ARG B 1 22 ? 18.217 26.973 -18.926 1.00 15.52 22 ARG B CA 1
ATOM 2876 C C . ARG B 1 22 ? 19.611 26.388 -19.187 1.00 15.96 22 ARG B C 1
ATOM 2877 O O . ARG B 1 22 ? 20.280 26.811 -20.125 1.00 16.02 22 ARG B O 1
ATOM 2885 N N . CYS B 1 23 ? 20.045 25.433 -18.362 1.00 16.45 23 CYS B N 1
ATOM 2886 C CA . CYS B 1 23 ? 21.331 24.754 -18.566 1.00 17.12 23 CYS B CA 1
ATOM 2887 C C . CYS B 1 23 ? 21.320 23.816 -19.769 1.00 17.50 23 CYS B C 1
ATOM 2888 O O . CYS B 1 23 ? 22.375 23.515 -20.323 1.00 17.67 23 CYS B O 1
ATOM 2891 N N . ALA B 1 24 ? 20.130 23.348 -20.149 1.00 18.12 24 ALA B N 1
ATOM 2892 C CA . ALA B 1 24 ? 19.932 22.489 -21.324 1.00 18.69 24 ALA B CA 1
ATOM 2893 C C . ALA B 1 24 ? 18.593 22.821 -22.001 1.00 19.40 24 ALA B C 1
ATOM 2894 O O . ALA B 1 24 ? 17.654 22.022 -21.948 1.00 19.52 24 ALA B O 1
ATOM 2896 N N . PRO B 1 25 ? 18.508 24.001 -22.654 1.00 20.30 25 PRO B N 1
ATOM 2897 C CA . PRO B 1 25 ? 17.216 24.595 -23.058 1.00 21.05 25 PRO B CA 1
ATOM 2898 C C . PRO B 1 25 ? 16.337 23.755 -23.997 1.00 21.92 25 PRO B C 1
ATOM 2899 O O . PRO B 1 25 ? 15.117 23.931 -24.003 1.00 21.93 25 PRO B O 1
ATOM 2903 N N . GLN B 1 26 ? 16.942 22.854 -24.767 1.00 23.24 26 GLN B N 1
ATOM 2904 C CA . GLN B 1 26 ? 16.187 22.005 -25.698 1.00 24.28 26 GLN B CA 1
ATOM 2905 C C . GLN B 1 26 ? 15.801 20.662 -25.077 1.00 23.90 26 GLN B C 1
ATOM 2906 O O . GLN B 1 26 ? 15.092 19.857 -25.691 1.00 23.43 26 GLN B O 1
ATOM 2912 N N . ARG B 1 27 ? 16.262 20.433 -23.851 1.00 23.18 27 ARG B N 1
ATOM 2913 C CA . ARG B 1 27 ? 16.069 19.150 -23.187 1.00 22.33 27 ARG B CA 1
ATOM 2914 C C . ARG B 1 27 ? 14.983 19.185 -22.109 1.00 20.90 27 ARG B C 1
ATOM 2915 O O . ARG B 1 27 ? 14.346 20.216 -21.894 1.00 20.61 27 ARG B O 1
ATOM 2923 N N . GLN B 1 28 ? 14.770 18.048 -21.453 1.00 19.56 28 GLN B N 1
ATOM 2924 C CA . GLN B 1 28 ? 13.744 17.909 -20.419 1.00 18.62 28 GLN B CA 1
ATOM 2925 C C . GLN B 1 28 ? 14.356 17.782 -19.017 1.00 17.49 28 GLN B C 1
ATOM 2926 O O . GLN B 1 28 ? 15.516 17.393 -18.871 1.00 17.32 28 GLN B O 1
ATOM 2932 N N . ALA B 1 29 ? 13.568 18.095 -17.990 1.00 16.18 29 ALA B N 1
ATOM 2933 C CA . ALA B 1 29 ? 14.033 17.994 -16.606 1.00 15.13 29 ALA B CA 1
ATOM 2934 C C . ALA B 1 29 ? 12.972 17.460 -15.640 1.00 14.46 29 ALA B C 1
ATOM 2935 O O . ALA B 1 29 ? 11.877 18.026 -15.524 1.00 14.33 29 ALA B O 1
ATOM 2937 N N . PHE B 1 30 ? 13.304 16.362 -14.961 1.00 13.57 30 PHE B N 1
ATOM 2938 C CA . PHE B 1 30 ? 12.530 15.885 -13.817 1.00 12.79 30 PHE B CA 1
ATOM 2939 C C . PHE B 1 30 ? 12.734 16.858 -12.662 1.00 12.42 30 PHE B C 1
ATOM 2940 O O . PHE B 1 30 ? 13.855 17.307 -12.412 1.00 12.43 30 PHE B O 1
ATOM 2948 N N . ALA B 1 31 ? 11.658 17.186 -11.959 1.00 12.02 31 ALA B N 1
ATOM 2949 C CA . ALA B 1 31 ? 11.790 17.832 -10.662 1.00 11.70 31 ALA B CA 1
ATOM 2950 C C . ALA B 1 31 ? 11.881 16.709 -9.637 1.00 11.44 31 ALA B C 1
ATOM 2951 O O . ALA B 1 31 ? 10.918 15.975 -9.439 1.00 11.55 31 ALA B O 1
ATOM 2953 N N . VAL B 1 32 ? 13.047 16.551 -9.019 1.00 11.13 32 VAL B N 1
ATOM 2954 C CA . VAL B 1 32 ? 13.221 15.519 -8.004 1.00 10.96 32 VAL B CA 1
ATOM 2955 C C . VAL B 1 32 ? 12.602 16.016 -6.700 1.00 10.93 32 VAL B C 1
ATOM 2956 O O . VAL B 1 32 ? 13.069 17.005 -6.115 1.00 10.79 32 VAL B O 1
ATOM 2960 N N . VAL B 1 33 ? 11.534 15.342 -6.268 1.00 10.85 33 VAL B N 1
ATOM 2961 C CA . VAL B 1 33 ? 10.763 15.775 -5.094 1.00 10.82 33 VAL B CA 1
ATOM 2962 C C . VAL B 1 33 ? 10.612 14.686 -4.026 1.00 10.73 33 VAL B C 1
ATOM 2963 O O . VAL B 1 33 ? 9.689 14.726 -3.212 1.00 10.62 33 VAL B O 1
ATOM 2991 N N . ALA B 1 35 ? 11.486 12.388 -0.615 1.00 10.24 35 ALA B N 1
ATOM 2992 C CA . ALA B 1 35 ? 11.596 12.764 0.798 1.00 10.15 35 ALA B CA 1
ATOM 2993 C C . ALA B 1 35 ? 10.839 14.053 1.141 1.00 10.07 35 ALA B C 1
ATOM 2994 O O . ALA B 1 35 ? 11.405 14.979 1.731 1.00 10.07 35 ALA B O 1
ATOM 2996 N N . ASN B 1 36 ? 9.561 14.095 0.763 1.00 10.06 36 ASN B N 1
ATOM 2997 C CA . ASN B 1 36 ? 8.668 15.231 1.040 1.00 10.00 36 ASN B CA 1
ATOM 2998 C C . ASN B 1 36 ? 9.198 16.533 0.420 1.00 9.84 36 ASN B C 1
ATOM 2999 O O . ASN B 1 36 ? 9.196 17.597 1.054 1.00 9.74 36 ASN B O 1
ATOM 3004 N N . ALA B 1 37 ? 9.635 16.426 -0.835 1.00 9.70 37 ALA B N 1
ATOM 3005 C CA . ALA B 1 37 ? 10.351 17.497 -1.537 1.00 9.64 37 ALA B CA 1
ATOM 3006 C C . ALA B 1 37 ? 11.508 18.047 -0.700 1.00 9.58 37 ALA B C 1
ATOM 3007 O O . ALA B 1 37 ? 11.611 19.257 -0.481 1.00 9.47 37 ALA B O 1
ATOM 3009 N N . TYR B 1 38 ? 12.365 17.138 -0.236 1.00 9.62 38 TYR B N 1
ATOM 3010 C CA . TYR B 1 38 ? 13.535 17.477 0.577 1.00 9.77 38 TYR B CA 1
ATOM 3011 C C . TYR B 1 38 ? 13.136 18.287 1.809 1.00 9.91 38 TYR B C 1
ATOM 3012 O O . TYR B 1 38 ? 13.795 19.271 2.155 1.00 9.94 38 TYR B O 1
ATOM 3021 N N . GLY B 1 39 ? 12.046 17.876 2.452 1.00 10.09 39 GLY B N 1
ATOM 3022 C CA . GLY B 1 39 ? 11.568 18.520 3.671 1.00 10.41 39 GLY B CA 1
ATOM 3023 C C . GLY B 1 39 ? 10.774 19.803 3.496 1.00 10.70 39 GLY B C 1
ATOM 3024 O O . GLY B 1 39 ? 10.380 20.416 4.486 1.00 10.86 39 GLY B O 1
ATOM 3025 N N . HIS B 1 40 ? 10.527 20.200 2.248 1.00 11.02 40 HIS B N 1
ATOM 3026 C CA . HIS B 1 40 ? 9.841 21.458 1.937 1.00 11.45 40 HIS B CA 1
ATOM 3027 C C . HIS B 1 40 ? 8.319 21.320 1.803 1.00 11.96 40 HIS B C 1
ATOM 3028 O O . HIS B 1 40 ? 7.591 22.306 1.919 1.00 12.00 40 HIS B O 1
ATOM 3035 N N . GLY B 1 41 ? 7.847 20.102 1.550 1.00 12.58 41 GLY B N 1
ATOM 3036 C CA . GLY B 1 41 ? 6.418 19.835 1.382 1.00 13.18 41 GLY B CA 1
ATOM 3037 C C . GLY B 1 41 ? 6.098 19.444 -0.049 1.00 13.80 41 GLY B C 1
ATOM 3038 O O . GLY B 1 41 ? 5.956 20.315 -0.912 1.00 13.85 41 GLY B O 1
ATOM 3039 N N . ALA B 1 42 ? 5.983 18.137 -0.298 1.00 14.21 42 ALA B N 1
ATOM 3040 C CA . ALA B 1 42 ? 5.768 17.608 -1.646 1.00 14.84 42 ALA B CA 1
ATOM 3041 C C . ALA B 1 42 ? 4.484 18.129 -2.289 1.00 15.57 42 ALA B C 1
ATOM 3042 O O . ALA B 1 42 ? 4.489 18.527 -3.455 1.00 15.62 42 ALA B O 1
ATOM 3044 N N . ARG B 1 43 ? 3.392 18.129 -1.526 1.00 16.64 43 ARG B N 1
ATOM 3045 C CA . ARG B 1 43 ? 2.110 18.639 -2.013 1.00 17.53 43 ARG B CA 1
ATOM 3046 C C . ARG B 1 43 ? 2.232 20.080 -2.523 1.00 17.70 43 ARG B C 1
ATOM 3047 O O . ARG B 1 43 ? 1.758 20.398 -3.619 1.00 17.89 43 ARG B O 1
ATOM 3055 N N . GLU B 1 44 ? 2.888 20.935 -1.744 1.00 17.57 44 GLU B N 1
ATOM 3056 C CA . GLU B 1 44 ? 2.999 22.351 -2.095 1.00 17.73 44 GLU B CA 1
ATOM 3057 C C . GLU B 1 44 ? 3.989 22.594 -3.232 1.00 17.33 44 GLU B C 1
ATOM 3058 O O . GLU B 1 44 ? 3.755 23.452 -4.089 1.00 17.73 44 GLU B O 1
ATOM 3064 N N . VAL B 1 45 ? 5.084 21.837 -3.245 1.00 16.58 45 VAL B N 1
ATOM 3065 C CA . VAL B 1 45 ? 6.095 21.962 -4.298 1.00 15.87 45 VAL B CA 1
ATOM 3066 C C . VAL B 1 45 ? 5.563 21.483 -5.655 1.00 15.43 45 VAL B C 1
ATOM 3067 O O . VAL B 1 45 ? 5.706 22.184 -6.664 1.00 15.30 45 VAL B O 1
ATOM 3071 N N . VAL B 1 46 ? 4.940 20.307 -5.677 1.00 14.98 46 VAL B N 1
ATOM 3072 C CA . VAL B 1 46 ? 4.312 19.809 -6.907 1.00 15.02 46 VAL B CA 1
ATOM 3073 C C . VAL B 1 46 ? 3.258 20.802 -7.432 1.00 14.88 46 VAL B C 1
ATOM 3074 O O . VAL B 1 46 ? 3.157 21.022 -8.641 1.00 15.01 46 VAL B O 1
ATOM 3078 N N . THR B 1 47 ? 2.503 21.415 -6.522 1.00 14.63 47 THR B N 1
ATOM 3079 C CA . THR B 1 47 ? 1.498 22.421 -6.887 1.00 14.43 47 THR B CA 1
ATOM 3080 C C . THR B 1 47 ? 2.127 23.678 -7.504 1.00 14.38 47 THR B C 1
ATOM 3081 O O . THR B 1 47 ? 1.646 24.178 -8.522 1.00 14.61 47 THR B O 1
ATOM 3085 N N . ALA B 1 48 ? 3.200 24.176 -6.894 1.00 14.14 48 ALA B N 1
ATOM 3086 C CA . ALA B 1 48 ? 3.925 25.335 -7.419 1.00 13.97 48 ALA B CA 1
ATOM 3087 C C . ALA B 1 48 ? 4.563 25.066 -8.786 1.00 14.05 48 ALA B C 1
ATOM 3088 O O . ALA B 1 48 ? 4.649 25.967 -9.618 1.00 14.15 48 ALA B O 1
ATOM 3090 N N . LEU B 1 49 ? 5.012 23.831 -9.012 1.00 14.02 49 LEU B N 1
ATOM 3091 C CA . LEU B 1 49 ? 5.634 23.453 -10.282 1.00 13.98 49 LEU B CA 1
ATOM 3092 C C . LEU B 1 49 ? 4.681 22.674 -11.197 1.00 14.15 49 LEU B C 1
ATOM 3093 O O . LEU B 1 49 ? 5.130 22.021 -12.144 1.00 14.13 49 LEU B O 1
ATOM 3098 N N . HIS B 1 50 ? 3.377 22.753 -10.920 1.00 14.30 50 HIS B N 1
ATOM 3099 C CA . HIS B 1 50 ? 2.364 21.966 -11.645 1.00 14.58 50 HIS B CA 1
ATOM 3100 C C . HIS B 1 50 ? 2.467 22.046 -13.168 1.00 14.68 50 HIS B C 1
ATOM 3101 O O . HIS B 1 50 ? 2.402 21.025 -13.848 1.00 14.58 50 HIS B O 1
ATOM 3108 N N . ASP B 1 51 ? 2.626 23.256 -13.689 1.00 14.95 51 ASP B N 1
ATOM 3109 C CA . ASP B 1 51 ? 2.695 23.467 -15.132 1.00 15.51 51 ASP B CA 1
ATOM 3110 C C . ASP B 1 51 ? 4.126 23.590 -15.648 1.00 15.55 51 ASP B C 1
ATOM 3111 O O . ASP B 1 51 ? 4.405 23.225 -16.791 1.00 15.50 51 ASP B O 1
ATOM 3116 N N . ASP B 1 52 ? 5.018 24.094 -14.795 1.00 15.63 52 ASP B N 1
ATOM 3117 C CA . ASP B 1 52 ? 6.430 24.284 -15.136 1.00 15.61 52 ASP B CA 1
ATOM 3118 C C . ASP B 1 52 ? 7.167 22.972 -15.394 1.00 15.20 52 ASP B C 1
ATOM 3119 O O . ASP B 1 52 ? 7.944 22.872 -16.344 1.00 15.51 52 ASP B O 1
ATOM 3124 N N . ALA B 1 53 ? 6.922 21.975 -14.544 1.00 14.44 53 ALA B N 1
ATOM 3125 C CA . ALA B 1 53 ? 7.720 20.754 -14.533 1.00 13.74 53 ALA B CA 1
ATOM 3126 C C . ALA B 1 53 ? 7.412 19.831 -15.699 1.00 13.29 53 ALA B C 1
ATOM 3127 O O . ALA B 1 53 ? 6.253 19.495 -15.946 1.00 13.19 53 ALA B O 1
ATOM 3129 N N . ASP B 1 54 ? 8.466 19.435 -16.411 1.00 12.79 54 ASP B N 1
ATOM 3130 C CA . ASP B 1 54 ? 8.374 18.453 -17.482 1.00 12.29 54 ASP B CA 1
ATOM 3131 C C . ASP B 1 54 ? 7.961 17.112 -16.889 1.00 12.03 54 ASP B C 1
ATOM 3132 O O . ASP B 1 54 ? 7.222 16.354 -17.509 1.00 12.25 54 ASP B O 1
ATOM 3137 N N . GLY B 1 55 ? 8.443 16.831 -15.683 1.00 11.73 55 GLY B N 1
ATOM 3138 C CA . GLY B 1 55 ? 8.095 15.613 -14.966 1.00 11.32 55 GLY B CA 1
ATOM 3139 C C . GLY B 1 55 ? 8.494 15.647 -13.504 1.00 11.09 55 GLY B C 1
ATOM 3140 O O . GLY B 1 55 ? 9.028 16.645 -13.015 1.00 10.97 55 GLY B O 1
ATOM 3141 N N . PHE B 1 56 ? 8.223 14.547 -12.807 1.00 11.00 56 PHE B N 1
ATOM 3142 C CA . PHE B 1 56 ? 8.538 14.415 -11.388 1.00 10.92 56 PHE B CA 1
ATOM 3143 C C . PHE B 1 56 ? 9.235 13.091 -11.110 1.00 10.90 56 PHE B C 1
ATOM 3144 O O . PHE B 1 56 ? 8.893 12.066 -11.701 1.00 11.07 56 PHE B O 1
ATOM 3152 N N . ALA B 1 57 ? 10.215 13.123 -10.214 1.00 10.82 57 ALA B N 1
ATOM 3153 C CA . ALA B 1 57 ? 10.914 11.919 -9.774 1.00 10.75 57 ALA B CA 1
ATOM 3154 C C . ALA B 1 57 ? 10.800 11.775 -8.259 1.00 10.69 57 ALA B C 1
ATOM 3155 O O . ALA B 1 57 ? 10.938 12.750 -7.518 1.00 10.48 57 ALA B O 1
ATOM 3157 N N . VAL B 1 58 ? 10.543 10.548 -7.815 1.00 10.72 58 VAL B N 1
ATOM 3158 C CA . VAL B 1 58 ? 10.366 10.247 -6.399 1.00 10.77 58 VAL B CA 1
ATOM 3159 C C . VAL B 1 58 ? 11.067 8.936 -6.035 1.00 10.87 58 VAL B C 1
ATOM 3160 O O . VAL B 1 58 ? 11.521 8.202 -6.917 1.00 10.74 58 VAL B O 1
ATOM 3164 N N . ALA B 1 59 ? 11.131 8.642 -4.738 1.00 11.02 59 ALA B N 1
ATOM 3165 C CA . ALA B 1 59 ? 11.882 7.492 -4.236 1.00 11.31 59 ALA B CA 1
ATOM 3166 C C . ALA B 1 59 ? 11.045 6.222 -4.080 1.00 11.47 59 ALA B C 1
ATOM 3167 O O . ALA B 1 59 ? 11.577 5.114 -4.136 1.00 11.43 59 ALA B O 1
ATOM 3169 N N . CYS B 1 60 ? 9.743 6.383 -3.876 1.00 11.80 60 CYS B N 1
ATOM 3170 C CA . CYS B 1 60 ? 8.863 5.235 -3.650 1.00 12.22 60 CYS B CA 1
ATOM 3171 C C . CYS B 1 60 ? 7.454 5.439 -4.215 1.00 12.30 60 CYS B C 1
ATOM 3172 O O . CYS B 1 60 ? 7.116 6.526 -4.692 1.00 12.28 60 CYS B O 1
ATOM 3175 N N . LEU B 1 61 ? 6.647 4.381 -4.147 1.00 12.40 61 LEU B N 1
ATOM 3176 C CA . LEU B 1 61 ? 5.264 4.395 -4.621 1.00 12.50 61 LEU B CA 1
ATOM 3177 C C . LEU B 1 61 ? 4.356 5.332 -3.814 1.00 12.43 61 LEU B C 1
ATOM 3178 O O . LEU B 1 61 ? 3.495 6.004 -4.390 1.00 12.37 61 LEU B O 1
ATOM 3183 N N . GLU B 1 62 ? 4.545 5.357 -2.492 1.00 12.20 62 GLU B N 1
ATOM 3184 C CA . GLU B 1 62 ? 3.798 6.250 -1.593 1.00 12.06 62 GLU B CA 1
ATOM 3185 C C . GLU B 1 62 ? 3.901 7.689 -2.084 1.00 12.00 62 GLU B C 1
ATOM 3186 O O . GLU B 1 62 ? 2.891 8.386 -2.208 1.00 12.05 62 GLU B O 1
ATOM 3192 N N . GLU B 1 63 ? 5.131 8.113 -2.375 1.00 11.93 63 GLU B N 1
ATOM 3193 C CA . GLU B 1 63 ? 5.407 9.445 -2.913 1.00 11.87 63 GLU B CA 1
ATOM 3194 C C . GLU B 1 63 ? 4.849 9.636 -4.320 1.00 11.86 63 GLU B C 1
ATOM 3195 O O . GLU B 1 63 ? 4.331 10.708 -4.646 1.00 12.09 63 GLU B O 1
ATOM 3201 N N . ALA B 1 64 ? 4.973 8.604 -5.153 1.00 11.77 64 ALA B N 1
ATOM 3202 C CA . ALA B 1 64 ? 4.457 8.646 -6.518 1.00 11.79 64 ALA B CA 1
ATOM 3203 C C . ALA B 1 64 ? 2.931 8.799 -6.530 1.00 11.85 64 ALA B C 1
ATOM 3204 O O . ALA B 1 64 ? 2.383 9.577 -7.319 1.00 11.79 64 ALA B O 1
ATOM 3206 N N . ALA B 1 65 ? 2.264 8.067 -5.638 1.00 11.98 65 ALA B N 1
ATOM 3207 C CA . ALA B 1 65 ? 0.811 8.146 -5.462 1.00 12.09 65 ALA B CA 1
ATOM 3208 C C . ALA B 1 65 ? 0.371 9.549 -5.073 1.00 12.19 65 ALA B C 1
ATOM 3209 O O . ALA B 1 65 ? -0.660 10.028 -5.532 1.00 12.26 65 ALA B O 1
ATOM 3211 N N . GLU B 1 66 ? 1.164 10.200 -4.227 1.00 12.59 66 GLU B N 1
ATOM 3212 C CA . GLU B 1 66 ? 0.883 11.562 -3.794 1.00 12.81 66 GLU B CA 1
ATOM 3213 C C . GLU B 1 66 ? 1.003 12.560 -4.955 1.00 12.99 66 GLU B C 1
ATOM 3214 O O . GLU B 1 66 ? 0.144 13.437 -5.111 1.00 13.20 66 GLU B O 1
ATOM 3220 N N . VAL B 1 67 ? 2.057 12.421 -5.765 1.00 12.80 67 VAL B N 1
ATOM 3221 C CA . VAL B 1 67 ? 2.265 13.298 -6.925 1.00 12.70 67 VAL B CA 1
ATOM 3222 C C . VAL B 1 67 ? 1.162 13.098 -7.970 1.00 12.74 67 VAL B C 1
ATOM 3223 O O . VAL B 1 67 ? 0.617 14.067 -8.491 1.00 12.67 67 VAL B O 1
ATOM 3227 N N . ARG B 1 68 ? 0.830 11.842 -8.262 1.00 13.00 68 ARG B N 1
ATOM 3228 C CA . ARG B 1 68 ? -0.201 11.530 -9.255 1.00 13.28 68 ARG B CA 1
ATOM 3229 C C . ARG B 1 68 ? -1.572 12.091 -8.861 1.00 13.49 68 ARG B C 1
ATOM 3230 O O . ARG B 1 68 ? -2.294 12.615 -9.705 1.00 13.56 68 ARG B O 1
ATOM 3238 N N . ALA B 1 69 ? -1.916 11.988 -7.580 1.00 13.70 69 ALA B N 1
ATOM 3239 C CA . ALA B 1 69 ? -3.170 12.538 -7.077 1.00 13.83 69 ALA B CA 1
ATOM 3240 C C . ALA B 1 69 ? -3.277 14.035 -7.385 1.00 14.00 69 ALA B C 1
ATOM 3241 O O . ALA B 1 69 ? -4.378 14.550 -7.621 1.00 14.29 69 ALA B O 1
ATOM 3243 N N . LEU B 1 70 ? -2.127 14.713 -7.399 1.00 13.93 70 LEU B N 1
ATOM 3244 C CA . LEU B 1 70 ? -2.050 16.154 -7.660 1.00 13.75 70 LEU B CA 1
ATOM 3245 C C . LEU B 1 70 ? -1.874 16.497 -9.137 1.00 13.48 70 LEU B C 1
ATOM 3246 O O . LEU B 1 70 ? -2.345 17.538 -9.593 1.00 13.55 70 LEU B O 1
ATOM 3251 N N . HIS B 1 71 ? -1.176 15.636 -9.874 1.00 13.09 71 HIS B N 1
ATOM 3252 C CA . HIS B 1 71 ? -1.007 15.828 -11.309 1.00 12.87 71 HIS B CA 1
ATOM 3253 C C . HIS B 1 71 ? -1.419 14.571 -12.070 1.00 12.81 71 HIS B C 1
ATOM 3254 O O . HIS B 1 71 ? -0.722 13.557 -12.048 1.00 13.00 71 HIS B O 1
ATOM 3261 N N . ALA B 1 72 ? -2.559 14.652 -12.743 1.00 12.76 72 ALA B N 1
ATOM 3262 C CA . ALA B 1 72 ? -3.197 13.482 -13.344 1.00 12.71 72 ALA B CA 1
ATOM 3263 C C . ALA B 1 72 ? -2.449 12.905 -14.544 1.00 12.68 72 ALA B C 1
ATOM 3264 O O . ALA B 1 72 ? -2.535 11.706 -14.801 1.00 12.65 72 ALA B O 1
ATOM 3266 N N . SER B 1 73 ? -1.714 13.757 -15.260 1.00 12.73 73 SER B N 1
ATOM 3267 C CA . SER B 1 73 ? -1.099 13.388 -16.541 1.00 12.65 73 SER B CA 1
ATOM 3268 C C . SER B 1 73 ? 0.434 13.362 -16.557 1.00 12.62 73 SER B C 1
ATOM 3269 O O . SER B 1 73 ? 1.035 12.671 -17.382 1.00 12.84 73 SER B O 1
ATOM 3272 N N . ALA B 1 74 ? 1.066 14.117 -15.663 1.00 12.48 74 ALA B N 1
ATOM 3273 C CA . ALA B 1 74 ? 2.524 14.278 -15.689 1.00 12.39 74 ALA B CA 1
ATOM 3274 C C . ALA B 1 74 ? 3.295 12.967 -15.600 1.00 12.33 74 ALA B C 1
ATOM 3275 O O . ALA B 1 74 ? 2.810 11.965 -15.067 1.00 12.38 74 ALA B O 1
ATOM 3277 N N . ARG B 1 75 ? 4.509 13.004 -16.133 1.00 12.24 75 ARG B N 1
ATOM 3278 C CA . ARG B 1 75 ? 5.445 11.902 -16.053 1.00 12.19 75 ARG B CA 1
ATOM 3279 C C . ARG B 1 75 ? 6.030 11.788 -14.639 1.00 12.10 75 ARG B C 1
ATOM 3280 O O . ARG B 1 75 ? 6.596 12.753 -14.103 1.00 12.05 75 ARG B O 1
ATOM 3288 N N . ILE B 1 76 ? 5.887 10.610 -14.035 1.00 11.74 76 ILE B N 1
ATOM 3289 C CA . ILE B 1 76 ? 6.413 10.379 -12.690 1.00 11.48 76 ILE B CA 1
ATOM 3290 C C . ILE B 1 76 ? 7.345 9.176 -12.666 1.00 11.30 76 ILE B C 1
ATOM 3291 O O . ILE B 1 76 ? 6.938 8.058 -12.986 1.00 11.37 76 ILE B O 1
ATOM 3296 N N . LEU B 1 77 ? 8.591 9.416 -12.268 1.00 11.01 77 LEU B N 1
ATOM 3297 C CA . LEU B 1 77 ? 9.610 8.377 -12.248 1.00 10.79 77 LEU B CA 1
ATOM 3298 C C . LEU B 1 77 ? 9.831 7.793 -10.861 1.00 10.68 77 LEU B C 1
ATOM 3299 O O . LEU B 1 77 ? 10.041 8.529 -9.894 1.00 10.70 77 LEU B O 1
ATOM 3304 N N . LEU B 1 78 ? 9.782 6.464 -10.782 1.00 10.68 78 LEU B N 1
ATOM 3305 C CA . LEU B 1 78 ? 10.153 5.729 -9.575 1.00 10.70 78 LEU B CA 1
ATOM 3306 C C . LEU B 1 78 ? 11.654 5.466 -9.605 1.00 10.90 78 LEU B C 1
ATOM 3307 O O . LEU B 1 78 ? 12.099 4.460 -10.162 1.00 10.86 78 LEU B O 1
ATOM 3312 N N . LEU B 1 79 ? 12.426 6.367 -8.997 1.00 11.14 79 LEU B N 1
ATOM 3313 C CA . LEU B 1 79 ? 13.892 6.320 -9.054 1.00 11.50 79 LEU B CA 1
ATOM 3314 C C . LEU B 1 79 ? 14.501 4.976 -8.645 1.00 11.87 79 LEU B C 1
ATOM 3315 O O . LEU B 1 79 ? 15.517 4.566 -9.190 1.00 11.80 79 LEU B O 1
ATOM 3320 N N . GLU B 1 80 ? 13.865 4.292 -7.699 1.00 12.45 80 GLU B N 1
ATOM 3321 C CA . GLU B 1 80 ? 14.358 3.004 -7.214 1.00 12.97 80 GLU B CA 1
ATOM 3322 C C . GLU B 1 80 ? 13.510 1.850 -7.752 1.00 13.21 80 GLU B C 1
ATOM 3323 O O . GLU B 1 80 ? 13.737 0.682 -7.404 1.00 13.33 80 GLU B O 1
ATOM 3329 N N . GLY B 1 81 ? 12.539 2.178 -8.603 1.00 13.18 81 GLY B N 1
ATOM 3330 C CA . GLY B 1 81 ? 11.602 1.182 -9.121 1.00 13.45 81 GLY B CA 1
ATOM 3331 C C . GLY B 1 81 ? 10.626 0.673 -8.071 1.00 13.63 81 GLY B C 1
ATOM 3332 O O . GLY B 1 81 ? 10.337 1.365 -7.090 1.00 13.49 81 GLY B O 1
ATOM 3333 N N . CYS B 1 82 ? 10.113 -0.539 -8.281 1.00 13.85 82 CYS B N 1
ATOM 3334 C CA . CYS B 1 82 ? 9.189 -1.162 -7.331 1.00 13.90 82 CYS B CA 1
ATOM 3335 C C . CYS B 1 82 ? 9.920 -2.048 -6.334 1.00 13.79 82 CYS B C 1
ATOM 3336 O O . CYS B 1 82 ? 10.862 -2.761 -6.695 1.00 13.67 82 CYS B O 1
ATOM 3339 N N . PHE B 1 83 ? 9.461 -2.001 -5.085 1.00 13.58 83 PHE B N 1
ATOM 3340 C CA . PHE B 1 83 ? 10.066 -2.748 -3.988 1.00 13.36 83 PHE B CA 1
ATOM 3341 C C . PHE B 1 83 ? 9.514 -4.167 -3.802 1.00 13.54 83 PHE B C 1
ATOM 3342 O O . PHE B 1 83 ? 10.185 -5.021 -3.221 1.00 13.48 83 PHE B O 1
ATOM 3350 N N . GLU B 1 84 ? 8.298 -4.417 -4.283 1.00 13.70 84 GLU B N 1
ATOM 3351 C CA . GLU B 1 84 ? 7.673 -5.738 -4.142 1.00 14.03 84 GLU B CA 1
ATOM 3352 C C . GLU B 1 84 ? 6.625 -6.013 -5.220 1.00 14.35 84 GLU B C 1
ATOM 3353 O O . GLU B 1 84 ? 6.130 -5.083 -5.876 1.00 14.55 84 GLU B O 1
ATOM 3359 N N . ALA B 1 85 ? 6.289 -7.295 -5.380 1.00 14.45 85 ALA B N 1
ATOM 3360 C CA . ALA B 1 85 ? 5.308 -7.764 -6.368 1.00 14.62 85 ALA B CA 1
ATOM 3361 C C . ALA B 1 85 ? 4.019 -6.934 -6.441 1.00 14.81 85 ALA B C 1
ATOM 3362 O O . ALA B 1 85 ? 3.575 -6.579 -7.534 1.00 14.76 85 ALA B O 1
ATOM 3364 N N . SER B 1 86 ? 3.438 -6.616 -5.282 1.00 15.26 86 SER B N 1
ATOM 3365 C CA . SER B 1 86 ? 2.114 -5.969 -5.216 1.00 15.61 86 SER B CA 1
ATOM 3366 C C . SER B 1 86 ? 2.095 -4.523 -5.715 1.00 15.75 86 SER B C 1
ATOM 3367 O O . SER B 1 86 ? 1.025 -3.963 -5.961 1.00 15.69 86 SER B O 1
ATOM 3370 N N . GLU B 1 87 ? 3.277 -3.926 -5.856 1.00 16.16 87 GLU B N 1
ATOM 3371 C CA . GLU B 1 87 ? 3.398 -2.532 -6.288 1.00 16.30 87 GLU B CA 1
ATOM 3372 C C . GLU B 1 87 ? 3.116 -2.358 -7.779 1.00 16.28 87 GLU B C 1
ATOM 3373 O O . GLU B 1 87 ? 2.608 -1.317 -8.195 1.00 16.38 87 GLU B O 1
ATOM 3379 N N . TYR B 1 88 ? 3.427 -3.381 -8.576 1.00 16.41 88 TYR B N 1
ATOM 3380 C CA . TYR B 1 88 ? 3.304 -3.287 -10.040 1.00 16.54 88 TYR B CA 1
ATOM 3381 C C . TYR B 1 88 ? 1.900 -2.940 -10.547 1.00 16.82 88 TYR B C 1
ATOM 3382 O O . TYR B 1 88 ? 1.754 -2.086 -11.427 1.00 16.82 88 TYR B O 1
ATOM 3391 N N . ALA B 1 89 ? 0.881 -3.591 -9.985 1.00 17.21 89 ALA B N 1
ATOM 3392 C CA . ALA B 1 89 ? -0.516 -3.280 -10.316 1.00 17.75 89 ALA B CA 1
ATOM 3393 C C . ALA B 1 89 ? -0.834 -1.806 -10.080 1.00 17.89 89 ALA B C 1
ATOM 3394 O O . ALA B 1 89 ? -1.397 -1.147 -10.946 1.00 18.11 89 ALA B O 1
ATOM 3396 N N . LEU B 1 90 ? -0.454 -1.290 -8.915 1.00 18.48 90 LEU B N 1
ATOM 3397 C CA . LEU B 1 90 ? -0.716 0.110 -8.579 1.00 18.97 90 LEU B CA 1
ATOM 3398 C C . LEU B 1 90 ? 0.074 1.069 -9.479 1.00 18.87 90 LEU B C 1
ATOM 3399 O O . LEU B 1 90 ? -0.435 2.129 -9.864 1.00 18.73 90 LEU B O 1
ATOM 3404 N N . ALA B 1 91 ? 1.305 0.678 -9.819 1.00 18.67 91 ALA B N 1
ATOM 3405 C CA . ALA B 1 91 ? 2.172 1.467 -10.697 1.00 18.59 91 ALA B CA 1
ATOM 3406 C C . ALA B 1 91 ? 1.585 1.591 -12.101 1.00 18.59 91 ALA B C 1
ATOM 3407 O O . ALA B 1 91 ? 1.687 2.652 -12.733 1.00 18.00 91 ALA B O 1
ATOM 3409 N N . GLY B 1 92 ? 0.974 0.500 -12.569 1.00 18.73 92 GLY B N 1
ATOM 3410 C CA . GLY B 1 92 ? 0.247 0.473 -13.834 1.00 19.08 92 GLY B CA 1
ATOM 3411 C C . GLY B 1 92 ? -0.938 1.420 -13.834 1.00 19.55 92 GLY B C 1
ATOM 3412 O O . GLY B 1 92 ? -1.113 2.212 -14.770 1.00 19.56 92 GLY B O 1
ATOM 3413 N N . GLN B 1 93 ? -1.743 1.350 -12.775 1.00 20.07 93 GLN B N 1
ATOM 3414 C CA . GLN B 1 93 ? -2.922 2.207 -12.630 1.00 20.83 93 GLN B CA 1
ATOM 3415 C C . GLN B 1 93 ? -2.575 3.692 -12.572 1.00 19.90 93 GLN B C 1
ATOM 3416 O O . GLN B 1 93 ? -3.261 4.517 -13.178 1.00 19.48 93 GLN B O 1
ATOM 3422 N N . LEU B 1 94 ? -1.509 4.021 -11.844 1.00 18.84 94 LEU B N 1
ATOM 3423 C CA . LEU B 1 94 ? -1.064 5.405 -11.701 1.00 17.98 94 LEU B CA 1
ATOM 3424 C C . LEU B 1 94 ? -0.134 5.823 -12.839 1.00 17.44 94 LEU B C 1
ATOM 3425 O O . LEU B 1 94 ? 0.424 6.922 -12.820 1.00 17.26 94 LEU B O 1
ATOM 3430 N N . ARG B 1 95 ? 0.022 4.935 -13.822 1.00 16.85 95 ARG B N 1
ATOM 3431 C CA . ARG B 1 95 ? 0.810 5.194 -15.033 1.00 16.56 95 ARG B CA 1
ATOM 3432 C C . ARG B 1 95 ? 2.203 5.769 -14.742 1.00 15.96 95 ARG B C 1
ATOM 3433 O O . ARG B 1 95 ? 2.585 6.822 -15.262 1.00 15.68 95 ARG B O 1
ATOM 3441 N N . LEU B 1 96 ? 2.952 5.059 -13.904 1.00 15.28 96 LEU B N 1
ATOM 3442 C CA . LEU B 1 96 ? 4.275 5.508 -13.484 1.00 14.92 96 LEU B CA 1
ATOM 3443 C C . LEU B 1 96 ? 5.387 5.023 -14.420 1.00 14.78 96 LEU B C 1
ATOM 3444 O O . LEU B 1 96 ? 5.244 3.997 -15.097 1.00 14.51 96 LEU B O 1
ATOM 3449 N N . ASP B 1 97 ? 6.484 5.778 -14.465 1.00 14.73 97 ASP B N 1
ATOM 3450 C CA . ASP B 1 97 ? 7.704 5.319 -15.126 1.00 14.80 97 ASP B CA 1
ATOM 3451 C C . ASP B 1 97 ? 8.463 4.428 -14.166 1.00 14.68 97 ASP B C 1
ATOM 3452 O O . ASP B 1 97 ? 8.769 4.837 -13.044 1.00 14.80 97 ASP B O 1
ATOM 3457 N N . LEU B 1 98 ? 8.740 3.205 -14.606 1.00 14.64 98 LEU B N 1
ATOM 3458 C CA . LEU B 1 98 ? 9.404 2.207 -13.774 1.00 14.78 98 LEU B CA 1
ATOM 3459 C C . LEU B 1 98 ? 10.913 2.223 -13.952 1.00 15.07 98 LEU B C 1
ATOM 3460 O O . LEU B 1 98 ? 11.421 2.590 -15.016 1.00 15.02 98 LEU B O 1
ATOM 3465 N N . VAL B 1 99 ? 11.619 1.808 -12.899 1.00 15.30 99 VAL B N 1
ATOM 3466 C CA . VAL B 1 99 ? 13.050 1.550 -12.968 1.00 15.33 99 VAL B CA 1
ATOM 3467 C C . VAL B 1 99 ? 13.314 0.074 -12.691 1.00 15.56 99 VAL B C 1
ATOM 3468 O O . VAL B 1 99 ? 12.771 -0.493 -11.742 1.00 15.83 99 VAL B O 1
ATOM 3472 N N . ILE B 1 100 ? 14.124 -0.548 -13.543 1.00 15.74 100 ILE B N 1
ATOM 3473 C CA . ILE B 1 100 ? 14.658 -1.879 -13.269 1.00 15.98 100 ILE B CA 1
ATOM 3474 C C . ILE B 1 100 ? 16.175 -1.760 -13.102 1.00 16.34 100 ILE B C 1
ATOM 3475 O O . ILE B 1 100 ? 16.882 -1.312 -14.013 1.00 15.89 100 ILE B O 1
ATOM 3480 N N . GLN B 1 101 ? 16.660 -2.156 -11.926 1.00 17.02 101 GLN B N 1
ATOM 3481 C CA . GLN B 1 101 ? 18.051 -1.925 -11.542 1.00 17.51 101 GLN B CA 1
ATOM 3482 C C . GLN B 1 101 ? 18.773 -3.192 -11.079 1.00 17.76 101 GLN B C 1
ATOM 3483 O O . GLN B 1 101 ? 19.959 -3.148 -10.763 1.00 18.08 101 GLN B O 1
ATOM 3489 N N . GLY B 1 102 ? 18.050 -4.307 -11.029 1.00 17.85 102 GLY B N 1
ATOM 3490 C CA . GLY B 1 102 ? 18.616 -5.599 -10.651 1.00 17.62 102 GLY B CA 1
ATOM 3491 C C . GLY B 1 102 ? 17.834 -6.734 -11.285 1.00 17.94 102 GLY B C 1
ATOM 3492 O O . GLY B 1 102 ? 16.785 -6.507 -11.896 1.00 17.64 102 GLY B O 1
ATOM 3493 N N . ALA B 1 103 ? 18.347 -7.957 -11.141 1.00 18.36 103 ALA B N 1
ATOM 3494 C CA . ALA B 1 103 ? 17.722 -9.144 -11.737 1.00 18.58 103 ALA B CA 1
ATOM 3495 C C . ALA B 1 103 ? 16.395 -9.497 -11.060 1.00 18.85 103 ALA B C 1
ATOM 3496 O O . ALA B 1 103 ? 15.402 -9.771 -11.739 1.00 18.98 103 ALA B O 1
ATOM 3498 N N . GLU B 1 104 ? 16.381 -9.477 -9.727 1.00 19.22 104 GLU B N 1
ATOM 3499 C CA . GLU B 1 104 ? 15.166 -9.752 -8.958 1.00 19.57 104 GLU B CA 1
ATOM 3500 C C . GLU B 1 104 ? 14.033 -8.832 -9.405 1.00 19.67 104 GLU B C 1
ATOM 3501 O O . GLU B 1 104 ? 12.945 -9.296 -9.746 1.00 19.51 104 GLU B O 1
ATOM 3507 N N . GLN B 1 105 ? 14.318 -7.530 -9.422 1.00 19.79 105 GLN B N 1
ATOM 3508 C CA . GLN B 1 105 ? 13.359 -6.508 -9.816 1.00 20.11 105 GLN B CA 1
ATOM 3509 C C . GLN B 1 105 ? 12.860 -6.705 -11.247 1.00 20.64 105 GLN B C 1
ATOM 3510 O O . GLN B 1 105 ? 11.679 -6.492 -11.535 1.00 20.68 105 GLN B O 1
ATOM 3516 N N . GLY B 1 106 ? 13.763 -7.108 -12.138 1.00 21.22 106 GLY B N 1
ATOM 3517 C CA . GLY B 1 106 ? 13.410 -7.381 -13.528 1.00 21.80 106 GLY B CA 1
ATOM 3518 C C . GLY B 1 106 ? 12.522 -8.603 -13.666 1.00 22.35 106 GLY B C 1
ATOM 3519 O O . GLY B 1 106 ? 11.603 -8.624 -14.486 1.00 22.20 106 GLY B O 1
ATOM 3520 N N . GLU B 1 107 ? 12.801 -9.622 -12.858 1.00 23.17 107 GLU B N 1
ATOM 3521 C CA . GLU B 1 107 ? 12.022 -10.855 -12.866 1.00 24.08 107 GLU B CA 1
ATOM 3522 C C . GLU B 1 107 ? 10.633 -10.612 -12.282 1.00 24.28 107 GLU B C 1
ATOM 3523 O O . GLU B 1 107 ? 9.651 -11.203 -12.731 1.00 24.63 107 GLU B O 1
ATOM 3529 N N . ALA B 1 108 ? 10.563 -9.723 -11.293 1.00 24.27 108 ALA B N 1
ATOM 3530 C CA . ALA B 1 108 ? 9.298 -9.311 -10.693 1.00 23.99 108 ALA B CA 1
ATOM 3531 C C . ALA B 1 108 ? 8.423 -8.552 -11.684 1.00 23.86 108 ALA B C 1
ATOM 3532 O O . ALA B 1 108 ? 7.196 -8.671 -11.650 1.00 24.44 108 ALA B O 1
ATOM 3534 N N . PHE B 1 109 ? 9.051 -7.770 -12.559 1.00 23.28 109 PHE B N 1
ATOM 3535 C CA . PHE B 1 109 ? 8.308 -7.023 -13.563 1.00 23.13 109 PHE B CA 1
ATOM 3536 C C . PHE B 1 109 ? 7.700 -7.976 -14.589 1.00 23.60 109 PHE B C 1
ATOM 3537 O O . PHE B 1 109 ? 6.525 -7.857 -14.938 1.00 23.68 109 PHE B O 1
ATOM 3545 N N . LEU B 1 110 ? 8.516 -8.911 -15.068 1.00 24.27 110 LEU B N 1
ATOM 3546 C CA . LEU B 1 110 ? 8.076 -9.950 -15.993 1.00 24.74 110 LEU B CA 1
ATOM 3547 C C . LEU B 1 110 ? 6.921 -10.785 -15.424 1.00 25.56 110 LEU B C 1
ATOM 3548 O O . LEU B 1 110 ? 5.951 -11.073 -16.127 1.00 25.99 110 LEU B O 1
ATOM 3553 N N . ALA B 1 111 ? 7.030 -11.150 -14.146 1.00 26.11 111 ALA B N 1
ATOM 3554 C CA . ALA B 1 111 ? 6.021 -11.964 -13.466 1.00 26.50 111 ALA B CA 1
ATOM 3555 C C . ALA B 1 111 ? 4.714 -11.212 -13.190 1.00 27.13 111 ALA B C 1
ATOM 3556 O O . ALA B 1 111 ? 3.677 -11.838 -12.978 1.00 27.86 111 ALA B O 1
ATOM 3558 N N . ALA B 1 112 ? 4.768 -9.880 -13.201 1.00 27.44 112 ALA B N 1
ATOM 3559 C CA . ALA B 1 112 ? 3.608 -9.043 -12.879 1.00 27.59 112 ALA B CA 1
ATOM 3560 C C . ALA B 1 112 ? 2.505 -9.118 -13.931 1.00 28.12 112 ALA B C 1
ATOM 3561 O O . ALA B 1 112 ? 1.329 -9.018 -13.600 1.00 27.85 112 ALA B O 1
ATOM 3563 N N . GLY B 1 113 ? 2.898 -9.285 -15.192 1.00 29.17 113 GLY B N 1
ATOM 3564 C CA . GLY B 1 113 ? 1.956 -9.418 -16.305 1.00 29.92 113 GLY B CA 1
ATOM 3565 C C . GLY B 1 113 ? 0.980 -8.265 -16.454 1.00 31.10 113 GLY B C 1
ATOM 3566 O O . GLY B 1 113 ? -0.229 -8.481 -16.542 1.00 31.33 113 GLY B O 1
ATOM 3567 N N . LEU B 1 114 ? 1.504 -7.041 -16.486 1.00 31.83 114 LEU B N 1
ATOM 3568 C CA . LEU B 1 114 ? 0.676 -5.842 -16.634 1.00 32.10 114 LEU B CA 1
ATOM 3569 C C . LEU B 1 114 ? 0.217 -5.658 -18.076 1.00 33.08 114 LEU B C 1
ATOM 3570 O O . LEU B 1 114 ? 1.024 -5.740 -19.007 1.00 33.79 114 LEU B O 1
ATOM 3575 N N . ASP B 1 115 ? -1.079 -5.409 -18.252 1.00 33.68 115 ASP B N 1
ATOM 3576 C CA . ASP B 1 115 ? -1.648 -5.135 -19.572 1.00 34.00 115 ASP B CA 1
ATOM 3577 C C . ASP B 1 115 ? -1.225 -3.761 -20.076 1.00 33.28 115 ASP B C 1
ATOM 3578 O O . ASP B 1 115 ? -0.788 -3.622 -21.218 1.00 32.98 115 ASP B O 1
ATOM 3583 N N . ILE B 1 116 ? -1.359 -2.751 -19.215 1.00 32.58 116 ILE B N 1
ATOM 3584 C CA . ILE B 1 116 ? -1.029 -1.365 -19.564 1.00 30.85 116 ILE B CA 1
ATOM 3585 C C . ILE B 1 116 ? 0.477 -1.184 -19.817 1.00 28.96 116 ILE B C 1
ATOM 3586 O O . ILE B 1 116 ? 1.302 -1.531 -18.968 1.00 29.01 116 ILE B O 1
ATOM 3591 N N . PRO B 1 117 ? 0.836 -0.668 -21.008 1.00 27.32 117 PRO B N 1
ATOM 3592 C CA . PRO B 1 117 ? 2.246 -0.425 -21.313 1.00 25.93 117 PRO B CA 1
ATOM 3593 C C . PRO B 1 117 ? 2.811 0.754 -20.512 1.00 24.19 117 PRO B C 1
ATOM 3594 O O . PRO B 1 117 ? 2.136 1.775 -20.342 1.00 23.52 117 PRO B O 1
ATOM 3598 N N . LEU B 1 118 ? 4.038 0.591 -20.018 1.00 22.37 118 LEU B N 1
ATOM 3599 C CA . LEU B 1 118 ? 4.702 1.615 -19.212 1.00 20.90 118 LEU B CA 1
ATOM 3600 C C . LEU B 1 118 ? 6.115 1.914 -19.714 1.00 20.06 118 LEU B C 1
ATOM 3601 O O . LEU B 1 118 ? 6.760 1.062 -20.341 1.00 20.30 118 LEU B O 1
ATOM 3606 N N . ASN B 1 119 ? 6.587 3.130 -19.445 1.00 18.43 119 ASN B N 1
ATOM 3607 C CA . ASN B 1 119 ? 7.980 3.480 -19.696 1.00 17.17 119 ASN B CA 1
ATOM 3608 C C . ASN B 1 119 ? 8.862 2.785 -18.659 1.00 16.61 119 ASN B C 1
ATOM 3609 O O . ASN B 1 119 ? 8.602 2.877 -17.457 1.00 16.35 119 ASN B O 1
ATOM 3614 N N . VAL B 1 120 ? 9.885 2.076 -19.134 1.00 16.01 120 VAL B N 1
ATOM 3615 C CA . VAL B 1 120 ? 10.820 1.362 -18.261 1.00 15.38 120 VAL B CA 1
ATOM 3616 C C . VAL B 1 120 ? 12.231 1.918 -18.432 1.00 15.09 120 VAL B C 1
ATOM 3617 O O . VAL B 1 120 ? 12.747 2.015 -19.550 1.00 15.06 120 VAL B O 1
ATOM 3621 N N . TRP B 1 121 ? 12.834 2.299 -17.308 1.00 14.61 121 TRP B N 1
ATOM 3622 C CA . TRP B 1 121 ? 14.172 2.872 -17.279 1.00 13.89 121 TRP B CA 1
ATOM 3623 C C . TRP B 1 121 ? 15.137 1.850 -16.710 1.00 13.74 121 TRP B C 1
ATOM 3624 O O . TRP B 1 121 ? 15.040 1.482 -15.539 1.00 13.60 121 TRP B O 1
ATOM 3635 N N . LEU B 1 122 ? 16.061 1.387 -17.544 1.00 13.71 122 LEU B N 1
ATOM 3636 C CA . LEU B 1 122 ? 17.077 0.444 -17.099 1.00 13.69 122 LEU B CA 1
ATOM 3637 C C . LEU B 1 122 ? 18.224 1.201 -16.451 1.00 13.62 122 LEU B C 1
ATOM 3638 O O . LEU B 1 122 ? 18.784 2.124 -17.042 1.00 13.37 122 LEU B O 1
ATOM 3643 N N . LYS B 1 123 ? 18.566 0.802 -15.231 1.00 13.82 123 LYS B N 1
ATOM 3644 C CA . LYS B 1 123 ? 19.584 1.499 -14.459 1.00 13.83 123 LYS B CA 1
ATOM 3645 C C . LYS B 1 123 ? 20.962 0.873 -14.628 1.00 13.82 123 LYS B C 1
ATOM 3646 O O . LYS B 1 123 ? 21.166 -0.305 -14.319 1.00 13.57 123 LYS B O 1
ATOM 3652 N N . LEU B 1 124 ? 21.893 1.678 -15.135 1.00 13.84 124 LEU B N 1
ATOM 3653 C CA . LEU B 1 124 ? 23.298 1.306 -15.211 1.00 13.82 124 LEU B CA 1
ATOM 3654 C C . LEU B 1 124 ? 24.023 1.726 -13.939 1.00 13.97 124 LEU B C 1
ATOM 3655 O O . LEU B 1 124 ? 23.953 2.885 -13.521 1.00 14.05 124 LEU B O 1
ATOM 3660 N N . ASP B 1 125 ? 24.697 0.768 -13.314 1.00 14.41 125 ASP B N 1
ATOM 3661 C CA . ASP B 1 125 ? 25.685 1.066 -12.287 1.00 14.70 125 ASP B CA 1
ATOM 3662 C C . ASP B 1 125 ? 26.958 1.482 -13.010 1.00 14.76 125 ASP B C 1
ATOM 3663 O O . ASP B 1 125 ? 27.633 0.645 -13.606 1.00 15.05 125 ASP B O 1
ATOM 3668 N N . SER B 1 126 ? 27.285 2.768 -12.962 1.00 14.87 126 SER B N 1
ATOM 3669 C CA . SER B 1 126 ? 28.464 3.272 -13.667 1.00 15.26 126 SER B CA 1
ATOM 3670 C C . SER B 1 126 ? 29.663 3.563 -12.759 1.00 15.58 126 SER B C 1
ATOM 3671 O O . SER B 1 126 ? 30.648 4.152 -13.201 1.00 15.92 126 SER B O 1
ATOM 3674 N N . GLY B 1 127 ? 29.589 3.134 -11.501 1.00 15.95 127 GLY B N 1
ATOM 3675 C CA . GLY B 1 127 ? 30.704 3.310 -10.569 1.00 16.47 127 GLY B CA 1
ATOM 3676 C C . GLY B 1 127 ? 30.294 3.530 -9.124 1.00 16.90 127 GLY B C 1
ATOM 3677 O O . GLY B 1 127 ? 31.117 3.422 -8.213 1.00 17.16 127 GLY B O 1
ATOM 3678 N N . MET B 1 128 ? 29.019 3.838 -8.918 1.00 17.40 128 MET B N 1
ATOM 3679 C CA . MET B 1 128 ? 28.461 4.055 -7.583 1.00 17.70 128 MET B CA 1
ATOM 3680 C C . MET B 1 128 ? 28.449 2.748 -6.786 1.00 17.83 128 MET B C 1
ATOM 3681 O O . MET B 1 128 ? 28.616 2.753 -5.565 1.00 18.08 128 MET B O 1
ATOM 3686 N N . HIS B 1 129 ? 28.266 1.635 -7.494 1.00 18.03 129 HIS B N 1
ATOM 3687 C CA . HIS B 1 129 ? 28.268 0.282 -6.912 1.00 18.50 129 HIS B CA 1
ATOM 3688 C C . HIS B 1 129 ? 27.272 0.027 -5.764 1.00 18.96 129 HIS B C 1
ATOM 3689 O O . HIS B 1 129 ? 27.581 -0.675 -4.798 1.00 19.09 129 HIS B O 1
ATOM 3696 N N . ARG B 1 130 ? 26.078 0.604 -5.886 1.00 19.63 130 ARG B N 1
ATOM 3697 C CA . ARG B 1 130 ? 24.954 0.263 -5.012 1.00 19.92 130 ARG B CA 1
ATOM 3698 C C . ARG B 1 130 ? 23.823 -0.371 -5.831 1.00 19.85 130 ARG B C 1
ATOM 3699 O O . ARG B 1 130 ? 23.650 -1.594 -5.815 1.00 20.10 130 ARG B O 1
ATOM 3707 N N . LEU B 1 131 ? 23.080 0.456 -6.565 1.00 19.49 131 LEU B N 1
ATOM 3708 C CA . LEU B 1 131 ? 22.014 -0.019 -7.449 1.00 18.88 131 LEU B CA 1
ATOM 3709 C C . LEU B 1 131 ? 22.485 -0.068 -8.900 1.00 18.55 131 LEU B C 1
ATOM 3710 O O . LEU B 1 131 ? 23.485 0.557 -9.253 1.00 18.30 131 LEU B O 1
ATOM 3715 N N . GLY B 1 132 ? 21.761 -0.809 -9.736 1.00 18.39 132 GLY B N 1
ATOM 3716 C CA . GLY B 1 132 ? 22.027 -0.826 -11.173 1.00 18.20 132 GLY B CA 1
ATOM 3717 C C . GLY B 1 132 ? 22.707 -2.078 -11.695 1.00 18.08 132 GLY B C 1
ATOM 3718 O O . GLY B 1 132 ? 23.299 -2.843 -10.928 1.00 17.77 132 GLY B O 1
ATOM 3719 N N . PHE B 1 133 ? 22.604 -2.286 -13.008 1.00 18.04 133 PHE B N 1
ATOM 3720 C CA . PHE B 1 133 ? 23.259 -3.401 -13.685 1.00 18.18 133 PHE B CA 1
ATOM 3721 C C . PHE B 1 133 ? 24.683 -3.037 -14.079 1.00 18.66 133 PHE B C 1
ATOM 3722 O O . PHE B 1 133 ? 25.012 -1.858 -14.241 1.00 18.50 133 PHE B O 1
ATOM 3730 N N . ASP B 1 134 ? 25.524 -4.055 -14.243 1.00 19.36 134 ASP B N 1
ATOM 3731 C CA . ASP B 1 134 ? 26.764 -3.886 -14.991 1.00 20.00 134 ASP B CA 1
ATOM 3732 C C . ASP B 1 134 ? 26.392 -3.893 -16.487 1.00 19.68 134 ASP B C 1
ATOM 3733 O O . ASP B 1 134 ? 25.276 -4.299 -16.834 1.00 19.49 134 ASP B O 1
ATOM 3738 N N . PRO B 1 135 ? 27.295 -3.417 -17.371 1.00 19.34 135 PRO B N 1
ATOM 3739 C CA . PRO B 1 135 ? 26.928 -3.302 -18.794 1.00 19.21 135 PRO B CA 1
ATOM 3740 C C . PRO B 1 135 ? 26.393 -4.587 -19.459 1.00 19.29 135 PRO B C 1
ATOM 3741 O O . PRO B 1 135 ? 25.390 -4.527 -20.178 1.00 19.30 135 PRO B O 1
ATOM 3745 N N . ALA B 1 136 ? 27.034 -5.730 -19.206 1.00 19.23 136 ALA B N 1
ATOM 3746 C CA . ALA B 1 136 ? 26.626 -7.008 -19.813 1.00 18.95 136 ALA B CA 1
ATOM 3747 C C . ALA B 1 136 ? 25.194 -7.401 -19.447 1.00 18.95 136 ALA B C 1
ATOM 3748 O O . ALA B 1 136 ? 24.425 -7.837 -20.309 1.00 19.17 136 ALA B O 1
ATOM 3750 N N . ALA B 1 137 ? 24.846 -7.241 -18.173 1.00 18.61 137 ALA B N 1
ATOM 3751 C CA . ALA B 1 137 ? 23.516 -7.590 -17.687 1.00 18.26 137 ALA B CA 1
ATOM 3752 C C . ALA B 1 137 ? 22.440 -6.652 -18.236 1.00 18.28 137 ALA B C 1
ATOM 3753 O O . ALA B 1 137 ? 21.333 -7.094 -18.562 1.00 18.41 137 ALA B O 1
ATOM 3755 N N . LEU B 1 138 ? 22.770 -5.363 -18.344 1.00 18.01 138 LEU B N 1
ATOM 3756 C CA . LEU B 1 138 ? 21.838 -4.362 -18.874 1.00 17.59 138 LEU B CA 1
ATOM 3757 C C . LEU B 1 138 ? 21.559 -4.627 -20.347 1.00 17.32 138 LEU B C 1
ATOM 3758 O O . LEU B 1 138 ? 20.428 -4.447 -20.812 1.00 17.41 138 LEU B O 1
ATOM 3763 N N . ARG B 1 139 ? 22.595 -5.051 -21.069 1.00 16.83 139 ARG B N 1
ATOM 3764 C CA . ARG B 1 139 ? 22.463 -5.457 -22.470 1.00 16.48 139 ARG B CA 1
ATOM 3765 C C . ARG B 1 139 ? 21.521 -6.645 -22.601 1.00 16.21 139 ARG B C 1
ATOM 3766 O O . ARG B 1 139 ? 20.682 -6.681 -23.508 1.00 16.16 139 ARG B O 1
ATOM 3774 N N . ALA B 1 140 ? 21.654 -7.599 -21.678 1.00 15.89 140 ALA B N 1
ATOM 3775 C CA . ALA B 1 140 ? 20.779 -8.769 -21.621 1.00 15.85 140 ALA B CA 1
ATOM 3776 C C . ALA B 1 140 ? 19.323 -8.376 -21.355 1.00 15.95 140 ALA B C 1
ATOM 3777 O O . ALA B 1 140 ? 18.403 -8.917 -21.974 1.00 16.00 140 ALA B O 1
ATOM 3779 N N . TRP B 1 141 ? 19.115 -7.427 -20.447 1.00 15.95 141 TRP B N 1
ATOM 3780 C CA . TRP B 1 141 ? 17.764 -6.979 -20.136 1.00 16.19 141 TRP B CA 1
ATOM 3781 C C . TRP B 1 141 ? 17.186 -6.054 -21.201 1.00 16.75 141 TRP B C 1
ATOM 3782 O O . TRP B 1 141 ? 15.968 -6.000 -21.379 1.00 17.08 141 TRP B O 1
ATOM 3793 N N . HIS B 1 142 ? 18.054 -5.341 -21.914 1.00 17.18 142 HIS B N 1
ATOM 3794 C CA . HIS B 1 142 ? 17.619 -4.554 -23.062 1.00 17.73 142 HIS B CA 1
ATOM 3795 C C . HIS B 1 142 ? 17.067 -5.472 -24.156 1.00 18.39 142 HIS B C 1
ATOM 3796 O O . HIS B 1 142 ? 16.072 -5.145 -24.808 1.00 18.60 142 HIS B O 1
ATOM 3803 N N . ALA B 1 143 ? 17.725 -6.614 -24.347 1.00 19.14 143 ALA B N 1
ATOM 3804 C CA . ALA B 1 143 ? 17.284 -7.625 -25.307 1.00 19.70 143 ALA B CA 1
ATOM 3805 C C . ALA B 1 143 ? 15.922 -8.219 -24.932 1.00 20.01 143 ALA B C 1
ATOM 3806 O O . ALA B 1 143 ? 15.069 -8.394 -25.798 1.00 20.05 143 ALA B O 1
ATOM 3808 N N . ARG B 1 144 ? 15.718 -8.517 -23.649 1.00 20.75 144 ARG B N 1
ATOM 3809 C CA . ARG B 1 144 ? 14.458 -9.122 -23.196 1.00 21.59 144 ARG B CA 1
ATOM 3810 C C . ARG B 1 144 ? 13.280 -8.139 -23.161 1.00 21.38 144 ARG B C 1
ATOM 3811 O O . ARG B 1 144 ? 12.125 -8.562 -23.206 1.00 21.26 144 ARG B O 1
ATOM 3819 N N . LEU B 1 145 ? 13.568 -6.839 -23.105 1.00 21.32 145 LEU B N 1
ATOM 3820 C CA . LEU B 1 145 ? 12.519 -5.841 -22.881 1.00 21.62 145 LEU B CA 1
ATOM 3821 C C . LEU B 1 145 ? 12.169 -4.948 -24.070 1.00 22.20 145 LEU B C 1
ATOM 3822 O O . LEU B 1 145 ? 11.086 -4.354 -24.089 1.00 22.08 145 LEU B O 1
ATOM 3827 N N . ARG B 1 146 ? 13.063 -4.857 -25.055 1.00 22.76 146 ARG B N 1
ATOM 3828 C CA . ARG B 1 146 ? 12.871 -3.933 -26.182 1.00 23.53 146 ARG B CA 1
ATOM 3829 C C . ARG B 1 146 ? 11.558 -4.131 -26.941 1.00 24.09 146 ARG B C 1
ATOM 3830 O O . ARG B 1 146 ? 10.921 -3.161 -27.351 1.00 24.19 146 ARG B O 1
ATOM 3838 N N . SER B 1 147 ? 11.165 -5.387 -27.121 1.00 25.08 147 SER B N 1
ATOM 3839 C CA . SER B 1 147 ? 9.969 -5.726 -27.886 1.00 25.64 147 SER B CA 1
ATOM 3840 C C . SER B 1 147 ? 8.880 -6.355 -27.002 1.00 25.61 147 SER B C 1
ATOM 3841 O O . SER B 1 147 ? 7.977 -7.026 -27.504 1.00 25.76 147 SER B O 1
ATOM 3844 N N . HIS B 1 148 ? 8.977 -6.131 -25.690 1.00 25.50 148 HIS B N 1
ATOM 3845 C CA . HIS B 1 148 ? 7.973 -6.587 -24.720 1.00 25.12 148 HIS B CA 1
ATOM 3846 C C . HIS B 1 148 ? 6.684 -5.764 -24.866 1.00 24.96 148 HIS B C 1
ATOM 3847 O O . HIS B 1 148 ? 6.745 -4.538 -24.987 1.00 25.18 148 HIS B O 1
ATOM 3854 N N . PRO B 1 149 ? 5.513 -6.437 -24.864 1.00 24.80 149 PRO B N 1
ATOM 3855 C CA . PRO B 1 149 ? 4.230 -5.754 -25.092 1.00 24.51 149 PRO B CA 1
ATOM 3856 C C . PRO B 1 149 ? 3.867 -4.717 -24.023 1.00 24.11 149 PRO B C 1
ATOM 3857 O O . PRO B 1 149 ? 3.192 -3.736 -24.332 1.00 24.44 149 PRO B O 1
ATOM 3861 N N . GLY B 1 150 ? 4.319 -4.931 -22.788 1.00 23.57 150 GLY B N 1
ATOM 3862 C CA . GLY B 1 150 ? 4.060 -4.001 -21.688 1.00 22.80 150 GLY B CA 1
ATOM 3863 C C . GLY B 1 150 ? 5.075 -2.874 -21.559 1.00 22.31 150 GLY B C 1
ATOM 3864 O O . GLY B 1 150 ? 5.036 -2.106 -20.590 1.00 22.35 150 GLY B O 1
ATOM 3865 N N . VAL B 1 151 ? 5.989 -2.771 -22.515 1.00 21.21 151 VAL B N 1
ATOM 3866 C CA . VAL B 1 151 ? 6.988 -1.719 -22.467 1.00 19.92 151 VAL B CA 1
ATOM 3867 C C . VAL B 1 151 ? 6.709 -0.669 -23.528 1.00 19.04 151 VAL B C 1
ATOM 3868 O O . VAL B 1 151 ? 6.685 -0.967 -24.711 1.00 18.94 151 VAL B O 1
ATOM 3872 N N . ARG B 1 152 ? 6.493 0.567 -23.097 1.00 18.26 152 ARG B N 1
ATOM 3873 C CA . ARG B 1 152 ? 6.236 1.638 -24.038 1.00 17.34 152 ARG B CA 1
ATOM 3874 C C . ARG B 1 152 ? 7.547 2.285 -24.455 1.00 16.77 152 ARG B C 1
ATOM 3875 O O . ARG B 1 152 ? 7.923 2.265 -25.615 1.00 16.62 152 ARG B O 1
ATOM 3883 N N . GLU B 1 153 ? 8.291 2.764 -23.476 1.00 16.16 153 GLU B N 1
ATOM 3884 C CA . GLU B 1 153 ? 9.562 3.403 -23.733 1.00 15.38 153 GLU B CA 1
ATOM 3885 C C . GLU B 1 153 ? 10.624 2.633 -23.004 1.00 14.95 153 GLU B C 1
ATOM 3886 O O . GLU B 1 153 ? 10.477 2.367 -21.822 1.00 15.18 153 GLU B O 1
ATOM 3892 N N . LEU B 1 154 ? 11.675 2.231 -23.696 1.00 14.17 154 LEU B N 1
ATOM 3893 C CA . LEU B 1 154 ? 12.775 1.610 -22.973 1.00 13.57 154 LEU B CA 1
ATOM 3894 C C . LEU B 1 154 ? 13.891 2.640 -22.888 1.00 13.25 154 LEU B C 1
ATOM 3895 O O . LEU B 1 154 ? 14.356 3.161 -23.912 1.00 13.41 154 LEU B O 1
ATOM 3900 N N . ASN B 1 155 ? 14.292 2.955 -21.659 1.00 12.65 155 ASN B N 1
ATOM 3901 C CA . ASN B 1 155 ? 15.170 4.092 -21.397 1.00 12.04 155 ASN B CA 1
ATOM 3902 C C . ASN B 1 155 ? 16.396 3.715 -20.562 1.00 11.71 155 ASN B C 1
ATOM 3903 O O . ASN B 1 155 ? 16.464 2.623 -20.000 1.00 11.61 155 ASN B O 1
ATOM 3908 N N . LEU B 1 156 ? 17.364 4.630 -20.499 1.00 11.33 156 LEU B N 1
ATOM 3909 C CA . LEU B 1 156 ? 18.608 4.408 -19.765 1.00 10.88 156 LEU B CA 1
ATOM 3910 C C . LEU B 1 156 ? 18.830 5.484 -18.707 1.00 10.61 156 LEU B C 1
ATOM 3911 O O . LEU B 1 156 ? 18.683 6.685 -18.984 1.00 10.48 156 LEU B O 1
ATOM 3916 N N . ILE B 1 157 ? 19.191 5.037 -17.502 1.00 10.23 157 ILE B N 1
ATOM 3917 C CA . ILE B 1 157 ? 19.483 5.929 -16.381 1.00 9.96 157 ILE B CA 1
ATOM 3918 C C . ILE B 1 157 ? 20.734 5.502 -15.601 1.00 9.89 157 ILE B C 1
ATOM 3919 O O . ILE B 1 157 ? 20.959 4.308 -15.369 1.00 9.84 157 ILE B O 1
ATOM 3924 N N . SER B 1 158 ? 21.550 6.485 -15.222 1.00 9.66 158 SER B N 1
ATOM 3925 C CA . SER B 1 158 ? 22.681 6.257 -14.335 1.00 9.63 158 SER B CA 1
ATOM 3926 C C . SER B 1 158 ? 22.970 7.500 -13.490 1.00 9.67 158 SER B C 1
ATOM 3927 O O . SER B 1 158 ? 22.476 8.590 -13.791 1.00 9.72 158 SER B O 1
ATOM 3930 N N . HIS B 1 159 ? 23.777 7.334 -12.443 1.00 9.74 159 HIS B N 1
ATOM 3931 C CA . HIS B 1 159 ? 23.998 8.391 -11.453 1.00 9.84 159 HIS B CA 1
ATOM 3932 C C . HIS B 1 159 ? 25.487 8.620 -11.152 1.00 9.89 159 HIS B C 1
ATOM 3933 O O . HIS B 1 159 ? 26.244 7.660 -10.990 1.00 9.92 159 HIS B O 1
ATOM 3940 N N . PHE B 1 160 ? 25.899 9.888 -11.082 1.00 9.82 160 PHE B N 1
ATOM 3941 C CA . PHE B 1 160 ? 27.283 10.247 -10.744 1.00 9.86 160 PHE B CA 1
ATOM 3942 C C . PHE B 1 160 ? 27.583 10.080 -9.252 1.00 9.92 160 PHE B C 1
ATOM 3943 O O . PHE B 1 160 ? 26.761 10.427 -8.402 1.00 10.03 160 PHE B O 1
ATOM 3951 N N . ALA B 1 161 ? 28.776 9.586 -8.938 1.00 9.98 161 ALA B N 1
ATOM 3952 C CA . ALA B 1 161 ? 29.193 9.391 -7.548 1.00 10.09 161 ALA B CA 1
ATOM 3953 C C . ALA B 1 161 ? 29.954 10.580 -6.952 1.00 10.20 161 ALA B C 1
ATOM 3954 O O . ALA B 1 161 ? 29.933 10.787 -5.739 1.00 10.34 161 ALA B O 1
ATOM 3956 N N . CYS B 1 162 ? 30.626 11.359 -7.796 1.00 10.31 162 CYS B N 1
ATOM 3957 C CA . CYS B 1 162 ? 31.485 12.443 -7.317 1.00 10.47 162 CYS B CA 1
ATOM 3958 C C . CYS B 1 162 ? 31.364 13.711 -8.157 1.00 10.76 162 CYS B C 1
ATOM 3959 O O . CYS B 1 162 ? 32.301 14.513 -8.209 1.00 10.81 162 CYS B O 1
ATOM 3962 N N . ALA B 1 163 ? 30.212 13.895 -8.804 1.00 11.10 163 ALA B N 1
ATOM 3963 C CA . ALA B 1 163 ? 29.957 15.070 -9.647 1.00 11.41 163 ALA B CA 1
ATOM 3964 C C . ALA B 1 163 ? 30.028 16.406 -8.891 1.00 11.85 163 ALA B C 1
ATOM 3965 O O . ALA B 1 163 ? 30.185 17.463 -9.508 1.00 11.78 163 ALA B O 1
ATOM 3967 N N . ASP B 1 164 ? 29.907 16.349 -7.563 1.00 12.35 164 ASP B N 1
ATOM 3968 C CA . ASP B 1 164 ? 30.023 17.532 -6.708 1.00 12.85 164 ASP B CA 1
ATOM 3969 C C . ASP B 1 164 ? 31.453 18.077 -6.660 1.00 13.31 164 ASP B C 1
ATOM 3970 O O . ASP B 1 164 ? 31.660 19.267 -6.431 1.00 13.23 164 ASP B O 1
ATOM 3975 N N . GLU B 1 165 ? 32.429 17.194 -6.859 1.00 14.06 165 GLU B N 1
ATOM 3976 C CA . GLU B 1 165 ? 33.834 17.585 -6.926 1.00 14.80 165 GLU B CA 1
ATOM 3977 C C . GLU B 1 165 ? 34.139 18.109 -8.330 1.00 15.04 165 GLU B C 1
ATOM 3978 O O . GLU B 1 165 ? 33.589 17.618 -9.317 1.00 14.99 165 GLU B O 1
ATOM 3984 N N . ARG B 1 166 ? 34.986 19.133 -8.407 1.00 15.49 166 ARG B N 1
ATOM 3985 C CA . ARG B 1 166 ? 35.266 19.835 -9.665 1.00 15.51 166 ARG B CA 1
ATOM 3986 C C . ARG B 1 166 ? 35.990 18.943 -10.671 1.00 15.06 166 ARG B C 1
ATOM 3987 O O . ARG B 1 166 ? 35.733 19.014 -11.875 1.00 15.08 166 ARG B O 1
ATOM 3995 N N . ASN B 1 167 ? 36.889 18.104 -10.169 1.00 14.40 167 ASN B N 1
ATOM 3996 C CA . ASN B 1 167 ? 37.681 17.238 -11.027 1.00 13.91 167 ASN B CA 1
ATOM 3997 C C . ASN B 1 167 ? 38.057 15.931 -10.324 1.00 13.45 167 ASN B C 1
ATOM 3998 O O . ASN B 1 167 ? 39.214 15.720 -9.937 1.00 13.32 167 ASN B O 1
ATOM 4003 N N . HIS B 1 168 ? 37.065 15.061 -10.158 1.00 12.77 168 HIS B N 1
ATOM 4004 C CA . HIS B 1 168 ? 37.312 13.712 -9.671 1.00 12.41 168 HIS B CA 1
ATOM 4005 C C . HIS B 1 168 ? 37.300 12.742 -10.858 1.00 12.22 168 HIS B C 1
ATOM 4006 O O . HIS B 1 168 ? 36.373 12.779 -11.670 1.00 12.24 168 HIS B O 1
ATOM 4013 N N . PRO B 1 169 ? 38.329 11.871 -10.961 1.00 12.03 169 PRO B N 1
ATOM 4014 C CA . PRO B 1 169 ? 38.496 10.979 -12.115 1.00 11.92 169 PRO B CA 1
ATOM 4015 C C . PRO B 1 169 ? 37.270 10.131 -12.432 1.00 11.84 169 PRO B C 1
ATOM 4016 O O . PRO B 1 169 ? 36.954 9.938 -13.606 1.00 11.95 169 PRO B O 1
ATOM 4020 N N . LEU B 1 170 ? 36.585 9.645 -11.397 1.00 11.70 170 LEU B N 1
ATOM 4021 C CA . LEU B 1 170 ? 35.432 8.763 -11.570 1.00 11.60 170 LEU B CA 1
ATOM 4022 C C . LEU B 1 170 ? 34.310 9.411 -12.392 1.00 11.70 170 LEU B C 1
ATOM 4023 O O . LEU B 1 170 ? 33.557 8.713 -13.076 1.00 11.70 170 LEU B O 1
ATOM 4028 N N . THR B 1 171 ? 34.221 10.740 -12.332 1.00 11.53 171 THR B N 1
ATOM 4029 C CA . THR B 1 171 ? 33.206 11.492 -13.063 1.00 11.51 171 THR B CA 1
ATOM 4030 C C . THR B 1 171 ? 33.326 11.288 -14.571 1.00 11.58 171 THR B C 1
ATOM 4031 O O . THR B 1 171 ? 32.337 10.945 -15.229 1.00 11.57 171 THR B O 1
ATOM 4035 N N . GLU B 1 172 ? 34.533 11.487 -15.104 1.00 11.68 172 GLU B N 1
ATOM 4036 C CA . GLU B 1 172 ? 34.810 11.238 -16.518 1.00 11.73 172 GLU B CA 1
ATOM 4037 C C . GLU B 1 172 ? 34.645 9.761 -16.869 1.00 11.72 172 GLU B C 1
ATOM 4038 O O . GLU B 1 172 ? 34.117 9.431 -17.934 1.00 11.67 172 GLU B O 1
ATOM 4044 N N . GLN B 1 173 ? 35.088 8.885 -15.965 1.00 11.85 173 GLN B N 1
ATOM 4045 C CA . GLN B 1 173 ? 34.954 7.434 -16.139 1.00 11.95 173 GLN B CA 1
ATOM 4046 C C . GLN B 1 173 ? 33.488 7.005 -16.266 1.00 11.68 173 GLN B C 1
ATOM 4047 O O . GLN B 1 173 ? 33.129 6.259 -17.182 1.00 11.60 173 GLN B O 1
ATOM 4053 N N . GLN B 1 174 ? 32.647 7.507 -15.365 1.00 11.38 174 GLN B N 1
ATOM 4054 C CA . GLN B 1 174 ? 31.211 7.223 -15.389 1.00 11.20 174 GLN B CA 1
ATOM 4055 C C . GLN B 1 174 ? 30.555 7.702 -16.681 1.00 11.19 174 GLN B C 1
ATOM 4056 O O . GLN B 1 174 ? 29.750 6.971 -17.268 1.00 11.02 174 GLN B O 1
ATOM 4062 N N . LEU B 1 175 ? 30.913 8.915 -17.118 1.00 11.16 175 LEU B N 1
ATOM 4063 C CA . LEU B 1 175 ? 30.396 9.498 -18.363 1.00 11.18 175 LEU B CA 1
ATOM 4064 C C . LEU B 1 175 ? 30.722 8.633 -19.578 1.00 11.39 175 LEU B C 1
ATOM 4065 O O . LEU B 1 175 ? 29.870 8.422 -20.443 1.00 11.51 175 LEU B O 1
ATOM 4070 N N . GLU B 1 176 ? 31.956 8.136 -19.630 1.00 11.67 176 GLU B N 1
ATOM 4071 C CA . GLU B 1 176 ? 32.399 7.261 -20.709 1.00 11.86 176 GLU B CA 1
ATOM 4072 C C . GLU B 1 176 ? 31.749 5.896 -20.633 1.00 12.07 176 GLU B C 1
ATOM 4073 O O . GLU B 1 176 ? 31.493 5.272 -21.666 1.00 12.18 176 GLU B O 1
ATOM 4079 N N . SER B 1 177 ? 31.502 5.429 -19.412 1.00 12.29 177 SER B N 1
ATOM 4080 C CA . SER B 1 177 ? 30.809 4.169 -19.204 1.00 12.64 177 SER B CA 1
ATOM 4081 C C . SER B 1 177 ? 29.364 4.278 -19.684 1.00 12.94 177 SER B C 1
ATOM 4082 O O . SER B 1 177 ? 28.833 3.353 -20.304 1.00 13.21 177 SER B O 1
ATOM 4085 N N . PHE B 1 178 ? 28.738 5.419 -19.415 1.00 13.14 178 PHE B N 1
ATOM 4086 C CA . PHE B 1 178 ? 27.372 5.669 -19.851 1.00 13.34 178 PHE B CA 1
ATOM 4087 C C . PHE B 1 178 ? 27.296 5.656 -21.375 1.00 13.71 178 PHE B C 1
ATOM 4088 O O . PHE B 1 178 ? 26.340 5.137 -21.963 1.00 13.73 178 PHE B O 1
ATOM 4096 N N . LEU B 1 179 ? 28.317 6.219 -22.008 1.00 14.22 179 LEU B N 1
ATOM 4097 C CA . LEU B 1 179 ? 28.372 6.292 -23.463 1.00 14.88 179 LEU B CA 1
ATOM 4098 C C . LEU B 1 179 ? 28.741 4.976 -24.133 1.00 15.17 179 LEU B C 1
ATOM 4099 O O . LEU B 1 179 ? 28.596 4.836 -25.350 1.00 15.41 179 LEU B O 1
ATOM 4104 N N . GLY B 1 180 ? 29.207 4.014 -23.338 1.00 15.43 180 GLY B N 1
ATOM 4105 C CA . GLY B 1 180 ? 29.475 2.665 -23.827 1.00 15.86 180 GLY B CA 1
ATOM 4106 C C . GLY B 1 180 ? 28.210 1.936 -24.247 1.00 16.42 180 GLY B C 1
ATOM 4107 O O . GLY B 1 180 ? 28.277 0.885 -24.885 1.00 16.62 180 GLY B O 1
ATOM 4108 N N . LEU B 1 181 ? 27.053 2.490 -23.886 1.00 16.74 181 LEU B N 1
ATOM 4109 C CA . LEU B 1 181 ? 25.771 1.887 -24.239 1.00 17.24 181 LEU B CA 1
ATOM 4110 C C . LEU B 1 181 ? 25.011 2.695 -25.295 1.00 17.63 181 LEU B C 1
ATOM 4111 O O . LEU B 1 181 ? 23.808 2.513 -25.479 1.00 17.97 181 LEU B O 1
ATOM 4116 N N . LEU B 1 182 ? 25.726 3.572 -25.994 1.00 18.05 182 LEU B N 1
ATOM 4117 C CA . LEU B 1 182 ? 25.144 4.427 -27.028 1.00 18.34 182 LEU B CA 1
ATOM 4118 C C . LEU B 1 182 ? 24.558 3.621 -28.198 1.00 18.30 182 LEU B C 1
ATOM 4119 O O . LEU B 1 182 ? 23.688 4.116 -28.918 1.00 18.45 182 LEU B O 1
ATOM 4124 N N . ASP B 1 183 ? 25.026 2.385 -28.376 1.00 18.01 183 ASP B N 1
ATOM 4125 C CA . ASP B 1 183 ? 24.541 1.510 -29.455 1.00 17.86 183 ASP B CA 1
ATOM 4126 C C . ASP B 1 183 ? 23.108 1.012 -29.246 1.00 17.95 183 ASP B C 1
ATOM 4127 O O . ASP B 1 183 ? 22.369 0.825 -30.214 1.00 18.26 183 ASP B O 1
ATOM 4132 N N . LEU B 1 184 ? 22.723 0.787 -27.992 1.00 17.62 184 LEU B N 1
ATOM 4133 C CA . LEU B 1 184 ? 21.392 0.268 -27.688 1.00 17.51 184 LEU B CA 1
ATOM 4134 C C . LEU B 1 184 ? 20.307 1.296 -27.983 1.00 17.52 184 LEU B C 1
ATOM 4135 O O . LEU B 1 184 ? 20.473 2.490 -27.711 1.00 17.63 184 LEU B O 1
ATOM 4140 N N . ASP B 1 185 ? 19.208 0.824 -28.568 1.00 17.55 185 ASP B N 1
ATOM 4141 C CA . ASP B 1 185 ? 18.056 1.670 -28.856 1.00 17.53 185 ASP B CA 1
ATOM 4142 C C . ASP B 1 185 ? 17.364 2.051 -27.551 1.00 16.98 185 ASP B C 1
ATOM 4143 O O . ASP B 1 185 ? 16.612 1.262 -26.977 1.00 16.91 185 ASP B O 1
ATOM 4148 N N . PHE B 1 186 ? 17.653 3.258 -27.077 1.00 16.33 186 PHE B N 1
ATOM 4149 C CA . PHE B 1 186 ? 16.926 3.836 -25.958 1.00 15.82 186 PHE B CA 1
ATOM 4150 C C . PHE B 1 186 ? 16.088 5.013 -26.444 1.00 15.43 186 PHE B C 1
ATOM 4151 O O . PHE B 1 186 ? 16.510 5.757 -27.325 1.00 15.02 186 PHE B O 1
ATOM 4159 N N . ASP B 1 187 ? 14.898 5.169 -25.872 1.00 15.53 187 ASP B N 1
ATOM 4160 C CA . ASP B 1 187 ? 14.026 6.297 -26.208 1.00 15.59 187 ASP B CA 1
ATOM 4161 C C . ASP B 1 187 ? 14.425 7.554 -25.441 1.00 15.50 187 ASP B C 1
ATOM 4162 O O . ASP B 1 187 ? 14.322 8.666 -25.964 1.00 15.36 187 ASP B O 1
ATOM 4167 N N . GLN B 1 188 ? 14.853 7.368 -24.192 1.00 15.41 188 GLN B N 1
ATOM 4168 C CA . GLN B 1 188 ? 15.347 8.464 -23.361 1.00 15.41 188 GLN B CA 1
ATOM 4169 C C . GLN B 1 188 ? 16.600 8.026 -22.630 1.00 15.56 188 GLN B C 1
ATOM 4170 O O . GLN B 1 188 ? 16.766 6.850 -22.296 1.00 15.77 188 GLN B O 1
ATOM 4176 N N . ARG B 1 189 ? 17.480 8.986 -22.380 1.00 15.69 189 ARG B N 1
ATOM 4177 C CA . ARG B 1 189 ? 18.643 8.758 -21.546 1.00 15.63 189 ARG B CA 1
ATOM 4178 C C . ARG B 1 189 ? 18.719 9.832 -20.463 1.00 15.14 189 ARG B C 1
ATOM 4179 O O . ARG B 1 189 ? 18.443 11.010 -20.720 1.00 14.82 189 ARG B O 1
ATOM 4187 N N . SER B 1 190 ? 19.066 9.411 -19.247 1.00 14.63 190 SER B N 1
ATOM 4188 C CA . SER B 1 190 ? 19.183 10.325 -18.113 1.00 14.00 190 SER B CA 1
ATOM 4189 C C . SER B 1 190 ? 20.440 10.055 -17.282 1.00 13.59 190 SER B C 1
ATOM 4190 O O . SER B 1 190 ? 20.664 8.929 -16.835 1.00 13.52 190 SER B O 1
ATOM 4193 N N . LEU B 1 191 ? 21.240 11.097 -17.063 1.00 13.12 191 LEU B N 1
ATOM 4194 C CA . LEU B 1 191 ? 22.480 10.972 -16.297 1.00 12.81 191 LEU B CA 1
ATOM 4195 C C . LEU B 1 191 ? 22.686 12.073 -15.247 1.00 12.62 191 LEU B C 1
ATOM 4196 O O . LEU B 1 191 ? 23.254 11.824 -14.184 1.00 12.53 191 LEU B O 1
ATOM 4201 N N . ALA B 1 192 ? 22.214 13.277 -15.547 1.00 12.43 192 ALA B N 1
ATOM 4202 C CA . ALA B 1 192 ? 22.601 14.466 -14.796 1.00 12.28 192 ALA B CA 1
ATOM 4203 C C . ALA B 1 192 ? 21.779 14.734 -13.538 1.00 12.28 192 ALA B C 1
ATOM 4204 O O . ALA B 1 192 ? 20.559 14.892 -13.608 1.00 12.37 192 ALA B O 1
ATOM 4206 N N . ASN B 1 193 ? 22.462 14.783 -12.394 1.00 12.10 193 ASN B N 1
ATOM 4207 C CA . ASN B 1 193 ? 21.878 15.311 -11.163 1.00 11.94 193 ASN B CA 1
ATOM 4208 C C . ASN B 1 193 ? 22.163 16.812 -11.120 1.00 12.02 193 ASN B C 1
ATOM 4209 O O . ASN B 1 193 ? 22.668 17.365 -12.103 1.00 12.06 193 ASN B O 1
ATOM 4214 N N . SER B 1 194 ? 21.849 17.472 -10.004 1.00 11.91 194 SER B N 1
ATOM 4215 C CA . SER B 1 194 ? 22.040 18.921 -9.906 1.00 11.74 194 SER B CA 1
ATOM 4216 C C . SER B 1 194 ? 23.453 19.340 -10.287 1.00 11.54 194 SER B C 1
ATOM 4217 O O . SER B 1 194 ? 23.630 20.270 -11.078 1.00 11.64 194 SER B O 1
ATOM 4220 N N . ALA B 1 195 ? 24.444 18.641 -9.735 1.00 11.27 195 ALA B N 1
ATOM 4221 C CA . ALA B 1 195 ? 25.856 18.945 -9.964 1.00 11.06 195 ALA B CA 1
ATOM 4222 C C . ALA B 1 195 ? 26.217 18.834 -11.439 1.00 10.89 195 ALA B C 1
ATOM 4223 O O . ALA B 1 195 ? 26.920 19.690 -11.983 1.00 10.91 195 ALA B O 1
ATOM 4225 N N . ALA B 1 196 ? 25.717 17.781 -12.078 1.00 10.66 196 ALA B N 1
ATOM 4226 C CA . ALA B 1 196 ? 25.954 17.551 -13.500 1.00 10.62 196 ALA B CA 1
ATOM 4227 C C . ALA B 1 196 ? 25.230 18.581 -14.374 1.00 10.47 196 ALA B C 1
ATOM 4228 O O . ALA B 1 196 ? 25.801 19.097 -15.340 1.00 10.45 196 ALA B O 1
ATOM 4230 N N . VAL B 1 197 ? 23.978 18.873 -14.022 1.00 10.31 197 VAL B N 1
ATOM 4231 C CA . VAL B 1 197 ? 23.192 19.917 -14.679 1.00 10.26 197 VAL B CA 1
ATOM 4232 C C . VAL B 1 197 ? 24.015 21.199 -14.812 1.00 10.27 197 VAL B C 1
ATOM 4233 O O . VAL B 1 197 ? 24.103 21.782 -15.891 1.00 10.40 197 VAL B O 1
ATOM 4237 N N . LEU B 1 198 ? 24.648 21.607 -13.717 1.00 10.22 198 LEU B N 1
ATOM 4238 C CA . LEU B 1 198 ? 25.349 22.883 -13.671 1.00 10.12 198 LEU B CA 1
ATOM 4239 C C . LEU B 1 198 ? 26.761 22.883 -14.260 1.00 10.04 198 LEU B C 1
ATOM 4240 O O . LEU B 1 198 ? 27.210 23.918 -14.748 1.00 10.17 198 LEU B O 1
ATOM 4245 N N . THR B 1 199 ? 27.454 21.745 -14.231 1.00 9.95 199 THR B N 1
ATOM 4246 C CA . THR B 1 199 ? 28.885 21.727 -14.592 1.00 9.86 199 THR B CA 1
ATOM 4247 C C . THR B 1 199 ? 29.337 20.727 -15.660 1.00 9.81 199 THR B C 1
ATOM 4248 O O . THR B 1 199 ? 30.481 20.806 -16.114 1.00 10.09 199 THR B O 1
ATOM 4252 N N . ILE B 1 200 ? 28.479 19.788 -16.052 1.00 9.62 200 ILE B N 1
ATOM 4253 C CA . ILE B 1 200 ? 28.866 18.773 -17.048 1.00 9.43 200 ILE B CA 1
ATOM 4254 C C . ILE B 1 200 ? 27.857 18.712 -18.206 1.00 9.39 200 ILE B C 1
ATOM 4255 O O . ILE B 1 200 ? 27.029 17.796 -18.266 1.00 9.28 200 ILE B O 1
ATOM 4260 N N . PRO B 1 201 ? 27.935 19.682 -19.143 1.00 9.38 201 PRO B N 1
ATOM 4261 C CA . PRO B 1 201 ? 26.988 19.748 -20.265 1.00 9.37 201 PRO B CA 1
ATOM 4262 C C . PRO B 1 201 ? 26.930 18.472 -21.105 1.00 9.44 201 PRO B C 1
ATOM 4263 O O . PRO B 1 201 ? 25.885 18.165 -21.674 1.00 9.48 201 PRO B O 1
ATOM 4267 N N . ALA B 1 202 ? 28.036 17.733 -21.163 1.00 9.44 202 ALA B N 1
ATOM 4268 C CA . ALA B 1 202 ? 28.105 16.496 -21.938 1.00 9.47 202 ALA B CA 1
ATOM 4269 C C . ALA B 1 202 ? 27.212 15.377 -21.380 1.00 9.53 202 ALA B C 1
ATOM 4270 O O . ALA B 1 202 ? 26.889 14.420 -22.087 1.00 9.58 202 ALA B O 1
ATOM 4272 N N . ALA B 1 203 ? 26.816 15.510 -20.117 1.00 9.57 203 ALA B N 1
ATOM 4273 C CA . ALA B 1 203 ? 26.016 14.501 -19.432 1.00 9.51 203 ALA B CA 1
ATOM 4274 C C . ALA B 1 203 ? 24.527 14.857 -19.392 1.00 9.61 203 ALA B C 1
ATOM 4275 O O . ALA B 1 203 ? 23.731 14.126 -18.793 1.00 9.60 203 ALA B O 1
ATOM 4277 N N . HIS B 1 204 ? 24.147 15.966 -20.028 1.00 9.67 204 HIS B N 1
ATOM 4278 C CA . HIS B 1 204 ? 22.751 16.425 -19.987 1.00 9.88 204 HIS B CA 1
ATOM 4279 C C . HIS B 1 204 ? 21.749 15.438 -20.587 1.00 10.02 204 HIS B C 1
ATOM 4280 O O . HIS B 1 204 ? 20.636 15.306 -20.077 1.00 10.06 204 HIS B O 1
ATOM 4287 N N . MET B 1 205 ? 22.154 14.750 -21.656 1.00 10.07 205 MET B N 1
ATOM 4288 C CA . MET B 1 205 ? 21.325 13.736 -22.307 1.00 10.12 205 MET B CA 1
ATOM 4289 C C . MET B 1 205 ? 19.908 14.263 -22.602 1.00 10.20 205 MET B C 1
ATOM 4290 O O . MET B 1 205 ? 19.775 15.386 -23.081 1.00 10.25 205 MET B O 1
ATOM 4295 N N . ASP B 1 206 ? 18.864 13.479 -22.320 1.00 10.25 206 ASP B N 1
ATOM 4296 C CA . ASP B 1 206 ? 17.480 13.878 -22.643 1.00 10.21 206 ASP B CA 1
ATOM 4297 C C . ASP B 1 206 ? 16.707 14.444 -21.455 1.00 10.29 206 ASP B C 1
ATOM 4298 O O . ASP B 1 206 ? 15.955 15.420 -21.596 1.00 10.40 206 ASP B O 1
ATOM 4303 N N . TRP B 1 207 ? 16.883 13.815 -20.294 1.00 10.21 207 TRP B N 1
ATOM 4304 C CA . TRP B 1 207 ? 16.187 14.205 -19.069 1.00 10.06 207 TRP B CA 1
ATOM 4305 C C . TRP B 1 207 ? 17.163 14.547 -17.946 1.00 9.98 207 TRP B C 1
ATOM 4306 O O . TRP B 1 207 ? 17.941 13.695 -17.498 1.00 10.10 207 TRP B O 1
ATOM 4317 N N . LEU B 1 208 ? 17.130 15.801 -17.507 1.00 9.77 208 LEU B N 1
ATOM 4318 C CA . LEU B 1 208 ? 17.916 16.230 -16.358 1.00 9.61 208 LEU B CA 1
ATOM 4319 C C . LEU B 1 208 ? 17.196 15.786 -15.090 1.00 9.60 208 LEU B C 1
ATOM 4320 O O . LEU B 1 208 ? 15.975 15.620 -15.092 1.00 9.71 208 LEU B O 1
ATOM 4325 N N . ARG B 1 209 ? 17.938 15.591 -14.006 1.00 9.52 209 ARG B N 1
ATOM 4326 C CA . ARG B 1 209 ? 17.317 15.197 -12.741 1.00 9.43 209 ARG B CA 1
ATOM 4327 C C . ARG B 1 209 ? 17.748 16.092 -11.581 1.00 9.41 209 ARG B C 1
ATOM 4328 O O . ARG B 1 209 ? 18.343 15.596 -10.621 1.00 9.44 209 ARG B O 1
ATOM 4336 N N . PRO B 1 210 ? 17.444 17.411 -11.657 1.00 9.44 210 PRO B N 1
ATOM 4337 C CA . PRO B 1 210 ? 17.843 18.313 -10.570 1.00 9.38 210 PRO B CA 1
ATOM 4338 C C . PRO B 1 210 ? 17.019 18.115 -9.301 1.00 9.43 210 PRO B C 1
ATOM 4339 O O . PRO B 1 210 ? 15.786 18.154 -9.337 1.00 9.54 210 PRO B O 1
ATOM 4343 N N . GLY B 1 211 ? 17.706 17.877 -8.189 1.00 9.45 211 GLY B N 1
ATOM 4344 C CA . GLY B 1 211 ? 17.052 17.786 -6.894 1.00 9.29 211 GLY B CA 1
ATOM 4345 C C . GLY B 1 211 ? 17.419 18.974 -6.033 1.00 9.25 211 GLY B C 1
ATOM 4346 O O . GLY B 1 211 ? 16.691 19.965 -5.985 1.00 9.19 211 GLY B O 1
ATOM 4347 N N . ILE B 1 212 ? 18.578 18.877 -5.388 1.00 9.19 212 ILE B N 1
ATOM 4348 C CA . ILE B 1 212 ? 19.021 19.836 -4.377 1.00 9.18 212 ILE B CA 1
ATOM 4349 C C . ILE B 1 212 ? 19.014 21.302 -4.845 1.00 9.23 212 ILE B C 1
ATOM 4350 O O . ILE B 1 212 ? 18.619 22.189 -4.082 1.00 9.19 212 ILE B O 1
ATOM 4355 N N . MET B 1 213 ? 19.416 21.551 -6.094 1.00 9.19 213 MET B N 1
ATOM 4356 C CA . MET B 1 213 ? 19.511 22.922 -6.615 1.00 9.16 213 MET B CA 1
ATOM 4357 C C . MET B 1 213 ? 18.159 23.646 -6.673 1.00 9.17 213 MET B C 1
ATOM 4358 O O . MET B 1 213 ? 18.111 24.881 -6.602 1.00 9.09 213 MET B O 1
ATOM 4363 N N . LEU B 1 214 ? 17.076 22.874 -6.802 1.00 9.14 214 LEU B N 1
ATOM 4364 C CA . LEU B 1 214 ? 15.721 23.425 -6.841 1.00 9.18 214 LEU B CA 1
ATOM 4365 C C . LEU B 1 214 ? 15.362 24.127 -5.525 1.00 9.18 214 LEU B C 1
ATOM 4366 O O . LEU B 1 214 ? 14.478 24.987 -5.481 1.00 9.19 214 LEU B O 1
ATOM 4371 N N . TYR B 1 215 ? 16.065 23.762 -4.461 1.00 9.17 215 TYR B N 1
ATOM 4372 C CA . TYR B 1 215 ? 15.754 24.263 -3.132 1.00 9.18 215 TYR B CA 1
ATOM 4373 C C . TYR B 1 215 ? 16.748 25.323 -2.673 1.00 9.28 215 TYR B C 1
ATOM 4374 O O . TYR B 1 215 ? 16.654 25.831 -1.555 1.00 9.43 215 TYR B O 1
ATOM 4383 N N . GLY B 1 216 ? 17.680 25.675 -3.555 1.00 9.36 216 GLY B N 1
ATOM 4384 C CA . GLY B 1 216 ? 18.615 26.772 -3.296 1.00 9.48 216 GLY B CA 1
ATOM 4385 C C . GLY B 1 216 ? 19.795 26.378 -2.435 1.00 9.48 216 GLY B C 1
ATOM 4386 O O . GLY B 1 216 ? 20.420 27.225 -1.796 1.00 9.51 216 GLY B O 1
ATOM 4387 N N . SER B 1 217 ? 20.080 25.080 -2.415 1.00 9.57 217 SER B N 1
ATOM 4388 C CA . SER B 1 217 ? 21.251 24.522 -1.755 1.00 9.71 217 SER B CA 1
ATOM 4389 C C . SER B 1 217 ? 22.212 24.048 -2.850 1.00 9.94 217 SER B C 1
ATOM 4390 O O . SER B 1 217 ? 21.776 23.432 -3.833 1.00 9.98 217 SER B O 1
ATOM 4393 N N . THR B 1 218 ? 23.503 24.348 -2.695 1.00 10.14 218 THR B N 1
ATOM 4394 C CA . THR B 1 218 ? 24.501 23.993 -3.713 1.00 10.36 218 THR B CA 1
ATOM 4395 C C . THR B 1 218 ? 24.788 22.494 -3.789 1.00 10.58 218 THR B C 1
ATOM 4396 O O . THR B 1 218 ? 24.940 21.834 -2.755 1.00 10.47 218 THR B O 1
ATOM 4400 N N . PRO B 1 219 ? 24.846 21.952 -5.023 1.00 10.86 219 PRO B N 1
ATOM 4401 C CA . PRO B 1 219 ? 25.291 20.575 -5.234 1.00 11.09 219 PRO B CA 1
ATOM 4402 C C . PRO B 1 219 ? 26.807 20.475 -5.336 1.00 11.36 219 PRO B C 1
ATOM 4403 O O . PRO B 1 219 ? 27.346 19.376 -5.385 1.00 11.55 219 PRO B O 1
ATOM 4407 N N . LEU B 1 220 ? 27.483 21.618 -5.361 1.00 11.71 220 LEU B N 1
ATOM 4408 C CA . LEU B 1 220 ? 28.917 21.654 -5.604 1.00 11.99 220 LEU B CA 1
ATOM 4409 C C . LEU B 1 220 ? 29.714 21.885 -4.329 1.00 12.29 220 LEU B C 1
ATOM 4410 O O . LEU B 1 220 ? 29.279 22.595 -3.421 1.00 12.32 220 LEU B O 1
ATOM 4415 N N . ALA B 1 221 ? 30.888 21.272 -4.280 1.00 12.66 221 ALA B N 1
ATOM 4416 C CA . ALA B 1 221 ? 31.779 21.388 -3.144 1.00 13.07 221 ALA B CA 1
ATOM 4417 C C . ALA B 1 221 ? 32.570 22.701 -3.146 1.00 13.46 221 ALA B C 1
ATOM 4418 O O . ALA B 1 221 ? 33.011 23.154 -2.088 1.00 13.29 221 ALA B O 1
ATOM 4420 N N . ASP B 1 222 ? 32.721 23.311 -4.325 1.00 13.98 222 ASP B N 1
ATOM 4421 C CA . ASP B 1 222 ? 33.603 24.474 -4.515 1.00 14.62 222 ASP B CA 1
ATOM 4422 C C . ASP B 1 222 ? 32.895 25.792 -4.869 1.00 14.75 222 ASP B C 1
ATOM 4423 O O . ASP B 1 222 ? 33.527 26.852 -4.896 1.00 14.70 222 ASP B O 1
ATOM 4428 N N . LEU B 1 223 ? 31.603 25.724 -5.180 1.00 14.92 223 LEU B N 1
ATOM 4429 C CA . LEU B 1 223 ? 30.817 26.928 -5.443 1.00 14.88 223 LEU B CA 1
ATOM 4430 C C . LEU B 1 223 ? 29.585 26.964 -4.547 1.00 14.79 223 LEU B C 1
ATOM 4431 O O . LEU B 1 223 ? 28.967 25.928 -4.286 1.00 14.63 223 LEU B O 1
ATOM 4436 N N . SER B 1 224 ? 29.254 28.156 -4.056 1.00 14.60 224 SER B N 1
ATOM 4437 C CA . SER B 1 224 ? 28.097 28.335 -3.193 1.00 14.60 224 SER B CA 1
ATOM 4438 C C . SER B 1 224 ? 26.828 28.476 -4.027 1.00 14.68 224 SER B C 1
ATOM 4439 O O . SER B 1 224 ? 26.891 28.706 -5.240 1.00 14.74 224 SER B O 1
ATOM 4442 N N . ALA B 1 225 ? 25.678 28.339 -3.370 1.00 14.64 225 ALA B N 1
ATOM 4443 C CA . ALA B 1 225 ? 24.384 28.578 -4.002 1.00 14.57 225 ALA B CA 1
ATOM 4444 C C . ALA B 1 225 ? 24.256 30.023 -4.507 1.00 14.59 225 ALA B C 1
ATOM 4445 O O . ALA B 1 225 ? 23.683 30.266 -5.578 1.00 14.60 225 ALA B O 1
ATOM 4447 N N . ALA B 1 226 ? 24.788 30.971 -3.735 1.00 14.31 226 ALA B N 1
ATOM 4448 C CA . ALA B 1 226 ? 24.774 32.381 -4.123 1.00 14.42 226 ALA B CA 1
ATOM 4449 C C . ALA B 1 226 ? 25.585 32.601 -5.403 1.00 14.47 226 ALA B C 1
ATOM 4450 O O . ALA B 1 226 ? 25.139 33.303 -6.313 1.00 14.38 226 ALA B O 1
ATOM 4452 N N . GLU B 1 227 ? 26.760 31.979 -5.476 1.00 14.73 227 GLU B N 1
ATOM 4453 C CA . GLU B 1 227 ? 27.611 32.070 -6.661 1.00 15.07 227 GLU B CA 1
ATOM 4454 C C . GLU B 1 227 ? 26.915 31.469 -7.888 1.00 15.06 227 GLU B C 1
ATOM 4455 O O . GLU B 1 227 ? 27.089 31.961 -9.001 1.00 15.09 227 GLU B O 1
ATOM 4461 N N . LEU B 1 228 ? 26.116 30.424 -7.672 1.00 14.87 228 LEU B N 1
ATOM 4462 C CA . LEU B 1 228 ? 25.419 29.730 -8.761 1.00 14.55 228 LEU B CA 1
ATOM 4463 C C . LEU B 1 228 ? 24.079 30.359 -9.173 1.00 14.48 228 LEU B C 1
ATOM 4464 O O . LEU B 1 228 ? 23.455 29.910 -10.138 1.00 14.44 228 LEU B O 1
ATOM 4469 N N . GLY B 1 229 ? 23.640 31.391 -8.451 1.00 14.41 229 GLY B N 1
ATOM 4470 C CA . GLY B 1 229 ? 22.385 32.089 -8.765 1.00 14.16 229 GLY B CA 1
ATOM 4471 C C . GLY B 1 229 ? 21.113 31.404 -8.278 1.00 14.03 229 GLY B C 1
ATOM 4472 O O . GLY B 1 229 ? 20.006 31.750 -8.705 1.00 14.05 229 GLY B O 1
ATOM 4473 N N . LEU B 1 230 ? 21.274 30.435 -7.382 1.00 13.86 230 LEU B N 1
ATOM 4474 C CA . LEU B 1 230 ? 20.146 29.723 -6.789 1.00 13.87 230 LEU B CA 1
ATOM 4475 C C . LEU B 1 230 ? 19.580 30.493 -5.600 1.00 13.99 230 LEU B C 1
ATOM 4476 O O . LEU B 1 230 ? 20.328 30.993 -4.753 1.00 13.90 230 LEU B O 1
ATOM 4481 N N . LYS B 1 231 ? 18.257 30.578 -5.542 1.00 14.34 231 LYS B N 1
ATOM 4482 C CA . LYS B 1 231 ? 17.572 31.241 -4.437 1.00 14.73 231 LYS B CA 1
ATOM 4483 C C . LYS B 1 231 ? 17.161 30.231 -3.361 1.00 14.38 231 LYS B C 1
ATOM 4484 O O . LYS B 1 231 ? 16.543 29.212 -3.671 1.00 14.26 231 LYS B O 1
ATOM 4490 N N . PRO B 1 232 ? 17.512 30.506 -2.092 1.00 14.19 232 PRO B N 1
ATOM 4491 C CA . PRO B 1 232 ? 17.154 29.598 -0.991 1.00 14.08 232 PRO B CA 1
ATOM 4492 C C . PRO B 1 232 ? 15.645 29.507 -0.760 1.00 13.80 232 PRO B C 1
ATOM 4493 O O . PRO B 1 232 ? 14.971 30.529 -0.638 1.00 14.08 232 PRO B O 1
ATOM 4497 N N . ALA B 1 233 ? 15.133 28.282 -0.709 1.00 13.32 233 ALA B N 1
ATOM 4498 C CA . ALA B 1 233 ? 13.708 28.045 -0.530 1.00 12.93 233 ALA B CA 1
ATOM 4499 C C . ALA B 1 233 ? 13.270 28.075 0.937 1.00 12.62 233 ALA B C 1
ATOM 4500 O O . ALA B 1 233 ? 12.241 28.670 1.259 1.00 12.71 233 ALA B O 1
ATOM 4502 N N . MET B 1 234 ? 14.046 27.445 1.818 1.00 12.12 234 MET B N 1
ATOM 4503 C CA . MET B 1 234 ? 13.649 27.311 3.218 1.00 11.85 234 MET B CA 1
ATOM 4504 C C . MET B 1 234 ? 14.329 28.304 4.160 1.00 11.79 234 MET B C 1
ATOM 4505 O O . MET B 1 234 ? 15.550 28.463 4.137 1.00 11.76 234 MET B O 1
ATOM 4510 N N . SER B 1 235 ? 13.507 28.975 4.965 1.00 11.80 235 SER B N 1
ATOM 4511 C CA . SER B 1 235 ? 13.956 29.815 6.070 1.00 11.97 235 SER B CA 1
ATOM 4512 C C . SER B 1 235 ? 13.484 29.208 7.378 1.00 11.93 235 SER B C 1
ATOM 4513 O O . SER B 1 235 ? 12.283 29.199 7.661 1.00 11.86 235 SER B O 1
ATOM 4516 N N . LEU B 1 236 ? 14.424 28.691 8.165 1.00 12.01 236 LEU B N 1
ATOM 4517 C CA . LEU B 1 236 ? 14.105 28.143 9.478 1.00 12.17 236 LEU B CA 1
ATOM 4518 C C . LEU B 1 236 ? 14.332 29.210 10.549 1.00 12.47 236 LEU B C 1
ATOM 4519 O O . LEU B 1 236 ? 15.458 29.423 11.003 1.00 12.63 236 LEU B O 1
ATOM 4524 N N . GLY B 1 237 ? 13.252 29.887 10.929 1.00 12.75 237 GLY B N 1
ATOM 4525 C CA . GLY B 1 237 ? 13.320 30.999 11.870 1.00 12.92 237 GLY B CA 1
ATOM 4526 C C . GLY B 1 237 ? 12.858 30.620 13.264 1.00 13.09 237 GLY B C 1
ATOM 4527 O O . GLY B 1 237 ? 11.808 29.992 13.434 1.00 12.90 237 GLY B O 1
ATOM 4528 N N . ALA B 1 238 ? 13.660 31.001 14.255 1.00 13.30 238 ALA B N 1
ATOM 4529 C CA . ALA B 1 238 ? 13.322 30.824 15.660 1.00 13.76 238 ALA B CA 1
ATOM 4530 C C . ALA B 1 238 ? 13.459 32.149 16.407 1.00 14.27 238 ALA B C 1
ATOM 4531 O O . ALA B 1 238 ? 13.475 33.221 15.791 1.00 14.23 238 ALA B O 1
ATOM 4533 N N . GLN B 1 239 ? 13.570 32.067 17.730 1.00 14.75 239 GLN B N 1
ATOM 4534 C CA . GLN B 1 239 ? 13.542 33.245 18.578 1.00 15.28 239 GLN B CA 1
ATOM 4535 C C . GLN B 1 239 ? 14.397 33.050 19.834 1.00 15.66 239 GLN B C 1
ATOM 4536 O O . GLN B 1 239 ? 14.602 31.919 20.293 1.00 15.68 239 GLN B O 1
ATOM 4542 N N . LEU B 1 240 ? 14.909 34.159 20.369 1.00 16.06 240 LEU B N 1
ATOM 4543 C CA . LEU B 1 240 ? 15.596 34.155 21.658 1.00 16.36 240 LEU B CA 1
ATOM 4544 C C . LEU B 1 240 ? 14.586 34.063 22.793 1.00 16.70 240 LEU B C 1
ATOM 4545 O O . LEU B 1 240 ? 13.852 35.014 23.064 1.00 16.68 240 LEU B O 1
ATOM 4550 N N . ILE B 1 241 ? 14.555 32.912 23.455 1.00 17.28 241 ILE B N 1
ATOM 4551 C CA . ILE B 1 241 ? 13.612 32.687 24.550 1.00 17.98 241 ILE B CA 1
ATOM 4552 C C . ILE B 1 241 ? 14.223 33.001 25.924 1.00 18.93 241 ILE B C 1
ATOM 4553 O O . ILE B 1 241 ? 13.506 33.134 26.913 1.00 18.75 241 ILE B O 1
ATOM 4558 N N . SER B 1 242 ? 15.547 33.142 25.974 1.00 20.31 242 SER B N 1
ATOM 4559 C CA . SER B 1 242 ? 16.241 33.416 27.231 1.00 21.75 242 SER B CA 1
ATOM 4560 C C . SER B 1 242 ? 17.590 34.107 27.043 1.00 23.10 242 SER B C 1
ATOM 4561 O O . SER B 1 242 ? 18.324 33.818 26.095 1.00 23.24 242 SER B O 1
ATOM 4564 N N . LEU B 1 243 ? 17.899 35.021 27.961 1.00 24.92 243 LEU B N 1
ATOM 4565 C CA . LEU B 1 243 ? 19.206 35.668 28.031 1.00 26.59 243 LEU B CA 1
ATOM 4566 C C . LEU B 1 243 ? 19.801 35.550 29.423 1.00 28.11 243 LEU B C 1
ATOM 4567 O O . LEU B 1 243 ? 19.135 35.843 30.419 1.00 28.64 243 LEU B O 1
ATOM 4572 N N . ARG B 1 244 ? 21.058 35.124 29.482 1.00 29.76 244 ARG B N 1
ATOM 4573 C CA . ARG B 1 244 ? 21.758 34.933 30.748 1.00 30.85 244 ARG B CA 1
ATOM 4574 C C . ARG B 1 244 ? 23.125 35.600 30.743 1.00 31.14 244 ARG B C 1
ATOM 4575 O O . ARG B 1 244 ? 23.770 35.731 29.698 1.00 30.61 244 ARG B O 1
ATOM 4583 N N . GLU B 1 245 ? 23.554 36.023 31.926 1.00 31.48 245 GLU B N 1
ATOM 4584 C CA . GLU B 1 245 ? 24.923 36.439 32.145 1.00 30.81 245 GLU B CA 1
ATOM 4585 C C . GLU B 1 245 ? 25.657 35.231 32.713 1.00 29.43 245 GLU B C 1
ATOM 4586 O O . GLU B 1 245 ? 25.167 34.565 33.628 1.00 28.47 245 GLU B O 1
ATOM 4592 N N . VAL B 1 246 ? 26.815 34.928 32.141 1.00 28.37 246 VAL B N 1
ATOM 4593 C CA . VAL B 1 246 ? 27.624 33.808 32.597 1.00 27.66 246 VAL B CA 1
ATOM 4594 C C . VAL B 1 246 ? 28.995 34.346 32.991 1.00 27.51 246 VAL B C 1
ATOM 4595 O O . VAL B 1 246 ? 29.668 35.000 32.191 1.00 27.76 246 VAL B O 1
ATOM 4599 N N . ALA B 1 247 ? 29.382 34.088 34.236 1.00 27.29 247 ALA B N 1
ATOM 4600 C CA . ALA B 1 247 ? 30.659 34.552 34.772 1.00 27.14 247 ALA B CA 1
ATOM 4601 C C . ALA B 1 247 ? 31.813 33.661 34.304 1.00 27.07 247 ALA B C 1
ATOM 4602 O O . ALA B 1 247 ? 31.593 32.527 33.863 1.00 27.07 247 ALA B O 1
ATOM 4604 N N . VAL B 1 248 ? 33.035 34.188 34.405 1.00 26.60 248 VAL B N 1
ATOM 4605 C CA . VAL B 1 248 ? 34.259 33.472 34.024 1.00 26.16 248 VAL B CA 1
ATOM 4606 C C . VAL B 1 248 ? 34.349 32.121 34.740 1.00 25.63 248 VAL B C 1
ATOM 4607 O O . VAL B 1 248 ? 34.132 32.038 35.950 1.00 25.55 248 VAL B O 1
ATOM 4611 N N . GLY B 1 249 ? 34.641 31.067 33.985 1.00 24.84 249 GLY B N 1
ATOM 4612 C CA . GLY B 1 249 ? 34.834 29.741 34.567 1.00 24.81 249 GLY B CA 1
ATOM 4613 C C . GLY B 1 249 ? 33.593 28.871 34.642 1.00 25.04 249 GLY B C 1
ATOM 4614 O O . GLY B 1 249 ? 33.698 27.651 34.768 1.00 25.18 249 GLY B O 1
ATOM 4615 N N . GLU B 1 250 ? 32.417 29.492 34.578 1.00 25.18 250 GLU B N 1
ATOM 4616 C CA . GLU B 1 250 ? 31.151 28.757 34.551 1.00 24.77 250 GLU B CA 1
ATOM 4617 C C . GLU B 1 250 ? 30.909 28.127 33.176 1.00 23.89 250 GLU B C 1
ATOM 4618 O O . GLU B 1 250 ? 31.326 28.675 32.149 1.00 23.44 250 GLU B O 1
ATOM 4624 N N . SER B 1 251 ? 30.243 26.972 33.168 1.00 22.92 251 SER B N 1
ATOM 4625 C CA . SER B 1 251 ? 29.981 26.223 31.933 1.00 22.14 251 SER B CA 1
ATOM 4626 C C . SER B 1 251 ? 28.549 26.399 31.413 1.00 21.73 251 SER B C 1
ATOM 4627 O O . SER B 1 251 ? 27.670 26.857 32.140 1.00 21.84 251 SER B O 1
ATOM 4630 N N . VAL B 1 252 ? 28.332 26.036 30.149 1.00 21.13 252 VAL B N 1
ATOM 4631 C CA . VAL B 1 252 ? 27.015 26.122 29.517 1.00 20.58 252 VAL B CA 1
ATOM 4632 C C . VAL B 1 252 ? 26.627 24.792 28.874 1.00 20.37 252 VAL B C 1
ATOM 4633 O O . VAL B 1 252 ? 27.383 24.228 28.081 1.00 20.71 252 VAL B O 1
ATOM 4637 N N . GLY B 1 253 ? 25.447 24.298 29.235 1.00 20.15 253 GLY B N 1
ATOM 4638 C CA . GLY B 1 253 ? 24.855 23.135 28.588 1.00 19.89 253 GLY B CA 1
ATOM 4639 C C . GLY B 1 253 ? 25.377 21.803 29.075 1.00 19.69 253 GLY B C 1
ATOM 4640 O O . GLY B 1 253 ? 26.182 21.737 30.010 1.00 19.73 253 GLY B O 1
ATOM 4641 N N . TYR B 1 254 ? 24.909 20.743 28.421 1.00 19.47 254 TYR B N 1
ATOM 4642 C CA . TYR B 1 254 ? 25.262 19.365 28.760 1.00 19.38 254 TYR B CA 1
ATOM 4643 C C . TYR B 1 254 ? 26.754 19.077 28.659 1.00 19.28 254 TYR B C 1
ATOM 4644 O O . TYR B 1 254 ? 27.430 19.566 27.748 1.00 19.37 254 TYR B O 1
ATOM 4653 N N . GLY B 1 255 ? 27.251 18.280 29.603 1.00 19.08 255 GLY B N 1
ATOM 4654 C CA . GLY B 1 255 ? 28.641 17.833 29.607 1.00 19.00 255 GLY B CA 1
ATOM 4655 C C . GLY B 1 255 ? 29.643 18.909 29.979 1.00 19.22 255 GLY B C 1
ATOM 4656 O O . GLY B 1 255 ? 30.852 18.663 29.957 1.00 19.29 255 GLY B O 1
ATOM 4657 N N . ALA B 1 256 ? 29.137 20.097 30.324 1.00 19.55 256 ALA B N 1
ATOM 4658 C CA . ALA B 1 256 ? 29.956 21.284 30.618 1.00 19.60 256 ALA B CA 1
ATOM 4659 C C . ALA B 1 256 ? 31.051 21.522 29.562 1.00 19.83 256 ALA B C 1
ATOM 4660 O O . ALA B 1 256 ? 32.191 21.857 29.895 1.00 19.68 256 ALA B O 1
ATOM 4662 N N . THR B 1 257 ? 30.683 21.359 28.288 1.00 20.11 257 THR B N 1
ATOM 4663 C CA . THR B 1 257 ? 31.644 21.385 27.173 1.00 20.08 257 THR B CA 1
ATOM 4664 C C . THR B 1 257 ? 32.101 22.797 26.775 1.00 19.93 257 THR B C 1
ATOM 4665 O O . THR B 1 257 ? 33.134 22.955 26.129 1.00 20.08 257 THR B O 1
ATOM 4669 N N . TRP B 1 258 ? 31.323 23.807 27.154 1.00 19.61 258 TRP B N 1
ATOM 4670 C CA . TRP B 1 258 ? 31.628 25.200 26.834 1.00 19.67 258 TRP B CA 1
ATOM 4671 C C . TRP B 1 258 ? 31.826 25.992 28.128 1.00 20.22 258 TRP B C 1
ATOM 4672 O O . TRP B 1 258 ? 30.928 26.053 28.971 1.00 19.87 258 TRP B O 1
ATOM 4683 N N . ILE B 1 259 ? 33.004 26.591 28.279 1.00 20.92 259 ILE B N 1
ATOM 4684 C CA . ILE B 1 259 ? 33.360 27.310 29.504 1.00 21.73 259 ILE B CA 1
ATOM 4685 C C . ILE B 1 259 ? 33.705 28.753 29.160 1.00 22.26 259 ILE B C 1
ATOM 4686 O O . ILE B 1 259 ? 34.511 29.002 28.267 1.00 22.76 259 ILE B O 1
ATOM 4691 N N . ALA B 1 260 ? 33.094 29.698 29.867 1.00 23.38 260 ALA B N 1
ATOM 4692 C CA . ALA B 1 260 ? 33.337 31.118 29.618 1.00 24.59 260 ALA B CA 1
ATOM 4693 C C . ALA B 1 260 ? 34.740 31.547 30.057 1.00 25.82 260 ALA B C 1
ATOM 4694 O O . ALA B 1 260 ? 35.189 31.227 31.161 1.00 25.54 260 ALA B O 1
ATOM 4696 N N . GLU B 1 261 ? 35.419 32.262 29.166 1.00 27.77 261 GLU B N 1
ATOM 4697 C CA . GLU B 1 261 ? 36.739 32.826 29.431 1.00 29.89 261 GLU B CA 1
ATOM 4698 C C . GLU B 1 261 ? 36.627 34.275 29.889 1.00 31.18 261 GLU B C 1
ATOM 4699 O O . GLU B 1 261 ? 37.504 34.787 30.591 1.00 31.83 261 GLU B O 1
ATOM 4705 N N . ARG B 1 262 ? 35.552 34.930 29.467 1.00 32.05 262 ARG B N 1
ATOM 4706 C CA . ARG B 1 262 ? 35.263 36.305 29.855 1.00 33.32 262 ARG B CA 1
ATOM 4707 C C . ARG B 1 262 ? 33.797 36.403 30.278 1.00 33.58 262 ARG B C 1
ATOM 4708 O O . ARG B 1 262 ? 33.019 35.484 29.999 1.00 34.02 262 ARG B O 1
ATOM 4716 N N . PRO B 1 263 ? 33.412 37.499 30.970 1.00 33.41 263 PRO B N 1
ATOM 4717 C CA . PRO B 1 263 ? 31.983 37.708 31.228 1.00 32.60 263 PRO B CA 1
ATOM 4718 C C . PRO B 1 263 ? 31.182 37.526 29.937 1.00 31.79 263 PRO B C 1
ATOM 4719 O O . PRO B 1 263 ? 31.419 38.232 28.953 1.00 31.45 263 PRO B O 1
ATOM 4723 N N . ALA B 1 264 ? 30.261 36.565 29.941 1.00 30.72 264 ALA B N 1
ATOM 4724 C CA . ALA B 1 264 ? 29.575 36.159 28.716 1.00 29.89 264 ALA B CA 1
ATOM 4725 C C . ALA B 1 264 ? 28.073 36.401 28.753 1.00 28.89 264 ALA B C 1
ATOM 4726 O O . ALA B 1 264 ? 27.448 36.335 29.814 1.00 29.45 264 ALA B O 1
ATOM 4728 N N . ARG B 1 265 ? 27.509 36.687 27.584 1.00 27.29 265 ARG B N 1
ATOM 4729 C CA . ARG B 1 265 ? 26.064 36.699 27.397 1.00 26.02 265 ARG B CA 1
ATOM 4730 C C . ARG B 1 265 ? 25.668 35.466 26.586 1.00 23.91 265 ARG B C 1
ATOM 4731 O O . ARG B 1 265 ? 26.147 35.272 25.465 1.00 23.48 265 ARG B O 1
ATOM 4739 N N . ILE B 1 266 ? 24.811 34.632 27.171 1.00 21.41 266 ILE B N 1
ATOM 4740 C CA . ILE B 1 266 ? 24.343 33.406 26.526 1.00 19.67 266 ILE B CA 1
ATOM 4741 C C . ILE B 1 266 ? 22.840 33.466 26.245 1.00 18.79 266 ILE B C 1
ATOM 4742 O O . ILE B 1 266 ? 22.033 33.616 27.171 1.00 18.71 266 ILE B O 1
ATOM 4747 N N . GLY B 1 267 ? 22.477 33.351 24.966 1.00 17.56 267 GLY B N 1
ATOM 4748 C CA . GLY B 1 267 ? 21.075 33.318 24.547 1.00 16.52 267 GLY B CA 1
ATOM 4749 C C . GLY B 1 267 ? 20.584 31.908 24.265 1.00 15.84 267 GLY B C 1
ATOM 4750 O O . GLY B 1 267 ? 21.301 31.110 23.664 1.00 15.94 267 GLY B O 1
ATOM 4751 N N . THR B 1 268 ? 19.371 31.594 24.719 1.00 14.85 268 THR B N 1
ATOM 4752 C CA . THR B 1 268 ? 18.737 30.316 24.399 1.00 14.09 268 THR B CA 1
ATOM 4753 C C . THR B 1 268 ? 17.726 30.499 23.268 1.00 13.66 268 THR B C 1
ATOM 4754 O O . THR B 1 268 ? 16.937 31.453 23.267 1.00 13.76 268 THR B O 1
ATOM 4758 N N . VAL B 1 269 ? 17.765 29.571 22.315 1.00 12.95 269 VAL B N 1
ATOM 4759 C CA . VAL B 1 269 ? 16.984 29.645 21.088 1.00 12.44 269 VAL B CA 1
ATOM 4760 C C . VAL B 1 269 ? 15.981 28.496 21.061 1.00 12.12 269 VAL B C 1
ATOM 4761 O O . VAL B 1 269 ? 16.292 27.394 21.511 1.00 12.12 269 VAL B O 1
ATOM 4765 N N . SER B 1 270 ? 14.786 28.760 20.532 1.00 11.70 270 SER B N 1
ATOM 4766 C CA . SER B 1 270 ? 13.725 27.751 20.434 1.00 11.37 270 SER B CA 1
ATOM 4767 C C . SER B 1 270 ? 13.889 26.799 19.233 1.00 11.11 270 SER B C 1
ATOM 4768 O O . SER B 1 270 ? 13.025 26.726 18.345 1.00 10.87 270 SER B O 1
ATOM 4771 N N . CYS B 1 271 ? 15.004 26.071 19.223 1.00 10.87 271 CYS B N 1
ATOM 4772 C CA . CYS B 1 271 ? 15.286 25.068 18.196 1.00 10.69 271 CYS B CA 1
ATOM 4773 C C . CYS B 1 271 ? 16.246 24.029 18.751 1.00 10.46 271 CYS B C 1
ATOM 4774 O O . CYS B 1 271 ? 17.229 24.381 19.386 1.00 10.56 271 CYS B O 1
ATOM 4777 N N . GLY B 1 272 ? 15.952 22.755 18.524 1.00 10.19 272 GLY B N 1
ATOM 4778 C CA . GLY B 1 272 ? 16.818 21.669 18.972 1.00 9.97 272 GLY B CA 1
ATOM 4779 C C . GLY B 1 272 ? 16.879 20.552 17.948 1.00 9.81 272 GLY B C 1
ATOM 4780 O O . GLY B 1 272 ? 16.370 20.708 16.838 1.00 9.69 272 GLY B O 1
ATOM 4781 N N . TYR B 1 273 ? 17.493 19.424 18.312 1.00 9.72 273 TYR B N 1
ATOM 4782 C CA . TYR B 1 273 ? 17.644 18.318 17.358 1.00 9.76 273 TYR B CA 1
ATOM 4783 C C . TYR B 1 273 ? 16.334 17.627 16.986 1.00 9.79 273 TYR B C 1
ATOM 4784 O O . TYR B 1 273 ? 16.219 17.094 15.885 1.00 9.87 273 TYR B O 1
ATOM 4793 N N . ALA B 1 274 ? 15.349 17.647 17.883 1.00 9.75 274 ALA B N 1
ATOM 4794 C CA . ALA B 1 274 ? 14.031 17.085 17.573 1.00 9.76 274 ALA B CA 1
ATOM 4795 C C . ALA B 1 274 ? 13.331 17.851 16.449 1.00 9.77 274 ALA B C 1
ATOM 4796 O O . ALA B 1 274 ? 12.342 17.375 15.895 1.00 9.80 274 ALA B O 1
ATOM 4798 N N . ASP B 1 275 ? 13.847 19.039 16.132 1.00 9.69 275 ASP B N 1
ATOM 4799 C CA . ASP B 1 275 ? 13.331 19.854 15.037 1.00 9.65 275 ASP B CA 1
ATOM 4800 C C . ASP B 1 275 ? 14.037 19.541 13.728 1.00 9.57 275 ASP B C 1
ATOM 4801 O O . ASP B 1 275 ? 13.548 19.894 12.662 1.00 9.54 275 ASP B O 1
ATOM 4806 N N . GLY B 1 276 ? 15.187 18.880 13.820 1.00 9.63 276 GLY B N 1
ATOM 4807 C CA . GLY B 1 276 ? 16.010 18.576 12.648 1.00 9.66 276 GLY B CA 1
ATOM 4808 C C . GLY B 1 276 ? 17.444 19.069 12.746 1.00 9.68 276 GLY B C 1
ATOM 4809 O O . GLY B 1 276 ? 18.312 18.612 11.997 1.00 9.77 276 GLY B O 1
ATOM 4810 N N . TYR B 1 277 ? 17.697 20.003 13.661 1.00 9.57 277 TYR B N 1
ATOM 4811 C CA . TYR B 1 277 ? 19.035 20.554 13.845 1.00 9.59 277 TYR B CA 1
ATOM 4812 C C . TYR B 1 277 ? 19.991 19.459 14.317 1.00 9.63 277 TYR B C 1
ATOM 4813 O O . TYR B 1 277 ? 19.597 18.619 15.121 1.00 9.74 277 TYR B O 1
ATOM 4822 N N . PRO B 1 278 ? 21.237 19.437 13.799 1.00 9.62 278 PRO B N 1
ATOM 4823 C CA . PRO B 1 278 ? 22.207 18.431 14.268 1.00 9.65 278 PRO B CA 1
ATOM 4824 C C . PRO B 1 278 ? 22.481 18.549 15.774 1.00 9.63 278 PRO B C 1
ATOM 4825 O O . PRO B 1 278 ? 22.719 19.650 16.270 1.00 9.68 278 PRO B O 1
ATOM 4829 N N . ARG B 1 279 ? 22.434 17.428 16.489 1.00 9.60 279 ARG B N 1
ATOM 4830 C CA . ARG B 1 279 ? 22.708 17.422 17.927 1.00 9.69 279 ARG B CA 1
ATOM 4831 C C . ARG B 1 279 ? 24.153 17.822 18.224 1.00 9.83 279 ARG B C 1
ATOM 4832 O O . ARG B 1 279 ? 24.424 18.563 19.176 1.00 9.88 279 ARG B O 1
ATOM 4840 N N . THR B 1 280 ? 25.061 17.338 17.381 1.00 9.86 280 THR B N 1
ATOM 4841 C CA . THR B 1 280 ? 26.498 17.487 17.563 1.00 9.95 280 THR B CA 1
ATOM 4842 C C . THR B 1 280 ? 27.059 18.765 16.929 1.00 10.10 280 THR B C 1
ATOM 4843 O O . THR B 1 280 ? 28.275 18.892 16.754 1.00 10.04 280 THR B O 1
ATOM 4847 N N . ALA B 1 281 ? 26.178 19.699 16.574 1.00 10.16 281 ALA B N 1
ATOM 4848 C CA . ALA B 1 281 ? 26.610 20.970 16.007 1.00 10.37 281 ALA B CA 1
ATOM 4849 C C . ALA B 1 281 ? 27.629 21.614 16.949 1.00 10.48 281 ALA B C 1
ATOM 4850 O O . ALA B 1 281 ? 27.309 21.888 18.104 1.00 10.69 281 ALA B O 1
ATOM 4852 N N . PRO B 1 282 ? 28.867 21.828 16.467 1.00 10.47 282 PRO B N 1
ATOM 4853 C CA . PRO B 1 282 ? 29.963 22.302 17.322 1.00 10.50 282 PRO B CA 1
ATOM 4854 C C . PRO B 1 282 ? 29.889 23.784 17.682 1.00 10.58 282 PRO B C 1
ATOM 4855 O O . PRO B 1 282 ? 29.125 24.536 17.080 1.00 10.49 282 PRO B O 1
ATOM 4859 N N . ALA B 1 283 ? 30.694 24.191 18.663 1.00 10.81 283 ALA B N 1
ATOM 4860 C CA . ALA B 1 283 ? 30.863 25.603 18.997 1.00 10.89 283 ALA B CA 1
ATOM 4861 C C . ALA B 1 283 ? 31.470 26.327 17.797 1.00 10.96 283 ALA B C 1
ATOM 4862 O O . ALA B 1 283 ? 32.360 25.798 17.129 1.00 10.94 283 ALA B O 1
ATOM 4864 N N . GLY B 1 284 ? 30.977 27.525 17.512 1.00 11.03 284 GLY B N 1
ATOM 4865 C CA . GLY B 1 284 ? 31.430 28.256 16.337 1.00 11.17 284 GLY B CA 1
ATOM 4866 C C . GLY B 1 284 ? 30.538 28.117 15.112 1.00 11.23 284 GLY B C 1
ATOM 4867 O O . GLY B 1 284 ? 30.704 28.866 14.145 1.00 11.29 284 GLY B O 1
ATOM 4868 N N . THR B 1 285 ? 29.610 27.155 15.144 1.00 11.27 285 THR B N 1
ATOM 4869 C CA . THR B 1 285 ? 28.587 27.009 14.097 1.00 11.37 285 THR B CA 1
ATOM 4870 C C . THR B 1 285 ? 27.791 28.317 13.987 1.00 11.51 285 THR B C 1
ATOM 4871 O O . THR B 1 285 ? 27.304 28.834 14.996 1.00 11.51 285 THR B O 1
ATOM 4875 N N . PRO B 1 286 ? 27.682 28.872 12.769 1.00 11.65 286 PRO B N 1
ATOM 4876 C CA . PRO B 1 286 ? 27.012 30.163 12.627 1.00 11.80 286 PRO B CA 1
ATOM 4877 C C . PRO B 1 286 ? 25.492 30.107 12.795 1.00 11.96 286 PRO B C 1
ATOM 4878 O O . PRO B 1 286 ? 24.856 29.079 12.537 1.00 11.76 286 PRO B O 1
ATOM 4882 N N . VAL B 1 287 ? 24.943 31.230 13.242 1.00 12.35 287 VAL B N 1
ATOM 4883 C CA . VAL B 1 287 ? 23.510 31.442 13.397 1.00 12.77 287 VAL B CA 1
ATOM 4884 C C . VAL B 1 287 ? 23.308 32.957 13.287 1.00 13.13 287 VAL B C 1
ATOM 4885 O O . VAL B 1 287 ? 24.236 33.725 13.563 1.00 13.24 287 VAL B O 1
ATOM 4889 N N . LEU B 1 288 ? 22.128 33.395 12.853 1.00 13.56 288 LEU B N 1
ATOM 4890 C CA . LEU B 1 288 ? 21.839 34.832 12.804 1.00 13.94 288 LEU B CA 1
ATOM 4891 C C . LEU B 1 288 ? 20.889 35.232 13.915 1.00 14.28 288 LEU B C 1
ATOM 4892 O O . LEU B 1 288 ? 19.880 34.561 14.154 1.00 14.32 288 LEU B O 1
ATOM 4897 N N . VAL B 1 289 ? 21.230 36.324 14.597 1.00 14.67 289 VAL B N 1
ATOM 4898 C CA . VAL B 1 289 ? 20.394 36.889 15.650 1.00 14.89 289 VAL B CA 1
ATOM 4899 C C . VAL B 1 289 ? 20.134 38.342 15.282 1.00 15.33 289 VAL B C 1
ATOM 4900 O O . VAL B 1 289 ? 21.069 39.136 15.174 1.00 15.62 289 VAL B O 1
ATOM 4904 N N . GLY B 1 290 ? 18.867 38.681 15.068 1.00 15.76 290 GLY B N 1
ATOM 4905 C CA . GLY B 1 290 ? 18.491 40.013 14.599 1.00 16.02 290 GLY B CA 1
ATOM 4906 C C . GLY B 1 290 ? 19.215 40.396 13.320 1.00 16.48 290 GLY B C 1
ATOM 4907 O O . GLY B 1 290 ? 19.563 41.560 13.119 1.00 16.74 290 GLY B O 1
ATOM 4908 N N . GLY B 1 291 ? 19.452 39.410 12.458 1.00 16.83 291 GLY B N 1
ATOM 4909 C CA . GLY B 1 291 ? 20.154 39.625 11.192 1.00 17.17 291 GLY B CA 1
ATOM 4910 C C . GLY B 1 291 ? 21.669 39.702 11.307 1.00 17.36 291 GLY B C 1
ATOM 4911 O O . GLY B 1 291 ? 22.356 39.888 10.304 1.00 17.13 291 GLY B O 1
ATOM 4912 N N . ARG B 1 292 ? 22.188 39.555 12.525 1.00 17.86 292 ARG B N 1
ATOM 4913 C CA . ARG B 1 292 ? 23.629 39.675 12.790 1.00 18.42 292 ARG B CA 1
ATOM 4914 C C . ARG B 1 292 ? 24.254 38.329 13.138 1.00 17.90 292 ARG B C 1
ATOM 4915 O O . ARG B 1 292 ? 23.630 37.498 13.810 1.00 17.82 292 ARG B O 1
ATOM 4923 N N . ARG B 1 293 ? 25.493 38.130 12.694 1.00 17.45 293 ARG B N 1
ATOM 4924 C CA . ARG B 1 293 ? 26.217 36.873 12.918 1.00 17.05 293 ARG B CA 1
ATOM 4925 C C . ARG B 1 293 ? 26.618 36.630 14.365 1.00 16.73 293 ARG B C 1
ATOM 4926 O O . ARG B 1 293 ? 27.149 37.512 15.037 1.00 16.80 293 ARG B O 1
ATOM 4934 N N . ALA B 1 294 ? 26.340 35.416 14.827 1.00 16.46 294 ALA B N 1
ATOM 4935 C CA . ALA B 1 294 ? 26.765 34.931 16.133 1.00 16.01 294 ALA B CA 1
ATOM 4936 C C . ALA B 1 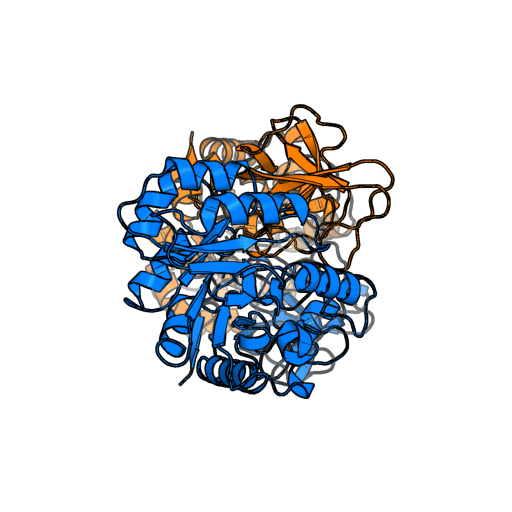294 ? 27.050 33.435 15.998 1.00 15.96 294 ALA B C 1
ATOM 4937 O O . ALA B 1 294 ? 26.873 32.862 14.920 1.00 16.19 294 ALA B O 1
ATOM 4939 N N . ILE B 1 295 ? 27.501 32.803 17.076 1.00 15.66 295 ILE B N 1
ATOM 4940 C CA . ILE B 1 295 ? 27.915 31.409 17.007 1.00 15.49 295 ILE B CA 1
ATOM 4941 C C . ILE B 1 295 ? 27.328 30.564 18.139 1.00 15.60 295 ILE B C 1
ATOM 4942 O O . ILE B 1 295 ? 26.998 31.088 19.204 1.00 15.63 295 ILE B O 1
ATOM 4947 N N . LEU B 1 296 ? 27.202 29.258 17.899 1.00 15.68 296 LEU B N 1
ATOM 4948 C CA . LEU B 1 296 ? 26.718 28.325 18.911 1.00 15.72 296 LEU B CA 1
ATOM 4949 C C . LEU B 1 296 ? 27.683 28.207 20.086 1.00 16.01 296 LEU B C 1
ATOM 4950 O O . LEU B 1 296 ? 28.905 28.223 19.910 1.00 16.13 296 LEU B O 1
ATOM 4955 N N . ALA B 1 297 ? 27.113 28.093 21.281 1.00 16.14 297 ALA B N 1
ATOM 4956 C CA . ALA B 1 297 ? 27.862 27.826 22.492 1.00 16.44 297 ALA B CA 1
ATOM 4957 C C . ALA B 1 297 ? 27.134 26.719 23.244 1.00 16.79 297 ALA B C 1
ATOM 4958 O O . ALA B 1 297 ? 25.923 26.803 23.443 1.00 17.02 297 ALA B O 1
ATOM 4960 N N . GLY B 1 298 ? 27.865 25.674 23.627 1.00 17.03 298 GLY B N 1
ATOM 4961 C CA . GLY B 1 298 ? 27.294 24.531 24.350 1.00 17.57 298 GLY B CA 1
ATOM 4962 C C . GLY B 1 298 ? 26.550 23.543 23.470 1.00 17.91 298 GLY B C 1
ATOM 4963 O O . GLY B 1 298 ? 26.270 23.831 22.308 1.00 17.90 298 GLY B O 1
ATOM 4964 N N . ARG B 1 299 ? 26.226 22.376 24.026 1.00 18.43 299 ARG B N 1
ATOM 4965 C CA . ARG B 1 299 ? 25.491 21.348 23.293 1.00 19.17 299 ARG B CA 1
ATOM 4966 C C . ARG B 1 299 ? 24.086 21.769 22.860 1.00 18.87 299 ARG B C 1
ATOM 4967 O O . ARG B 1 299 ? 23.391 22.506 23.562 1.00 19.04 299 ARG B O 1
ATOM 4975 N N . VAL B 1 300 ? 23.691 21.284 21.687 1.00 18.24 300 VAL B N 1
ATOM 4976 C CA . VAL B 1 300 ? 22.326 21.411 21.196 1.00 17.76 300 VAL B CA 1
ATOM 4977 C C . VAL B 1 300 ? 21.455 20.384 21.929 1.00 17.41 300 VAL B C 1
ATOM 4978 O O . VAL B 1 300 ? 21.795 19.200 21.997 1.00 17.56 300 VAL B O 1
ATOM 4982 N N . SER B 1 301 ? 20.352 20.858 22.500 1.00 16.87 301 SER B N 1
ATOM 4983 C CA . SER B 1 301 ? 19.366 20.001 23.155 1.00 16.63 301 SER B CA 1
ATOM 4984 C C . SER B 1 301 ? 18.289 19.532 22.181 1.00 16.41 301 SER B C 1
ATOM 4985 O O . SER B 1 301 ? 18.279 19.926 21.012 1.00 15.98 301 SER B O 1
ATOM 4988 N N . MET B 1 302 ? 17.373 18.704 22.678 1.00 16.38 302 MET B N 1
ATOM 4989 C CA . MET B 1 302 ? 16.229 18.239 21.894 1.00 16.40 302 MET B CA 1
ATOM 4990 C C . MET B 1 302 ? 15.355 19.390 21.387 1.00 16.36 302 MET B C 1
ATOM 4991 O O . MET B 1 302 ? 14.905 19.372 20.242 1.00 16.33 302 MET B O 1
ATOM 4996 N N . ASP B 1 303 ? 15.140 20.391 22.236 1.00 16.46 303 ASP B N 1
ATOM 4997 C CA . ASP B 1 303 ? 14.209 21.472 21.936 1.00 16.67 303 ASP B CA 1
ATOM 4998 C C . ASP B 1 303 ? 14.846 22.855 21.979 1.00 16.77 303 ASP B C 1
ATOM 4999 O O . ASP B 1 303 ? 14.223 23.842 21.587 1.00 16.63 303 ASP B O 1
ATOM 5004 N N . MET B 1 304 ? 16.068 22.920 22.489 1.00 17.24 304 MET B N 1
ATOM 5005 C CA . MET B 1 304 ? 16.751 24.192 22.666 1.00 17.50 304 MET B CA 1
ATOM 5006 C C . MET B 1 304 ? 18.185 24.244 22.177 1.00 17.14 304 MET B C 1
ATOM 5007 O O . MET B 1 304 ? 18.870 23.242 22.084 1.00 17.17 304 MET B O 1
ATOM 5012 N N . LEU B 1 305 ? 18.608 25.445 21.843 1.00 16.96 305 LEU B N 1
ATOM 5013 C CA . LEU B 1 305 ? 19.958 25.714 21.359 1.00 16.92 305 LEU B CA 1
ATOM 5014 C C . LEU B 1 305 ? 20.504 26.951 22.067 1.00 16.93 305 LEU B C 1
ATOM 5015 O O . LEU B 1 305 ? 19.738 27.802 22.518 1.00 16.71 305 LEU B O 1
ATOM 5020 N N . ALA B 1 306 ? 21.833 27.067 22.169 1.00 17.16 306 ALA B N 1
ATOM 5021 C CA . ALA B 1 306 ? 22.457 28.205 22.845 1.00 17.32 306 ALA B CA 1
ATOM 5022 C C . ALA B 1 306 ? 23.430 28.954 21.950 1.00 17.48 306 ALA B C 1
ATOM 5023 O O . ALA B 1 306 ? 24.122 28.358 21.147 1.00 17.56 306 ALA B O 1
ATOM 5025 N N . VAL B 1 307 ? 23.471 30.270 22.095 1.00 17.84 307 VAL B N 1
ATOM 5026 C CA . VAL B 1 307 ? 24.351 31.105 21.279 1.00 18.64 307 VAL B CA 1
ATOM 5027 C C . VAL B 1 307 ? 25.131 32.121 22.107 1.00 19.54 307 VAL B C 1
ATOM 5028 O O . VAL B 1 307 ? 24.633 32.636 23.115 1.00 19.56 307 VAL B O 1
ATOM 5032 N N . ASP B 1 308 ? 26.354 32.412 21.674 1.00 20.52 308 ASP B N 1
ATOM 5033 C CA . ASP B 1 308 ? 27.181 33.413 22.344 1.00 21.30 308 ASP B CA 1
ATOM 5034 C C . ASP B 1 308 ? 26.809 34.817 21.871 1.00 21.43 308 ASP B C 1
ATOM 5035 O O . ASP B 1 308 ? 27.011 35.163 20.708 1.00 21.56 308 ASP B O 1
ATOM 5040 N N . LEU B 1 309 ? 26.269 35.618 22.784 1.00 22.24 309 LEU B N 1
ATOM 5041 C CA . LEU B 1 309 ? 25.825 36.977 22.461 1.00 23.05 309 LEU B CA 1
ATOM 5042 C C . LEU B 1 309 ? 26.664 38.059 23.147 1.00 23.69 309 LEU B C 1
ATOM 5043 O O . LEU B 1 309 ? 26.193 39.180 23.357 1.00 23.92 309 LEU B O 1
ATOM 5048 N N . SER B 1 310 ? 27.910 37.720 23.474 1.00 24.64 310 SER B N 1
ATOM 5049 C CA . SER B 1 310 ? 28.822 38.624 24.181 1.00 25.49 310 SER B CA 1
ATOM 5050 C C . SER B 1 310 ? 29.184 39.858 23.355 1.00 26.60 310 SER B C 1
ATOM 5051 O O . SER B 1 310 ? 29.518 40.905 23.908 1.00 26.46 310 SER B O 1
ATOM 5054 N N . ASP B 1 311 ? 29.108 39.721 22.034 1.00 28.98 311 ASP B N 1
ATOM 5055 C CA . ASP B 1 311 ? 29.439 40.794 21.102 1.00 30.63 311 ASP B CA 1
ATOM 5056 C C . ASP B 1 311 ? 28.186 41.398 20.462 1.00 31.48 311 ASP B C 1
ATOM 5057 O O . ASP B 1 311 ? 28.276 42.231 19.556 1.00 31.20 311 ASP B O 1
ATOM 5062 N N . LEU B 1 312 ? 27.020 40.974 20.941 1.00 32.61 312 LEU B N 1
ATOM 5063 C CA . LEU B 1 312 ? 25.747 41.557 20.515 1.00 33.65 312 LEU B CA 1
ATOM 5064 C C . LEU B 1 312 ? 24.983 42.083 21.732 1.00 34.42 312 LEU B C 1
ATOM 5065 O O . LEU B 1 312 ? 24.062 41.427 22.224 1.00 34.56 312 LEU B O 1
ATOM 5070 N N . PRO B 1 313 ? 25.373 43.276 22.227 1.00 35.70 313 PRO B N 1
ATOM 5071 C CA . PRO B 1 313 ? 24.829 43.792 23.486 1.00 35.85 313 PRO B CA 1
ATOM 5072 C C . PRO B 1 313 ? 23.389 44.305 23.369 1.00 36.07 313 PRO B C 1
ATOM 5073 O O . PRO B 1 313 ? 22.715 44.473 24.388 1.00 36.47 313 PRO B O 1
ATOM 5077 N N . GLU B 1 314 ? 22.925 44.539 22.143 1.00 36.35 314 GLU B N 1
ATOM 5078 C CA . GLU B 1 314 ? 21.569 45.049 21.912 1.00 36.76 314 GLU B CA 1
ATOM 5079 C C . GLU B 1 314 ? 20.514 43.940 21.762 1.00 35.48 314 GLU B C 1
ATOM 5080 O O . GLU B 1 314 ? 19.310 44.217 21.752 1.00 35.47 314 GLU B O 1
ATOM 5086 N N . ALA B 1 315 ? 20.974 42.692 21.669 1.00 33.37 315 ALA B N 1
ATOM 5087 C CA . ALA B 1 315 ? 20.093 41.531 21.525 1.00 31.93 315 ALA B CA 1
ATOM 5088 C C . ALA B 1 315 ? 19.251 41.289 22.780 1.00 30.91 315 ALA B C 1
ATOM 5089 O O . ALA B 1 315 ? 19.764 41.334 23.901 1.00 30.69 315 ALA B O 1
ATOM 5091 N N . ARG B 1 316 ? 17.959 41.040 22.571 1.00 29.55 316 ARG B N 1
ATOM 5092 C CA . ARG B 1 316 ? 16.989 40.888 23.657 1.00 28.73 316 ARG B CA 1
ATOM 5093 C C . ARG B 1 316 ? 16.157 39.614 23.506 1.00 26.99 316 ARG B C 1
ATOM 5094 O O . ARG B 1 316 ? 16.048 39.064 22.406 1.00 27.17 316 ARG B O 1
ATOM 5102 N N . VAL B 1 317 ? 15.570 39.151 24.609 1.00 24.43 317 VAL B N 1
ATOM 5103 C CA . VAL B 1 317 ? 14.576 38.081 24.542 1.00 22.76 317 VAL B CA 1
ATOM 5104 C C . VAL B 1 317 ? 13.471 38.515 23.577 1.00 21.53 317 VAL B C 1
ATOM 5105 O O . VAL B 1 317 ? 12.976 39.642 23.656 1.00 21.64 317 VAL B O 1
ATOM 5109 N N . GLY B 1 318 ? 13.120 37.631 22.647 1.00 20.05 318 GLY B N 1
ATOM 5110 C CA . GLY B 1 318 ? 12.096 37.924 21.650 1.00 18.36 318 GLY B CA 1
ATOM 5111 C C . GLY B 1 318 ? 12.642 38.214 20.263 1.00 17.35 318 GLY B C 1
ATOM 5112 O O . GLY B 1 318 ? 11.873 38.324 19.312 1.00 17.46 318 GLY B O 1
ATOM 5113 N N . ASP B 1 319 ? 13.965 38.341 20.142 1.00 16.30 319 ASP B N 1
ATOM 5114 C CA . ASP B 1 319 ? 14.598 38.655 18.857 1.00 15.40 319 ASP B CA 1
ATOM 5115 C C . ASP B 1 319 ? 14.616 37.466 17.889 1.00 14.68 319 ASP B C 1
ATOM 5116 O O . ASP B 1 319 ? 14.849 36.328 18.307 1.00 14.60 319 ASP B O 1
ATOM 5121 N N . PRO B 1 320 ? 14.371 37.727 16.589 1.00 14.06 320 PRO B N 1
ATOM 5122 C CA . PRO B 1 320 ? 14.338 36.639 15.612 1.00 13.51 320 PRO B CA 1
ATOM 5123 C C . PRO B 1 320 ? 15.709 35.984 15.415 1.00 13.09 320 PRO B C 1
ATOM 5124 O O . PRO B 1 320 ? 16.736 36.672 15.345 1.00 12.81 320 PRO B O 1
ATOM 5128 N N . VAL B 1 321 ? 15.707 34.657 15.340 1.00 12.63 321 VAL B N 1
ATOM 5129 C CA . VAL B 1 321 ? 16.920 33.888 15.112 1.00 12.25 321 VAL B CA 1
ATOM 5130 C C . VAL B 1 321 ? 16.790 33.116 13.802 1.00 12.14 321 VAL B C 1
ATOM 5131 O O . VAL B 1 321 ? 15.853 32.332 13.626 1.00 12.31 321 VAL B O 1
ATOM 5135 N N . GLU B 1 322 ? 17.715 33.351 12.874 1.00 11.84 322 GLU B N 1
ATOM 5136 C CA . GLU B 1 322 ? 17.747 32.573 11.633 1.00 11.51 322 GLU B CA 1
ATOM 5137 C C . GLU B 1 322 ? 18.773 31.438 11.714 1.00 11.28 322 GLU B C 1
ATOM 5138 O O . GLU B 1 322 ? 19.983 31.679 11.775 1.00 11.29 322 GLU B O 1
ATOM 5144 N N . LEU B 1 323 ? 18.277 30.204 11.723 1.00 10.92 323 LEU B N 1
ATOM 5145 C CA . LEU B 1 323 ? 19.136 29.024 11.703 1.00 10.77 323 LEU B CA 1
ATOM 5146 C C . LEU B 1 323 ? 19.727 28.834 10.307 1.00 10.59 323 LEU B C 1
ATOM 5147 O O . LEU B 1 323 ? 20.925 28.594 10.158 1.00 10.61 323 LEU B O 1
ATOM 5152 N N . TRP B 1 324 ? 18.865 28.935 9.298 1.00 10.43 324 TRP B N 1
ATOM 5153 C CA . TRP B 1 324 ? 19.268 29.086 7.901 1.00 10.33 324 TRP B CA 1
ATOM 5154 C C . TRP B 1 324 ? 18.142 29.719 7.086 1.00 10.41 324 TRP B C 1
ATOM 5155 O O . TRP B 1 324 ? 16.988 29.751 7.528 1.00 10.31 324 TRP B O 1
ATOM 5166 N N . GLY B 1 325 ? 18.487 30.223 5.903 1.00 10.53 325 GLY B N 1
ATOM 5167 C CA . GLY B 1 325 ? 17.516 30.868 5.015 1.00 10.59 325 GLY B CA 1
ATOM 5168 C C . GLY B 1 325 ? 18.193 31.752 3.986 1.00 10.67 325 GLY B C 1
ATOM 5169 O O . GLY B 1 325 ? 19.220 31.377 3.410 1.00 10.55 325 GLY B O 1
ATOM 5170 N N . ALA B 1 326 ? 17.618 32.934 3.768 1.00 10.80 326 ALA B N 1
ATOM 5171 C CA . ALA B 1 326 ? 18.145 33.891 2.790 1.00 10.86 326 ALA B CA 1
ATOM 5172 C C . ALA B 1 326 ? 19.402 34.613 3.272 1.00 10.79 326 ALA B C 1
ATOM 5173 O O . ALA B 1 326 ? 20.230 35.012 2.452 1.00 10.84 326 ALA B O 1
ATOM 5175 N N . GLY B 1 327 ? 19.546 34.769 4.591 1.00 10.64 327 GLY B N 1
ATOM 5176 C CA . GLY B 1 327 ? 20.680 35.504 5.170 1.00 10.42 327 GLY B CA 1
ATOM 5177 C C . GLY B 1 327 ? 21.875 34.658 5.582 1.00 10.36 327 GLY B C 1
ATOM 5178 O O . GLY B 1 327 ? 22.998 35.165 5.686 1.00 10.39 327 GLY B O 1
ATOM 5179 N N . LEU B 1 328 ? 21.629 33.374 5.836 1.00 10.18 328 LEU B N 1
ATOM 5180 C CA . LEU B 1 328 ? 22.672 32.422 6.207 1.00 10.03 328 LEU B CA 1
ATOM 5181 C C . LEU B 1 328 ? 22.377 31.092 5.527 1.00 9.99 328 LEU B C 1
ATOM 5182 O O . LEU B 1 328 ? 21.368 30.446 5.821 1.00 9.99 328 LEU B O 1
ATOM 5187 N N . SER B 1 329 ? 23.252 30.693 4.610 1.00 9.84 329 SER B N 1
ATOM 5188 C CA . SER B 1 329 ? 23.012 29.507 3.803 1.00 9.77 329 SER B CA 1
ATOM 5189 C C . SER B 1 329 ? 23.029 28.226 4.622 1.00 9.82 329 SER B C 1
ATOM 5190 O O . SER B 1 329 ? 23.933 27.996 5.441 1.00 9.84 329 SER B O 1
ATOM 5193 N N . VAL B 1 330 ? 22.018 27.399 4.373 1.00 9.73 330 VAL B N 1
ATOM 5194 C CA . VAL B 1 330 ? 21.920 26.066 4.947 1.00 9.87 330 VAL B CA 1
ATOM 5195 C C . VAL B 1 330 ? 23.198 25.251 4.681 1.00 9.98 330 VAL B C 1
ATOM 5196 O O . VAL B 1 330 ? 23.553 24.381 5.468 1.00 10.00 330 VAL B O 1
ATOM 5200 N N . ASP B 1 331 ? 23.882 25.560 3.581 1.00 10.17 331 ASP B N 1
ATOM 5201 C CA . ASP B 1 331 ? 25.132 24.900 3.208 1.00 10.45 331 ASP B CA 1
ATOM 5202 C C . ASP B 1 331 ? 26.277 25.239 4.164 1.00 10.66 331 ASP B C 1
ATOM 5203 O O . ASP B 1 331 ? 27.101 24.378 4.490 1.00 10.60 331 ASP B O 1
ATOM 5208 N N . GLU B 1 332 ? 26.318 26.492 4.609 1.00 10.91 332 GLU B N 1
ATOM 5209 C CA . GLU B 1 332 ? 27.332 26.943 5.555 1.00 11.12 332 GLU B CA 1
ATOM 5210 C C . GLU B 1 332 ? 27.147 26.265 6.913 1.00 11.14 332 GLU B C 1
ATOM 5211 O O . GLU B 1 332 ? 28.108 25.758 7.499 1.00 11.10 332 GLU B O 1
ATOM 5217 N N . VAL B 1 333 ? 25.909 26.251 7.398 1.00 11.21 333 VAL B N 1
ATOM 5218 C CA . VAL B 1 333 ? 25.585 25.590 8.663 1.00 11.37 333 VAL B CA 1
ATOM 5219 C C . VAL B 1 333 ? 25.910 24.101 8.571 1.00 11.47 333 VAL B C 1
ATOM 5220 O O . VAL B 1 333 ? 26.603 23.554 9.437 1.00 11.45 333 VAL B O 1
ATOM 5224 N N . ALA B 1 334 ? 25.431 23.468 7.501 1.00 11.56 334 ALA 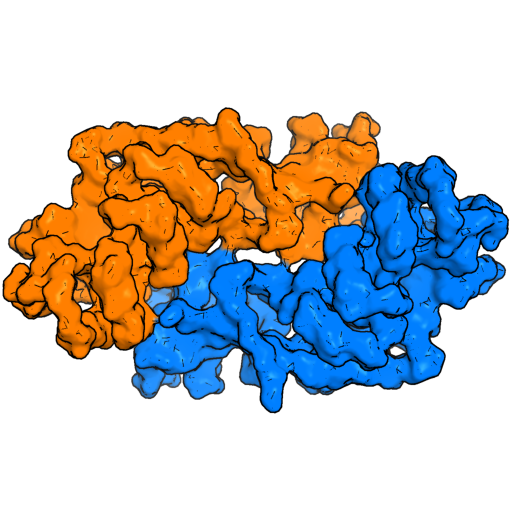B N 1
ATOM 5225 C CA . ALA B 1 334 ? 25.637 22.043 7.267 1.00 11.82 334 ALA B CA 1
ATOM 5226 C C . ALA B 1 334 ? 27.116 21.662 7.291 1.00 12.24 334 ALA B C 1
ATOM 5227 O O . ALA B 1 334 ? 27.504 20.710 7.977 1.00 12.49 334 ALA B O 1
ATOM 5229 N N . ARG B 1 335 ? 27.933 22.411 6.552 1.00 12.43 335 ARG B N 1
ATOM 5230 C CA . ARG B 1 335 ? 29.360 22.128 6.452 1.00 12.59 335 ARG B CA 1
ATOM 5231 C C . ARG B 1 335 ? 30.056 22.226 7.817 1.00 12.31 335 ARG B C 1
ATOM 5232 O O . ARG B 1 335 ? 30.826 21.337 8.187 1.00 12.39 335 ARG B O 1
ATOM 5240 N N . ALA B 1 336 ? 29.764 23.286 8.568 1.00 11.95 336 ALA B N 1
ATOM 5241 C CA . ALA B 1 336 ? 30.307 23.443 9.921 1.00 11.56 336 ALA B CA 1
ATOM 5242 C C . ALA B 1 336 ? 29.935 22.253 10.798 1.00 11.39 336 ALA B C 1
ATOM 5243 O O . ALA B 1 336 ? 30.680 21.892 11.708 1.00 11.32 336 ALA B O 1
ATOM 5245 N N . CYS B 1 337 ? 28.785 21.645 10.505 1.00 11.27 337 CYS B N 1
ATOM 5246 C CA . CYS B 1 337 ? 28.302 20.470 11.238 1.00 11.11 337 CYS B CA 1
ATOM 5247 C C . CYS B 1 337 ? 28.806 19.155 10.652 1.00 10.85 337 CYS B C 1
ATOM 5248 O O . CYS B 1 337 ? 28.343 18.089 11.046 1.00 10.92 337 CYS B O 1
ATOM 5251 N N . GLY B 1 338 ? 29.743 19.235 9.709 1.00 10.66 338 GLY B N 1
ATOM 5252 C CA . GLY B 1 338 ? 30.337 18.050 9.086 1.00 10.38 338 GLY B CA 1
ATOM 5253 C C . GLY B 1 338 ? 29.449 17.311 8.099 1.00 10.24 338 GLY B C 1
ATOM 5254 O O . GLY B 1 338 ? 29.674 16.129 7.821 1.00 10.14 338 GLY B O 1
ATOM 5255 N N . THR B 1 339 ? 28.450 18.008 7.555 1.00 10.07 339 THR B N 1
ATOM 5256 C CA . THR B 1 339 ? 27.450 17.385 6.679 1.00 9.96 339 THR B CA 1
ATOM 5257 C C . THR B 1 339 ? 27.064 18.301 5.498 1.00 9.88 339 THR B C 1
ATOM 5258 O O . THR B 1 339 ? 27.773 19.270 5.208 1.00 9.85 339 THR B O 1
ATOM 5262 N N . LEU B 1 340 ? 25.968 17.980 4.808 1.00 9.77 340 LEU B N 1
ATOM 5263 C CA . LEU B 1 340 ? 25.516 18.776 3.656 1.00 9.69 340 LEU B CA 1
ATOM 5264 C C . LEU B 1 340 ? 24.082 19.283 3.817 1.00 9.67 340 LEU B C 1
ATOM 5265 O O . LEU B 1 340 ? 23.287 18.704 4.560 1.00 9.61 340 LEU B O 1
ATOM 5270 N N . GLY B 1 341 ? 23.766 20.374 3.118 1.00 9.73 341 GLY B N 1
ATOM 5271 C CA . GLY B 1 341 ? 22.416 20.958 3.122 1.00 9.63 341 GLY B CA 1
ATOM 5272 C C . GLY B 1 341 ? 21.310 19.938 2.904 1.00 9.64 341 GLY B C 1
ATOM 5273 O O . GLY B 1 341 ? 20.235 20.055 3.490 1.00 9.66 341 GLY B O 1
ATOM 5274 N N . TYR B 1 342 ? 21.578 18.936 2.064 1.00 9.67 342 TYR B N 1
ATOM 5275 C CA . TYR B 1 342 ? 20.678 17.793 1.887 1.00 9.71 342 TYR B CA 1
ATOM 5276 C C . TYR B 1 342 ? 20.059 17.365 3.216 1.00 9.66 342 TYR B C 1
ATOM 5277 O O . TYR B 1 342 ? 18.837 17.300 3.340 1.00 9.60 342 TYR B O 1
ATOM 5286 N N . GLU B 1 343 ? 20.921 17.080 4.194 1.00 9.66 343 GLU B N 1
ATOM 5287 C CA . GLU B 1 343 ? 20.513 16.490 5.469 1.00 9.76 343 GLU B CA 1
ATOM 5288 C C . GLU B 1 343 ? 19.726 17.425 6.381 1.00 9.81 343 GLU B C 1
ATOM 5289 O O . GLU B 1 343 ? 18.771 16.995 7.038 1.00 9.84 343 GLU B O 1
ATOM 5295 N N . LEU B 1 344 ? 20.139 18.691 6.426 1.00 9.81 344 LEU B N 1
ATOM 5296 C CA . LEU B 1 344 ? 19.505 19.680 7.284 1.00 9.87 344 LEU B CA 1
ATOM 5297 C C . LEU B 1 344 ? 18.078 19.962 6.829 1.00 10.05 344 LEU B C 1
ATOM 5298 O O . LEU B 1 344 ? 17.160 20.046 7.650 1.00 10.08 344 LEU B O 1
ATOM 5303 N N . LEU B 1 345 ? 17.897 20.075 5.516 1.00 10.18 345 LEU B N 1
ATOM 5304 C CA . LEU B 1 345 ? 16.584 20.306 4.925 1.00 10.28 345 LEU B CA 1
ATOM 5305 C C . LEU B 1 345 ? 15.658 19.086 5.063 1.00 10.49 345 LEU B C 1
ATOM 5306 O O . LEU B 1 345 ? 14.503 19.226 5.481 1.00 10.47 345 LEU B O 1
ATOM 5311 N N . SER B 1 346 ? 16.183 17.905 4.729 1.00 10.68 346 SER B N 1
ATOM 5312 C CA . SER B 1 346 ? 15.446 16.633 4.773 1.00 10.82 346 SER B CA 1
ATOM 5313 C C . SER B 1 346 ? 14.829 16.314 6.123 1.00 10.86 346 SER B C 1
ATOM 5314 O O . SER B 1 346 ? 13.741 15.741 6.191 1.00 10.82 346 SER B O 1
ATOM 5317 N N . LYS B 1 347 ? 15.550 16.662 7.187 1.00 10.86 347 LYS B N 1
ATOM 5318 C CA . LYS B 1 347 ? 15.230 16.200 8.530 1.00 10.88 347 LYS B CA 1
ATOM 5319 C C . LYS B 1 347 ? 14.485 17.220 9.388 1.00 10.85 347 LYS B C 1
ATOM 5320 O O . LYS B 1 347 ? 14.243 16.970 10.573 1.00 10.93 347 LYS B O 1
ATOM 5326 N N . VAL B 1 348 ? 14.137 18.369 8.809 1.00 10.67 348 VAL B N 1
ATOM 5327 C CA . VAL B 1 348 ? 13.225 19.287 9.487 1.00 10.67 348 VAL B CA 1
ATOM 5328 C C . VAL B 1 348 ? 11.941 18.499 9.754 1.00 10.66 348 VAL B C 1
ATOM 5329 O O . VAL B 1 348 ? 11.219 18.110 8.830 1.00 10.68 348 VAL B O 1
ATOM 5333 N N . THR B 1 349 ? 11.693 18.237 11.030 1.00 10.64 349 THR B N 1
ATOM 5334 C CA . THR B 1 349 ? 10.676 17.273 11.440 1.00 10.60 349 THR B CA 1
ATOM 5335 C C . THR B 1 349 ? 9.257 17.819 11.315 1.00 10.62 349 THR B C 1
ATOM 5336 O O . THR B 1 349 ? 9.058 19.007 11.041 1.00 10.54 349 THR B O 1
ATOM 5340 N N . ALA B 1 350 ? 8.282 16.935 11.510 1.00 10.72 350 ALA B N 1
ATOM 5341 C CA . ALA B 1 350 ? 6.870 17.269 11.361 1.00 10.98 350 ALA B CA 1
ATOM 5342 C C . ALA B 1 350 ? 6.382 18.329 12.354 1.00 11.24 350 ALA B C 1
ATOM 5343 O O . ALA B 1 350 ? 5.458 19.090 12.043 1.00 11.21 350 ALA B O 1
ATOM 5345 N N . ARG B 1 351 ? 7.006 18.389 13.534 1.00 11.49 351 ARG B N 1
ATOM 5346 C CA . ARG B 1 351 ? 6.577 19.315 14.590 1.00 11.67 351 ARG B CA 1
ATOM 5347 C C . ARG B 1 351 ? 6.797 20.771 14.202 1.00 11.75 351 ARG B C 1
ATOM 5348 O O . ARG B 1 351 ? 6.208 21.675 14.796 1.00 11.75 351 ARG B O 1
ATOM 5356 N N . VAL B 1 352 ? 7.651 20.984 13.207 1.00 11.94 352 VAL B N 1
ATOM 5357 C CA . VAL B 1 352 ? 7.970 22.320 12.718 1.00 12.20 352 VAL B CA 1
ATOM 5358 C C . VAL B 1 352 ? 6.906 22.772 11.717 1.00 12.59 352 VAL B C 1
ATOM 5359 O O . VAL B 1 352 ? 6.793 22.199 10.631 1.00 12.64 352 VAL B O 1
ATOM 5363 N N . PRO B 1 353 ? 6.117 23.800 12.080 1.00 13.03 353 PRO B N 1
ATOM 5364 C CA . PRO B 1 353 ? 5.093 24.319 11.169 1.00 13.59 353 PRO B CA 1
ATOM 5365 C C . PRO B 1 353 ? 5.693 24.838 9.855 1.00 14.22 353 PRO B C 1
ATOM 5366 O O . PRO B 1 353 ? 6.830 25.320 9.841 1.00 13.92 353 PRO B O 1
ATOM 5370 N N . ARG B 1 354 ? 4.930 24.722 8.767 1.00 15.24 354 ARG B N 1
ATOM 5371 C CA . ARG B 1 354 ? 5.356 25.215 7.456 1.00 16.33 354 ARG B CA 1
ATOM 5372 C C . ARG B 1 354 ? 4.466 26.367 6.979 1.00 17.24 354 ARG B C 1
ATOM 5373 O O . ARG B 1 354 ? 3.236 26.262 7.006 1.00 17.20 354 ARG B O 1
ATOM 5381 N N . ARG B 1 355 ? 5.100 27.465 6.564 1.00 18.40 355 ARG B N 1
ATOM 5382 C CA . ARG B 1 355 ? 4.428 28.576 5.874 1.00 19.43 355 ARG B CA 1
ATOM 5383 C C . ARG B 1 355 ? 4.903 28.609 4.438 1.00 19.71 355 ARG B C 1
ATOM 5384 O O . ARG B 1 355 ? 6.018 28.184 4.145 1.00 19.66 355 ARG B O 1
ATOM 5392 N N . TYR B 1 356 ? 4.073 29.143 3.549 1.00 20.26 356 TYR B N 1
ATOM 5393 C CA . TYR B 1 356 ? 4.428 29.236 2.137 1.00 21.18 356 TYR B CA 1
ATOM 5394 C C . TYR B 1 356 ? 4.204 30.647 1.596 1.00 22.67 356 TYR B C 1
ATOM 5395 O O . TYR B 1 356 ? 3.165 31.260 1.849 1.00 22.43 356 TYR B O 1
ATOM 5404 N N . SER B 1 357 ? 5.196 31.152 0.864 1.00 24.89 357 SER B N 1
ATOM 5405 C CA . SER B 1 357 ? 5.166 32.513 0.326 1.00 27.47 357 SER B CA 1
ATOM 5406 C C . SER B 1 357 ? 5.486 32.560 -1.170 1.00 30.12 357 SER B C 1
ATOM 5407 O O . SER B 1 357 ? 5.846 31.544 -1.776 1.00 30.35 357 SER B O 1
ATOM 5410 N N . HIS B 1 358 ? 5.347 33.751 -1.749 1.00 33.40 358 HIS B N 1
ATOM 5411 C CA . HIS B 1 358 ? 5.717 34.014 -3.138 1.00 35.76 358 HIS B CA 1
ATOM 5412 C C . HIS B 1 358 ? 6.609 35.261 -3.215 1.00 36.60 358 HIS B C 1
ATOM 5413 O O . HIS B 1 358 ? 7.560 35.418 -2.444 1.00 36.66 358 HIS B O 1
#

Organism: Pseudomonas aeruginosa (strain ATCC 15692 / DSM 22644 / CIP 104116 / JCM 14847 / LMG 12228 / 1C / PRS 101 / PAO1) (NCBI:txid208964)

Nearest PDB structures (foldseek):
  6a2f-assembly1_B  TM=1.003E+00  e=8.115E-82  Pseudomonas aeruginosa PAO1
  2odo-assembly2_D  TM=9.683E-01  e=2.911E-48  Pseudomonas fluorescens
  1rcq-assembly1_A-2  TM=9.679E-01  e=1.481E-47  Pseudomonas aeruginosa
  4wr3-assembly2_D  TM=9.641E-01  e=6.215E-46  Escherichia coli
  4xbj-assembly2_C  TM=9.564E-01  e=2.575E-43  Escherichia coli

GO terms:
  GO:0008784 alanine racemase activity (F, IDA)

Foldseek 3Di:
DAFKAKEFELVLLLVLLVLLCVLPVVFFEAAEQLCLLQQHRLSNCVSCVPVHQAYEYAAPVSLVSSCVNHVDGAYEHPQFYPDLVCVAVCVVSQYEGEDFDPVRLVSNVVNPDPAAHAYEAEDEQPLPDTHDDLVVSVVSCVVPVPDRNHDFYAYEYEDDPLQEQDDPSRVSSLVRQVVNVVGDGPFYAYAEQSCSQHPSSRPTHYHYYRPSSQQADSHDPDGSVNSVRAHGIWIKWWFQDKDWDQAQAADEPPSQFGHHHTFIKTKIQAAVLQQQDQPQDWAQWKAWLLHIWTWGYTGDNGMTMTTCRVPVPGDGGTMMTSDHRSHHCQSNQVSVVHGSSRSSSRRDPPRHYHYDD/DAFKAKEFEQVLLLVLLVLLCVLPVVFAEAAEQLCLLQAHLLVNCVSCVPVHQAYEYAAPVSLVSSCVNHVDGAYEHPQFYDDLVVQVVCLVSQYEGEDFDDVRLVSNVVNPDQAAHAYEAEDELPQPDTHDDPVVSVVSLVVAVPDNNHDFYEYEYEDDPLQEQDDPSRVSSLVSLCVCVPRDGPFYEYAEQSCSQRPSSRHTHYHYYRPLSQQADSHPPDGSVRSVRAHGIWTKKFFQDKDWDAAQAADEPPSPFGDNHGWIKTKIQAAVLQQQDQPQDWQQWKDWLLHTWTWTYTGDNGMTMTTCRVPPPGDGGTMITPDHRSHHCQSNQVSRVHGSSRSSSRRDPVHHYHYDD